Protein AF-A0A067PXY6-F1 (afdb_monomer)

Secondary structure (DSSP, 8-state):
-----------------S------TT-----EESSPPTTBEEEEEE-HHHHHHHHH-HHHHHHHTGGGS----EEEEEEEEES---TT--EEEEEEEEEEESSPPPBTTTTB-TTSEEEBTT----TT-PPPBPBSS--SSSSEEEEEEEEEEEEEE---EEGGG-S-BB-HHHHHHHHHHHHHHHHHHHHHHHHTTTTT-----------PPP------------TTTHHHHHHHHHHHHHHHHHSS----PPEEEEES-GGG-SSPPPHHHHHHHHHHHHHHHHHHHHHHHHHHHHHHHHHHHHHHHHHHHHHHHHS-----------------------------GGGHHHHHHHHHTT-S-----SSTTTHHHHHHHHHHHHHHHHHHHHHHHHHHHHHHTT-----------------------------------

Sequence (441 aa):
MSESDEASMHSHDNFSDISIDLTHPDEKWTTITNSPRIHSFVAFSINPGVTLDSLYGEDVTEALSADSLPHKTYVGFVQQMYGLPCYDDPYTDCRIYFVTRGPPSHDANRYIEPDMSVPLWPVTEHSFDRESVKLRDPFPWPNCYLHSMSYIDVRVLSSEFADASINAVMLFPEASRLREFRTEDHVKQKIMAQDRGPSLLVESKSGSPHKVPARNSERVAKVSEDAEQELQSTYEEVGNILFDIMHSQGSDNVTVEATYDLSSISSLPEPQDFFEEEKVLRTLAQDFLERKAFFEAEEQAGWEREMREEQERLLAAKAPHSAGTPLEHVSSVSHQILTSKPGNA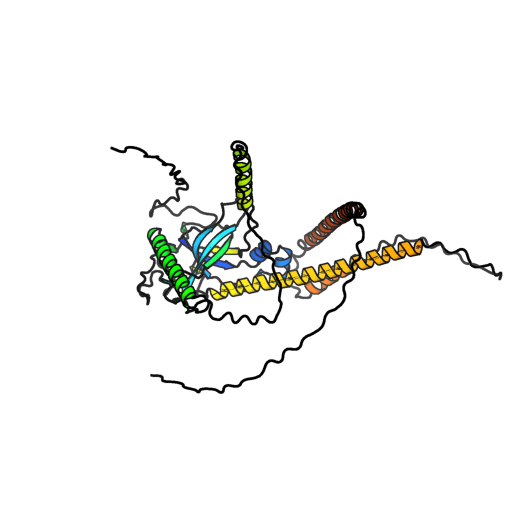RPSVFTRVREHFRRRSSEKSPESHSSLKQSRYNLGKLFTHTRARFSTEARSLKKQSTVLKKTSPSVSGSLAPLETEKIISKSKRHRPWARFSPFTI

Foldseek 3Di:
DDDDDDPDDPPPPPPPPVCPPLDDPPPPLQDWFQDDDAQFKKWKKFQLLVLCCQQPRPVLSVVVVSVPQDMDIFMWHFHDWDDDDDPVDQWIWTKTWGKAQAFDDCDLVQLDDSQQKAAAPPDQDDPNPHGHQYWPAGDPDPRIITHLPHIFTAIEGRDTARSVLGRTGGRPVSSVVSVVSSVVSVVSSVVSVPVVPVPDPPPPDDDDDDDDDDDDDDDDDDDDDPPPVVVVVVVVVVVVVVVCSNVVRDDNHGYMYIHSPPVVDPHHDDSVVNVVSVVVSVVSSVVVVVVVVVVVVVVVVVVVVVVVVVVVVVVVVPPPPPPDDDDDDDDDDDDDDDDDDPDPPDPPPPCDVVVVVVVVVPPDDDDDPDPPPPVVVVVVVVVVVVVVVVVVVVVVVVVVVVVPVPDDDDDDDDDDDDDDDDDDDDDDDDDDDDDDDDDDD

pLDDT: mean 73.17, std 23.74, range [30.52, 98.25]

Structure (mmCIF, N/CA/C/O backbone):
data_AF-A0A067PXY6-F1
#
_entry.id   AF-A0A067PXY6-F1
#
loop_
_atom_site.group_PDB
_atom_site.id
_atom_site.type_symbol
_atom_site.label_atom_id
_atom_site.label_alt_id
_atom_site.label_comp_id
_atom_site.label_asym_id
_atom_site.label_entity_id
_atom_site.label_seq_id
_atom_site.pdbx_PDB_ins_code
_atom_site.Cartn_x
_atom_site.Cartn_y
_atom_site.Cartn_z
_atom_site.occupancy
_atom_site.B_iso_or_equiv
_atom_site.auth_seq_id
_atom_site.auth_comp_id
_atom_site.auth_asym_id
_atom_site.auth_atom_id
_atom_site.pdbx_PDB_model_num
ATOM 1 N N . MET A 1 1 ? -44.453 49.364 6.434 1.00 52.91 1 MET A N 1
ATOM 2 C CA . MET A 1 1 ? -44.712 48.952 5.042 1.00 52.91 1 MET A CA 1
ATOM 3 C C . MET A 1 1 ? -43.409 49.035 4.278 1.00 52.91 1 MET A C 1
ATOM 5 O O . MET A 1 1 ? -42.908 50.135 4.088 1.00 52.91 1 MET A O 1
ATOM 9 N N . SER A 1 2 ? -42.841 47.882 3.946 1.00 50.19 2 SER A N 1
ATOM 10 C CA . SER A 1 2 ? -41.913 47.640 2.835 1.00 50.19 2 SER A CA 1
ATOM 11 C C . SER A 1 2 ? -41.830 46.119 2.732 1.00 50.19 2 SER A C 1
ATOM 13 O O . SER A 1 2 ? -41.118 45.473 3.494 1.00 50.19 2 SER A O 1
ATOM 15 N N . GLU A 1 3 ? -42.744 45.590 1.924 1.00 57.59 3 GLU A N 1
ATOM 16 C CA . GLU A 1 3 ? -42.768 44.225 1.398 1.00 57.59 3 GLU A CA 1
ATOM 17 C C . GLU A 1 3 ? -41.667 44.062 0.337 1.00 57.59 3 GLU A C 1
ATOM 19 O O . GLU A 1 3 ? -41.228 45.063 -0.237 1.00 57.59 3 GLU A O 1
ATOM 24 N N . SER A 1 4 ? -41.374 42.802 -0.014 1.00 56.94 4 SER A N 1
ATOM 25 C CA . SER A 1 4 ? -40.530 42.313 -1.135 1.00 56.94 4 SER A CA 1
ATOM 26 C C . SER A 1 4 ? -39.024 42.276 -0.797 1.00 56.94 4 SER A C 1
ATOM 28 O O . SER A 1 4 ? -38.471 43.272 -0.351 1.00 56.94 4 SER A O 1
ATOM 30 N N . ASP A 1 5 ? -38.290 41.158 -0.867 1.00 51.66 5 ASP A N 1
ATOM 31 C CA . ASP A 1 5 ? -38.360 40.031 -1.803 1.00 51.66 5 ASP A CA 1
ATOM 32 C C . ASP A 1 5 ? -37.992 38.687 -1.133 1.00 51.66 5 ASP A C 1
ATOM 34 O O . ASP A 1 5 ? -36.855 38.470 -0.711 1.00 51.66 5 ASP A O 1
ATOM 38 N N . GLU A 1 6 ? -38.946 37.752 -1.082 1.00 51.22 6 GLU A N 1
ATOM 39 C CA . GLU A 1 6 ? -38.693 36.326 -0.841 1.00 51.22 6 GLU A CA 1
ATOM 40 C C . GLU A 1 6 ? -38.377 35.646 -2.182 1.00 51.22 6 GLU A C 1
ATOM 42 O O . GLU A 1 6 ? -39.258 35.128 -2.869 1.00 51.22 6 GLU A O 1
ATOM 47 N N . ALA A 1 7 ? -37.104 35.644 -2.576 1.00 50.53 7 ALA A N 1
ATOM 48 C CA . ALA A 1 7 ? -36.630 34.786 -3.656 1.00 50.53 7 ALA A CA 1
ATOM 49 C C . ALA A 1 7 ? -36.298 33.399 -3.089 1.00 50.53 7 ALA A C 1
ATOM 51 O O . ALA A 1 7 ? -35.207 33.134 -2.583 1.00 50.53 7 ALA A O 1
ATOM 52 N N . SER A 1 8 ? -37.297 32.525 -3.173 1.00 58.12 8 SER A N 1
ATOM 53 C CA . SER A 1 8 ? -37.200 31.078 -3.015 1.00 58.12 8 SER A CA 1
ATOM 54 C C . SER A 1 8 ? -36.176 30.493 -3.998 1.00 58.12 8 SER A C 1
ATOM 56 O O . SER A 1 8 ? -36.449 30.352 -5.188 1.00 58.12 8 SER A O 1
ATOM 58 N N . MET A 1 9 ? -34.994 30.136 -3.493 1.00 42.88 9 MET A N 1
ATOM 59 C CA . MET A 1 9 ? -34.103 29.161 -4.124 1.00 42.88 9 MET A CA 1
ATOM 60 C C . MET A 1 9 ? -34.088 27.902 -3.259 1.00 42.88 9 MET A C 1
ATOM 62 O O . MET A 1 9 ? -33.288 27.744 -2.340 1.00 42.88 9 MET A O 1
ATOM 66 N N . HIS A 1 10 ? -35.031 27.010 -3.539 1.00 47.16 10 HIS A N 1
ATOM 67 C CA . HIS A 1 10 ? -34.978 25.610 -3.138 1.00 47.16 10 HIS A CA 1
ATOM 68 C C . HIS A 1 10 ? -34.619 24.785 -4.372 1.00 47.16 10 HIS A C 1
ATOM 70 O O . HIS A 1 10 ? -35.493 24.318 -5.092 1.00 47.16 10 HIS A O 1
ATOM 76 N N . SER A 1 11 ? -33.323 24.606 -4.609 1.00 47.19 11 SER A N 1
ATOM 77 C CA . SER A 1 11 ? -32.813 23.487 -5.404 1.00 47.19 11 SER A CA 1
ATOM 78 C C . SER A 1 11 ? -31.782 22.739 -4.561 1.00 47.19 11 SER A C 1
ATOM 80 O O . SER A 1 11 ? -30.588 22.716 -4.851 1.00 47.19 11 SER A O 1
ATOM 82 N N . HIS A 1 12 ? -32.259 22.170 -3.450 1.00 44.06 12 HIS A N 1
ATOM 83 C CA . HIS A 1 12 ? -31.613 21.013 -2.842 1.00 44.06 12 HIS A CA 1
ATOM 84 C C . HIS A 1 12 ? -31.946 19.810 -3.726 1.00 44.06 12 HIS A C 1
ATOM 86 O O . HIS A 1 12 ? -32.834 19.020 -3.407 1.00 44.06 12 HIS A O 1
ATOM 92 N N . ASP A 1 13 ? -31.258 19.699 -4.861 1.00 41.62 13 ASP A N 1
ATOM 93 C CA . ASP A 1 13 ? -31.183 18.431 -5.574 1.00 41.62 13 ASP A CA 1
ATOM 94 C C . ASP A 1 13 ? -30.331 17.496 -4.717 1.00 41.62 13 ASP A C 1
ATOM 96 O O . ASP A 1 13 ? -29.100 17.458 -4.747 1.00 41.62 13 ASP A O 1
ATOM 100 N N . ASN A 1 14 ? -31.055 16.819 -3.836 1.00 43.66 14 ASN A N 1
ATOM 101 C CA . ASN A 1 14 ? -30.618 15.741 -2.984 1.00 43.66 14 ASN A CA 1
ATOM 102 C C . ASN A 1 14 ? -30.075 14.604 -3.864 1.00 43.66 14 ASN A C 1
ATOM 104 O O . ASN A 1 14 ? -30.822 13.733 -4.304 1.00 43.66 14 ASN A O 1
ATOM 108 N N . PHE A 1 15 ? -28.759 14.586 -4.090 1.00 40.69 15 PHE A N 1
ATOM 109 C CA . PHE A 1 15 ? -28.007 13.404 -4.532 1.00 40.69 15 PHE A CA 1
ATOM 110 C C . PHE A 1 15 ? -28.007 12.329 -3.423 1.00 40.69 15 PHE A C 1
ATOM 112 O O . PHE A 1 15 ? -26.969 11.979 -2.867 1.00 40.69 15 PHE A O 1
ATOM 119 N N . SER A 1 16 ? -29.190 11.844 -3.044 1.00 39.66 16 SER A N 1
ATOM 120 C CA . SER A 1 16 ? -29.400 10.919 -1.922 1.00 39.66 16 SER A CA 1
ATOM 121 C C . SER A 1 16 ? -29.534 9.453 -2.331 1.00 39.66 16 SER A C 1
ATOM 123 O O . SER A 1 16 ? -29.820 8.638 -1.463 1.00 39.66 16 SER A O 1
ATOM 125 N N . ASP A 1 17 ? -29.334 9.097 -3.603 1.00 36.84 17 ASP A N 1
ATOM 126 C CA . ASP A 1 17 ? -29.732 7.770 -4.108 1.00 36.84 17 ASP A CA 1
ATOM 127 C C . ASP A 1 17 ? -28.569 6.833 -4.467 1.00 36.84 17 ASP A C 1
ATOM 129 O O . ASP A 1 17 ? -28.713 5.884 -5.230 1.00 36.84 17 ASP A O 1
ATOM 133 N N . ILE A 1 18 ? -27.406 7.049 -3.850 1.00 43.41 18 ILE A N 1
ATOM 134 C CA . ILE A 1 18 ? -26.563 5.914 -3.470 1.00 43.41 18 ILE A CA 1
ATOM 135 C C . ILE A 1 18 ? -26.991 5.599 -2.044 1.00 43.41 18 ILE A C 1
ATOM 137 O O . ILE A 1 18 ? -26.395 6.102 -1.088 1.00 43.41 18 ILE A O 1
ATOM 141 N N . SER A 1 19 ? -28.074 4.832 -1.888 1.00 39.12 19 SER A N 1
ATOM 142 C CA . SER A 1 19 ? -28.404 4.271 -0.584 1.00 39.12 19 SER A CA 1
ATOM 143 C C . SER A 1 19 ? -27.278 3.303 -0.233 1.00 39.12 19 SER A C 1
ATOM 145 O O . SER A 1 19 ? -27.290 2.131 -0.606 1.00 39.12 19 SER A O 1
ATOM 147 N N . ILE A 1 20 ? -26.247 3.811 0.439 1.00 50.44 20 ILE A N 1
ATOM 148 C CA . ILE A 1 20 ? -25.392 2.970 1.259 1.00 50.44 20 ILE A CA 1
ATOM 149 C C . ILE A 1 20 ? -2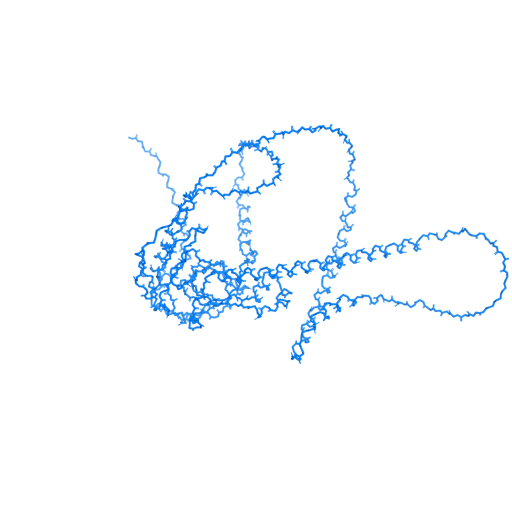6.381 2.362 2.238 1.00 50.44 20 ILE A C 1
ATOM 151 O O . ILE A 1 20 ? -26.946 3.087 3.057 1.00 50.44 20 ILE A O 1
ATOM 155 N N . ASP A 1 21 ? -26.698 1.089 2.041 1.00 46.47 21 ASP A N 1
ATOM 156 C CA . ASP A 1 21 ? -27.650 0.387 2.875 1.00 46.47 21 ASP A CA 1
ATOM 157 C C . ASP A 1 21 ? -27.106 0.404 4.310 1.00 46.47 21 ASP A C 1
ATOM 159 O O . ASP A 1 21 ? -26.162 -0.295 4.669 1.00 46.47 21 ASP A O 1
ATOM 163 N N . LEU A 1 22 ? -27.616 1.353 5.097 1.00 54.31 22 LEU A N 1
ATOM 164 C CA . LEU A 1 22 ? -27.285 1.562 6.505 1.00 54.31 22 LEU A CA 1
ATOM 165 C C . LEU A 1 22 ? -28.121 0.629 7.397 1.00 54.31 22 LEU A C 1
ATOM 167 O O . LEU A 1 22 ? -28.033 0.707 8.624 1.00 54.31 22 LEU A O 1
ATOM 171 N N . THR A 1 23 ? -28.941 -0.239 6.799 1.00 49.22 23 THR A N 1
ATOM 172 C CA . THR A 1 23 ? -29.691 -1.296 7.478 1.00 49.22 23 THR A CA 1
ATOM 173 C C . THR A 1 23 ? -28.908 -2.607 7.326 1.00 49.22 23 THR A C 1
ATOM 175 O O . THR A 1 23 ? -28.371 -2.872 6.270 1.00 49.22 23 THR A O 1
ATOM 178 N N . HIS A 1 24 ? -28.687 -3.485 8.303 1.00 50.19 24 HIS A N 1
ATOM 179 C CA . HIS A 1 24 ? -29.135 -3.642 9.683 1.00 50.19 24 HIS A CA 1
ATOM 180 C C . HIS A 1 24 ? -28.050 -4.492 10.402 1.00 50.19 24 HIS A C 1
ATOM 182 O O . HIS A 1 24 ? -27.432 -5.342 9.758 1.00 50.19 24 HIS A O 1
ATOM 188 N N . PRO A 1 25 ? -27.837 -4.374 11.727 1.00 50.56 25 PRO A N 1
ATOM 189 C CA . PRO A 1 25 ? -26.948 -5.263 12.502 1.00 50.56 25 PRO A CA 1
ATOM 190 C C . PRO A 1 25 ? -27.276 -6.772 12.416 1.00 50.56 25 PRO A C 1
ATOM 192 O O . PRO A 1 25 ? -26.481 -7.588 12.877 1.00 50.56 25 PRO A O 1
ATOM 195 N N . ASP A 1 26 ? -28.398 -7.139 11.791 1.00 51.34 26 ASP A N 1
ATOM 196 C CA . ASP A 1 26 ? -28.890 -8.513 11.643 1.00 51.34 26 ASP A CA 1
ATOM 197 C C . ASP A 1 26 ? -28.818 -9.039 10.198 1.00 51.34 26 ASP A C 1
ATOM 199 O O . ASP A 1 26 ? -29.305 -10.136 9.906 1.00 51.34 26 ASP A O 1
ATOM 203 N N . GLU A 1 27 ? -28.245 -8.267 9.269 1.00 63.66 27 GLU A N 1
ATOM 204 C CA . GLU A 1 27 ? -28.095 -8.712 7.888 1.00 63.66 27 GLU A CA 1
ATOM 205 C C . GLU A 1 27 ? -27.167 -9.933 7.849 1.00 63.66 27 GLU A C 1
ATOM 207 O O . GLU A 1 27 ? -26.054 -9.921 8.374 1.00 63.66 27 GLU A O 1
ATOM 212 N N . LYS A 1 28 ? -27.641 -11.044 7.279 1.00 65.88 28 LYS A N 1
ATOM 213 C CA . LYS A 1 28 ? -26.845 -12.268 7.170 1.00 65.88 28 LYS A CA 1
ATOM 214 C C . LYS A 1 28 ? -25.706 -12.037 6.176 1.00 65.88 28 LYS A C 1
ATOM 216 O O . LYS A 1 28 ? -25.920 -12.141 4.972 1.00 65.88 28 LYS A O 1
ATOM 221 N N . TRP A 1 29 ? -24.511 -11.806 6.719 1.00 71.88 29 TRP A N 1
ATOM 222 C CA . TRP A 1 29 ? -23.176 -11.746 6.099 1.00 71.88 29 TRP A CA 1
ATOM 223 C C . TRP A 1 29 ? -22.839 -13.022 5.304 1.00 71.88 29 TRP A C 1
ATOM 225 O O . TRP A 1 29 ? -21.955 -13.791 5.664 1.00 71.88 29 TRP A O 1
ATOM 235 N N . THR A 1 30 ? -23.612 -13.312 4.263 1.00 77.75 30 THR A N 1
ATOM 236 C CA . THR A 1 30 ? -23.498 -14.531 3.441 1.00 77.75 30 THR A CA 1
ATOM 237 C C . THR A 1 30 ? -23.136 -14.224 1.996 1.00 77.75 30 THR A C 1
ATOM 239 O O . THR A 1 30 ? -22.905 -15.144 1.214 1.00 77.75 30 THR A O 1
ATOM 242 N N . THR A 1 31 ? -23.054 -12.941 1.650 1.00 85.44 31 THR A N 1
ATOM 243 C CA . THR A 1 31 ? -22.640 -12.484 0.330 1.00 85.44 31 THR A CA 1
ATOM 244 C C . THR A 1 31 ? -21.137 -12.691 0.168 1.00 85.44 31 THR A C 1
ATOM 246 O O . THR A 1 31 ? -20.351 -12.429 1.078 1.00 85.44 31 THR A O 1
ATOM 249 N N . ILE A 1 32 ? -20.743 -13.198 -0.996 1.00 86.38 32 ILE A N 1
ATOM 250 C CA . ILE A 1 32 ? -19.349 -13.217 -1.432 1.00 86.38 32 ILE A CA 1
ATOM 251 C C . ILE A 1 32 ? -19.158 -11.973 -2.293 1.00 86.38 32 ILE A C 1
ATOM 253 O O . ILE A 1 32 ? -19.903 -11.773 -3.256 1.00 86.38 32 ILE A O 1
ATOM 257 N N . THR A 1 33 ? -18.195 -11.132 -1.934 1.00 88.00 33 THR A N 1
ATOM 258 C CA . THR A 1 33 ? -17.815 -9.947 -2.706 1.00 88.00 33 THR A CA 1
ATOM 259 C C . THR A 1 33 ? -16.456 -10.162 -3.364 1.00 88.00 33 THR A C 1
ATOM 261 O O . THR A 1 33 ? -15.651 -10.968 -2.908 1.00 88.00 33 THR A O 1
ATOM 264 N N . ASN A 1 34 ? -16.185 -9.425 -4.444 1.00 88.62 34 ASN A N 1
ATOM 265 C CA . ASN A 1 34 ? -14.887 -9.450 -5.136 1.00 88.62 34 ASN A CA 1
ATOM 266 C C . ASN A 1 34 ? -13.922 -8.372 -4.615 1.00 88.62 34 ASN A C 1
ATOM 268 O O . ASN A 1 34 ? -12.911 -8.074 -5.245 1.00 88.62 34 ASN A O 1
ATOM 272 N N . SER A 1 35 ? -14.262 -7.727 -3.504 1.00 91.06 35 SER A N 1
ATOM 273 C CA . SER A 1 35 ? -13.468 -6.674 -2.884 1.00 91.06 35 SER A CA 1
ATOM 274 C C . SER A 1 35 ? -13.636 -6.726 -1.369 1.00 91.06 35 SER A C 1
ATOM 276 O O . SER A 1 35 ? -14.683 -7.179 -0.880 1.00 91.06 35 SER A O 1
ATOM 278 N N . PRO A 1 36 ? -12.626 -6.272 -0.608 1.00 94.12 36 PRO A N 1
ATOM 279 C CA . PRO A 1 36 ? -12.742 -6.232 0.831 1.00 94.12 36 PRO A CA 1
ATOM 280 C C . PRO A 1 36 ? -13.791 -5.196 1.241 1.00 94.12 36 PRO A C 1
ATOM 282 O O . PRO A 1 36 ? -13.802 -4.048 0.800 1.00 94.12 36 PRO A O 1
ATOM 285 N N . ARG A 1 37 ? -14.669 -5.599 2.149 1.00 93.00 37 ARG A N 1
ATOM 286 C CA . ARG A 1 37 ? -15.701 -4.757 2.738 1.00 93.00 37 ARG A CA 1
ATOM 287 C C . ARG A 1 37 ? -15.110 -3.549 3.471 1.00 93.00 37 ARG A C 1
ATOM 289 O O . ARG A 1 37 ? -14.182 -3.674 4.271 1.00 93.00 37 ARG A O 1
ATOM 296 N N . ILE A 1 38 ? -15.693 -2.373 3.262 1.00 94.00 38 ILE A N 1
ATOM 297 C CA . ILE A 1 38 ? -15.356 -1.176 4.042 1.00 94.00 38 ILE A CA 1
ATOM 298 C C . ILE A 1 38 ? -15.665 -1.429 5.526 1.00 94.00 38 ILE A C 1
ATOM 300 O O . ILE A 1 38 ? -16.635 -2.100 5.871 1.00 94.00 38 ILE A O 1
ATOM 304 N N . HIS A 1 39 ? -14.825 -0.884 6.402 1.00 95.44 39 HIS A N 1
ATOM 305 C CA . HIS A 1 39 ? -14.865 -1.054 7.855 1.00 95.44 39 HIS A CA 1
ATOM 306 C C . HIS A 1 39 ? -14.524 -2.466 8.361 1.00 95.44 39 HIS A C 1
ATOM 308 O O . HIS A 1 39 ? -14.789 -2.798 9.520 1.00 95.44 39 HIS A O 1
ATOM 314 N N . SER A 1 40 ? -13.895 -3.288 7.522 1.00 96.12 40 SER A N 1
ATOM 315 C CA . SER A 1 40 ? -13.320 -4.574 7.920 1.00 96.12 40 SER A CA 1
ATOM 316 C C . SER A 1 40 ? -11.813 -4.473 8.170 1.00 96.12 40 SER A C 1
ATOM 318 O O . SER A 1 40 ? -11.144 -3.545 7.704 1.00 96.12 40 SER A O 1
ATOM 320 N N . PHE A 1 41 ? -11.283 -5.436 8.922 1.00 97.44 41 PHE A N 1
ATOM 321 C CA . PHE A 1 41 ? -9.847 -5.628 9.090 1.00 97.44 41 PHE A CA 1
ATOM 322 C C . PHE A 1 41 ? -9.364 -6.766 8.198 1.00 97.44 41 PHE A C 1
ATOM 324 O O . PHE A 1 41 ? -9.986 -7.827 8.148 1.00 97.44 41 PHE A O 1
ATOM 331 N N . VAL A 1 42 ? -8.237 -6.548 7.530 1.00 97.69 42 VAL A N 1
ATOM 332 C CA . VAL A 1 42 ? -7.614 -7.507 6.616 1.00 97.69 42 VAL A CA 1
ATOM 333 C C . VAL A 1 42 ? -6.157 -7.733 6.995 1.00 97.69 42 VAL A C 1
ATOM 335 O O . VAL A 1 42 ? -5.459 -6.807 7.413 1.00 97.69 42 VAL A O 1
ATOM 338 N N . ALA A 1 43 ? -5.702 -8.968 6.826 1.00 97.69 43 ALA A N 1
ATOM 339 C CA . ALA A 1 43 ? -4.293 -9.290 6.688 1.00 97.69 43 ALA A CA 1
ATOM 340 C C . ALA A 1 43 ? -3.899 -9.051 5.227 1.00 97.69 43 ALA A C 1
ATOM 342 O O . ALA A 1 43 ? -4.619 -9.496 4.334 1.00 97.69 43 ALA A O 1
ATOM 343 N N . PHE A 1 44 ? -2.805 -8.339 4.966 1.00 98.06 44 PHE A N 1
ATOM 344 C CA . PHE A 1 44 ? -2.385 -8.031 3.600 1.00 98.06 44 PHE A CA 1
ATOM 345 C C . PHE A 1 44 ? -0.866 -7.979 3.431 1.00 98.06 44 PHE A C 1
ATOM 347 O O . PHE A 1 44 ? -0.137 -7.656 4.367 1.00 98.06 44 PHE A O 1
ATOM 354 N N . SER A 1 45 ? -0.384 -8.281 2.229 1.00 97.75 45 SER A N 1
ATOM 355 C CA . SER A 1 45 ? 1.034 -8.208 1.855 1.00 97.75 45 SER A CA 1
ATOM 356 C C . SER A 1 45 ? 1.198 -7.723 0.420 1.00 97.75 45 SER A C 1
ATOM 358 O O . SER A 1 45 ? 0.336 -7.973 -0.423 1.00 97.75 45 SER A O 1
ATOM 360 N N . ILE A 1 46 ? 2.310 -7.044 0.124 1.00 97.69 46 ILE A N 1
ATOM 361 C CA . ILE A 1 46 ? 2.651 -6.650 -1.251 1.00 97.69 46 ILE A CA 1
ATOM 362 C C . ILE A 1 46 ? 2.791 -7.918 -2.093 1.00 97.69 46 ILE A C 1
ATOM 364 O O . ILE A 1 46 ? 3.512 -8.828 -1.693 1.00 97.69 46 ILE A O 1
ATOM 368 N N . ASN A 1 47 ? 2.141 -7.964 -3.258 1.00 96.88 47 ASN A N 1
ATOM 369 C CA . ASN A 1 47 ? 2.441 -8.952 -4.290 1.00 96.88 47 ASN A CA 1
ATOM 370 C C . ASN A 1 47 ? 3.474 -8.327 -5.243 1.00 96.88 47 ASN A C 1
ATOM 372 O O . ASN A 1 47 ? 3.103 -7.487 -6.075 1.00 96.88 47 ASN A O 1
ATOM 376 N N . PRO A 1 48 ? 4.772 -8.680 -5.136 1.00 96.62 48 PRO A N 1
ATOM 377 C CA . PRO A 1 48 ? 5.811 -8.001 -5.897 1.00 96.62 48 PRO A CA 1
ATOM 378 C C . PRO A 1 48 ? 5.675 -8.264 -7.396 1.00 96.62 48 PRO A C 1
ATOM 380 O O . PRO A 1 48 ? 5.920 -7.365 -8.192 1.00 96.62 48 PRO A O 1
ATOM 383 N N . GLY A 1 49 ? 5.254 -9.471 -7.788 1.00 95.88 49 GLY A N 1
ATOM 384 C CA . GLY A 1 49 ? 5.131 -9.855 -9.194 1.00 95.88 49 GLY A CA 1
ATOM 385 C C . GLY A 1 49 ? 4.048 -9.065 -9.912 1.00 95.88 49 GLY A C 1
ATOM 386 O O . GLY A 1 49 ? 4.309 -8.446 -10.941 1.00 95.88 49 GLY A O 1
ATOM 387 N N . VAL A 1 50 ? 2.857 -9.014 -9.320 1.00 95.06 50 VAL A N 1
ATOM 388 C CA . VAL A 1 50 ? 1.721 -8.264 -9.865 1.00 95.06 50 VAL A CA 1
ATOM 389 C C . VAL A 1 50 ? 1.969 -6.755 -9.805 1.00 95.06 50 VAL A C 1
ATOM 391 O O . VAL A 1 50 ? 1.629 -6.027 -10.736 1.00 95.06 50 VAL A O 1
ATOM 394 N N . THR A 1 51 ? 2.613 -6.267 -8.742 1.00 95.88 51 THR A N 1
ATOM 395 C CA . THR A 1 51 ? 2.986 -4.850 -8.638 1.00 95.88 51 THR A CA 1
ATOM 396 C C . THR A 1 51 ? 3.978 -4.450 -9.730 1.00 95.88 51 THR A C 1
ATOM 398 O O . THR A 1 51 ? 3.803 -3.419 -10.371 1.00 95.88 51 THR A O 1
ATOM 401 N N . LEU A 1 52 ? 5.011 -5.259 -9.978 1.00 95.75 52 LEU A N 1
ATOM 402 C CA . LEU A 1 52 ? 5.987 -4.970 -11.030 1.00 95.75 52 LEU A CA 1
ATOM 403 C C . LEU A 1 52 ? 5.370 -5.062 -12.428 1.00 95.75 52 LEU A C 1
ATOM 405 O O . LEU A 1 52 ? 5.661 -4.213 -13.268 1.00 95.75 52 LEU A O 1
ATOM 409 N N . ASP A 1 53 ? 4.496 -6.043 -12.657 1.00 94.19 53 ASP A N 1
ATOM 410 C CA . ASP A 1 53 ? 3.840 -6.238 -13.950 1.00 94.19 53 ASP A CA 1
ATOM 411 C C . ASP A 1 53 ? 2.888 -5.079 -14.268 1.00 94.19 53 ASP A C 1
ATOM 413 O O . ASP A 1 53 ? 2.961 -4.486 -15.342 1.00 94.19 53 ASP A O 1
ATOM 417 N N . SER A 1 54 ? 2.066 -4.674 -13.295 1.00 91.44 54 SER A N 1
ATOM 418 C CA . SER A 1 54 ? 1.121 -3.564 -13.461 1.00 91.44 54 SER A CA 1
ATOM 419 C C . SER A 1 54 ? 1.799 -2.200 -13.628 1.00 91.44 54 SER A C 1
ATOM 421 O O . SER A 1 54 ? 1.345 -1.405 -14.450 1.00 91.44 54 SER A O 1
ATOM 423 N N . LEU A 1 55 ? 2.878 -1.921 -12.886 1.00 91.44 55 LEU A N 1
ATOM 424 C CA . LEU A 1 55 ? 3.545 -0.612 -12.911 1.00 91.44 55 LEU A CA 1
ATOM 425 C C . LEU A 1 55 ? 4.595 -0.478 -14.020 1.00 91.44 55 LEU A C 1
ATOM 427 O O . LEU A 1 55 ? 4.805 0.617 -14.544 1.00 91.44 55 LEU A O 1
ATOM 431 N N . TYR A 1 56 ? 5.293 -1.564 -14.363 1.00 93.06 56 TYR A N 1
ATOM 432 C CA . TYR A 1 56 ? 6.476 -1.507 -15.229 1.00 93.06 56 TYR A CA 1
ATOM 433 C C . TYR A 1 56 ? 6.470 -2.526 -16.381 1.00 93.06 56 TYR A C 1
ATOM 435 O O . TYR A 1 56 ? 7.291 -2.406 -17.296 1.00 93.06 56 TYR A O 1
ATOM 443 N N . GLY A 1 57 ? 5.540 -3.486 -16.373 1.00 92.44 57 GLY A N 1
ATOM 444 C CA . GLY A 1 57 ? 5.363 -4.514 -17.398 1.00 92.44 57 GLY A CA 1
ATOM 445 C C . GLY A 1 57 ? 6.114 -5.827 -17.140 1.00 92.44 57 GLY A C 1
ATOM 446 O O . GLY A 1 57 ? 7.121 -5.874 -16.430 1.00 92.44 57 GLY A O 1
ATOM 447 N N . GLU A 1 58 ? 5.643 -6.889 -17.802 1.00 92.00 58 GLU A N 1
ATOM 448 C CA . GLU A 1 58 ? 6.087 -8.290 -17.670 1.00 92.00 58 GLU A CA 1
ATOM 449 C C . GLU A 1 58 ? 7.615 -8.478 -17.745 1.00 92.00 58 GLU A C 1
ATOM 451 O O . GLU A 1 58 ? 8.193 -9.239 -16.965 1.00 92.00 58 GLU A O 1
ATOM 456 N N . ASP A 1 59 ? 8.294 -7.728 -18.623 1.00 91.31 59 ASP A N 1
ATOM 457 C CA . ASP A 1 59 ? 9.756 -7.772 -18.787 1.00 91.31 59 ASP A CA 1
ATOM 458 C C . ASP A 1 59 ? 10.509 -7.518 -17.464 1.00 91.31 59 ASP A C 1
ATOM 460 O O . ASP A 1 59 ? 11.577 -8.092 -17.228 1.00 91.31 59 ASP A O 1
ATOM 464 N N . VAL A 1 60 ? 9.985 -6.623 -16.616 1.00 92.06 60 VAL A N 1
ATOM 465 C CA . VAL A 1 60 ? 10.606 -6.253 -15.335 1.00 92.06 60 VAL A CA 1
ATOM 466 C C . VAL A 1 60 ? 10.380 -7.353 -14.303 1.00 92.06 60 VAL A C 1
ATOM 468 O O . VAL A 1 60 ? 11.315 -7.749 -13.601 1.00 92.06 60 VAL A O 1
ATOM 471 N N . THR A 1 61 ? 9.161 -7.888 -14.252 1.00 92.31 61 THR A N 1
ATOM 472 C CA . THR A 1 61 ? 8.763 -8.969 -13.344 1.00 92.31 61 THR A CA 1
ATOM 473 C C . THR A 1 61 ? 9.594 -10.229 -13.561 1.00 92.31 61 THR A C 1
ATOM 475 O O . THR A 1 61 ? 10.148 -10.776 -12.601 1.00 92.31 61 THR A O 1
ATOM 478 N N . GLU A 1 62 ? 9.759 -10.656 -14.819 1.00 91.12 62 GLU A N 1
ATOM 479 C CA . GLU A 1 62 ? 10.584 -11.822 -15.159 1.00 91.12 62 GLU A CA 1
ATOM 480 C C . GLU A 1 62 ? 12.054 -11.616 -14.762 1.00 91.12 62 GLU A C 1
ATOM 482 O O . GLU A 1 62 ? 12.713 -12.530 -14.257 1.00 91.12 62 GLU A O 1
ATOM 487 N N . ALA A 1 63 ? 12.589 -10.410 -14.968 1.00 90.69 63 ALA A N 1
ATOM 488 C CA . ALA A 1 63 ? 13.997 -10.125 -14.725 1.00 90.69 63 ALA A CA 1
ATOM 489 C C . ALA A 1 63 ? 14.365 -10.049 -13.238 1.00 90.69 63 ALA A C 1
ATOM 491 O O . ALA A 1 63 ? 15.482 -10.424 -12.865 1.00 90.69 63 ALA A O 1
ATOM 492 N N . LEU A 1 64 ? 13.455 -9.557 -12.393 1.00 91.88 64 LEU A N 1
ATOM 493 C CA . LEU A 1 64 ? 13.710 -9.357 -10.965 1.00 91.88 64 LEU A CA 1
ATOM 494 C C . LEU A 1 64 ? 13.430 -10.597 -10.107 1.00 91.88 64 LEU A C 1
ATOM 496 O O . LEU A 1 64 ? 13.790 -10.591 -8.934 1.00 91.88 64 LEU A O 1
ATOM 500 N N . SER A 1 65 ? 12.870 -11.674 -10.680 1.00 91.88 65 SER A N 1
ATOM 501 C CA . SER A 1 65 ? 12.483 -12.881 -9.925 1.00 91.88 65 SER A CA 1
ATOM 502 C C . SER A 1 65 ? 11.602 -12.515 -8.724 1.00 91.88 65 SER A C 1
ATOM 504 O O . SER A 1 65 ? 11.948 -12.803 -7.577 1.00 91.88 65 SER A O 1
ATOM 506 N N . ALA A 1 66 ? 10.496 -11.822 -9.003 1.00 88.88 66 ALA A N 1
ATOM 507 C CA . ALA A 1 66 ? 9.662 -11.140 -8.015 1.00 88.88 66 ALA A CA 1
ATOM 508 C C . ALA A 1 66 ? 9.236 -12.021 -6.821 1.00 88.88 66 ALA A C 1
ATOM 510 O O . ALA A 1 66 ? 9.226 -11.541 -5.691 1.00 88.88 66 ALA A O 1
ATOM 511 N N . ASP A 1 67 ? 9.002 -13.318 -7.049 1.00 87.56 67 ASP A N 1
ATOM 512 C CA . ASP A 1 67 ? 8.622 -14.303 -6.021 1.00 87.56 67 ASP A CA 1
ATOM 513 C C . ASP A 1 67 ? 9.685 -14.506 -4.927 1.00 87.56 67 ASP A C 1
ATOM 515 O O . ASP A 1 67 ? 9.399 -15.031 -3.854 1.00 87.56 67 ASP A O 1
ATOM 519 N N . SER A 1 68 ? 10.935 -14.119 -5.196 1.00 89.44 68 SER A N 1
ATOM 520 C CA . SER A 1 68 ? 12.040 -14.230 -4.239 1.00 89.44 68 SER A CA 1
ATOM 521 C C . SER A 1 68 ? 12.196 -13.007 -3.337 1.00 89.44 68 SER A C 1
ATOM 523 O O . SER A 1 68 ? 13.017 -13.033 -2.415 1.00 89.44 68 SER A O 1
ATOM 525 N N . LEU A 1 69 ? 11.443 -11.932 -3.594 1.00 92.12 69 LEU A N 1
ATOM 526 C CA . LEU A 1 69 ? 11.526 -10.722 -2.793 1.00 92.12 69 LEU A CA 1
ATOM 527 C C . LEU A 1 69 ? 10.843 -10.955 -1.438 1.00 92.12 69 LEU A C 1
ATOM 529 O O . LEU A 1 69 ? 9.681 -11.377 -1.397 1.00 92.12 69 LEU A O 1
ATOM 533 N N . PRO A 1 70 ? 11.551 -10.705 -0.320 1.00 92.62 70 PRO A N 1
ATOM 534 C CA . PRO A 1 70 ? 10.956 -10.839 0.996 1.00 92.62 70 PRO A CA 1
ATOM 535 C C . PRO A 1 70 ? 9.828 -9.820 1.131 1.00 92.62 70 PRO A C 1
ATOM 537 O O . PRO A 1 70 ? 10.017 -8.640 0.843 1.00 92.62 70 PRO A O 1
ATOM 540 N N . HIS A 1 71 ? 8.675 -10.294 1.580 1.00 95.50 71 HIS A N 1
ATOM 541 C CA . HIS A 1 71 ? 7.524 -9.469 1.905 1.00 95.50 71 HIS A CA 1
ATOM 542 C C . HIS A 1 71 ? 6.978 -9.906 3.258 1.00 95.50 71 HIS A C 1
ATOM 544 O O . HIS A 1 71 ? 7.064 -11.082 3.632 1.00 95.50 71 HIS A O 1
ATOM 550 N N . LYS A 1 72 ? 6.436 -8.952 4.007 1.00 97.31 72 LYS A N 1
ATOM 551 C CA . LYS A 1 72 ? 5.773 -9.215 5.285 1.00 97.31 72 LYS A CA 1
ATOM 552 C C . LYS A 1 72 ? 4.260 -9.114 5.128 1.00 97.31 72 LYS A C 1
ATOM 554 O O . LYS A 1 72 ? 3.745 -8.446 4.233 1.00 97.31 72 LYS A O 1
ATOM 559 N N . THR A 1 73 ? 3.542 -9.778 6.029 1.00 97.88 73 THR A N 1
ATOM 560 C CA . THR A 1 73 ? 2.088 -9.651 6.145 1.00 97.88 73 THR A CA 1
ATOM 561 C C . THR A 1 73 ? 1.749 -8.679 7.266 1.00 97.88 73 THR A C 1
ATOM 563 O O . THR A 1 73 ? 2.176 -8.846 8.408 1.00 97.88 73 THR A O 1
ATOM 566 N N . TYR A 1 74 ? 0.965 -7.667 6.929 1.00 98.00 74 TYR A N 1
ATOM 567 C CA . TYR A 1 74 ? 0.516 -6.595 7.803 1.00 98.00 74 TYR A CA 1
ATOM 568 C C . TYR A 1 74 ? -0.963 -6.772 8.123 1.00 98.00 74 TYR A C 1
ATOM 570 O O . TYR A 1 74 ? -1.671 -7.505 7.435 1.00 98.00 74 TYR A O 1
ATOM 578 N N . VAL A 1 75 ? -1.446 -6.076 9.151 1.00 98.00 75 VAL A N 1
ATOM 579 C CA . VAL A 1 75 ? -2.883 -5.964 9.422 1.00 98.00 75 VAL A CA 1
ATOM 580 C C . VAL A 1 75 ? -3.309 -4.526 9.243 1.00 98.00 75 VAL A C 1
ATOM 582 O O . VAL A 1 75 ? -2.625 -3.603 9.692 1.00 98.00 75 VAL A O 1
ATOM 585 N N . GLY A 1 76 ? -4.451 -4.332 8.598 1.00 97.88 76 GLY A N 1
ATOM 586 C CA . GLY A 1 76 ? -4.982 -3.004 8.377 1.00 97.88 76 GLY A CA 1
ATOM 587 C C . GLY A 1 76 ? -6.496 -2.947 8.338 1.00 97.88 76 GLY A C 1
ATOM 588 O O . GLY A 1 76 ? -7.181 -3.951 8.169 1.00 97.88 76 GLY A O 1
ATOM 589 N N . PHE A 1 77 ? -7.003 -1.737 8.524 1.00 97.94 77 PHE A N 1
ATOM 590 C CA . PHE A 1 77 ? -8.412 -1.388 8.497 1.00 97.94 77 PHE A CA 1
ATOM 591 C C . PHE A 1 77 ? -8.771 -0.749 7.156 1.00 97.94 77 PHE A C 1
ATOM 593 O O . PHE A 1 77 ? -8.217 0.294 6.793 1.00 97.94 77 PHE A O 1
ATOM 600 N N . VAL A 1 78 ? -9.717 -1.349 6.437 1.00 97.50 78 VAL A N 1
ATOM 601 C CA . VAL A 1 78 ? -10.191 -0.856 5.139 1.00 97.50 78 VAL A CA 1
ATOM 602 C C . VAL A 1 78 ? -11.153 0.306 5.369 1.00 97.50 78 VAL A C 1
ATOM 604 O O . VAL A 1 78 ? -12.299 0.123 5.777 1.00 97.50 78 VAL A O 1
ATOM 607 N N . GLN A 1 79 ? -10.693 1.529 5.123 1.00 96.00 79 GLN A N 1
ATOM 608 C CA . GLN A 1 79 ? -11.473 2.735 5.408 1.00 96.00 79 GLN A CA 1
ATOM 609 C C . GLN A 1 79 ? -12.343 3.171 4.233 1.00 96.00 79 GLN A C 1
ATOM 611 O O . GLN A 1 79 ? -13.446 3.682 4.438 1.00 96.00 79 GLN A O 1
ATOM 616 N N . GLN A 1 80 ? -11.796 3.077 3.029 1.00 94.06 80 GLN A N 1
ATOM 617 C CA . GLN A 1 80 ? -12.385 3.628 1.820 1.00 94.06 80 GLN A CA 1
ATOM 618 C C . GLN A 1 80 ? -11.981 2.755 0.638 1.00 94.06 80 GLN A C 1
ATOM 620 O O . GLN A 1 80 ? -10.850 2.276 0.595 1.00 94.06 80 GLN A O 1
ATOM 625 N N . MET A 1 81 ? -12.902 2.579 -0.303 1.00 92.56 81 MET A N 1
ATOM 626 C CA . MET A 1 81 ? -12.609 2.071 -1.639 1.00 92.56 81 MET A CA 1
ATOM 627 C C . MET A 1 81 ? -12.683 3.243 -2.622 1.00 92.56 81 MET A C 1
ATOM 629 O O . MET A 1 81 ? -13.519 4.138 -2.451 1.00 92.56 81 MET A O 1
ATOM 633 N N . TYR A 1 82 ? -11.794 3.260 -3.607 1.00 89.56 82 TYR A N 1
ATOM 634 C CA . TYR A 1 82 ? -11.766 4.235 -4.691 1.00 89.56 82 TYR A CA 1
ATOM 635 C C . TYR A 1 82 ? -12.163 3.572 -6.007 1.00 89.56 82 TYR A C 1
ATOM 637 O O . TYR A 1 82 ? -12.061 2.358 -6.167 1.00 89.56 82 TYR A O 1
ATOM 645 N N . GLY A 1 83 ? -12.597 4.402 -6.952 1.00 83.25 83 GLY A N 1
ATOM 646 C CA . GLY A 1 83 ? -13.013 3.949 -8.271 1.00 83.25 83 GLY A CA 1
ATOM 647 C C . GLY A 1 83 ? -14.421 3.356 -8.296 1.00 83.25 83 GLY A C 1
ATOM 648 O O . GLY A 1 83 ? -15.063 3.117 -7.271 1.00 83.25 83 GLY A O 1
ATOM 649 N N . LEU A 1 84 ? -14.917 3.167 -9.515 1.00 78.75 84 LEU A N 1
ATOM 650 C CA . LEU A 1 84 ? -16.125 2.395 -9.771 1.00 78.75 84 LEU A CA 1
ATOM 651 C C . LEU A 1 84 ? -15.718 0.933 -9.999 1.00 78.75 84 LEU A C 1
ATOM 653 O O . LEU A 1 84 ? -14.668 0.704 -10.601 1.00 78.75 84 LEU A O 1
ATOM 657 N N . PRO A 1 85 ? -16.529 -0.052 -9.577 1.00 72.94 85 PRO A N 1
ATOM 658 C CA . PRO A 1 85 ? -16.293 -1.446 -9.929 1.00 72.94 85 PRO A CA 1
ATOM 659 C C . PRO A 1 85 ? -16.196 -1.587 -11.454 1.00 72.94 85 PRO A C 1
ATOM 661 O O . PRO A 1 85 ? -17.180 -1.369 -12.163 1.00 72.94 85 PRO A O 1
ATOM 664 N N . CYS A 1 86 ? -15.012 -1.918 -11.965 1.00 77.56 86 CYS A N 1
ATOM 665 C CA . CYS A 1 86 ? -14.792 -2.180 -13.381 1.00 77.56 86 CYS A CA 1
ATOM 666 C C . CYS A 1 86 ? -14.675 -3.691 -13.579 1.00 77.56 86 CYS A C 1
ATOM 668 O O . CYS A 1 86 ? -13.847 -4.332 -12.945 1.00 77.56 86 CYS A O 1
ATOM 670 N N . TYR A 1 87 ? -15.494 -4.273 -14.457 1.00 79.25 87 TYR A N 1
ATOM 671 C CA . TYR A 1 87 ? -15.455 -5.720 -14.715 1.00 79.25 87 TYR A CA 1
ATOM 672 C C . TYR A 1 87 ? -14.151 -6.185 -15.374 1.00 79.25 87 TYR A C 1
ATOM 674 O O . TYR A 1 87 ? -13.808 -7.361 -15.269 1.00 79.25 87 TYR A O 1
ATOM 682 N N . ASP A 1 88 ? -13.443 -5.271 -16.039 1.00 85.75 88 ASP A N 1
ATOM 683 C CA . ASP A 1 88 ? -12.184 -5.557 -16.724 1.00 85.75 88 ASP A CA 1
ATOM 684 C C . ASP A 1 88 ? -10.959 -5.351 -15.819 1.00 85.75 88 ASP A C 1
ATOM 686 O O . ASP A 1 88 ? -9.871 -5.820 -16.158 1.00 85.75 88 ASP A O 1
ATOM 690 N N . ASP A 1 89 ? -11.121 -4.671 -14.677 1.00 86.31 89 ASP A N 1
ATOM 691 C CA . ASP A 1 89 ? -10.050 -4.461 -13.706 1.00 86.31 89 ASP A CA 1
ATOM 692 C C . ASP A 1 89 ? -10.233 -5.418 -12.517 1.00 86.31 89 ASP A C 1
ATOM 694 O O . ASP A 1 89 ? -11.134 -5.221 -11.701 1.00 86.31 89 ASP A O 1
ATOM 698 N N . PRO A 1 90 ? -9.393 -6.459 -12.374 1.00 90.81 90 PRO A N 1
ATOM 699 C CA . PRO A 1 90 ? -9.467 -7.374 -11.244 1.00 90.81 90 PRO A CA 1
ATOM 700 C C . PRO A 1 90 ? -8.870 -6.758 -9.969 1.00 90.81 90 PRO A C 1
ATOM 702 O O . PRO A 1 90 ? -8.474 -7.500 -9.077 1.00 90.81 90 PRO A O 1
ATOM 705 N N . TYR A 1 91 ? -8.729 -5.436 -9.880 1.00 93.19 91 TYR A N 1
ATOM 706 C CA . TYR A 1 91 ? -8.197 -4.743 -8.717 1.00 93.19 91 TYR A CA 1
ATOM 707 C C . TYR A 1 91 ? -9.207 -3.731 -8.177 1.00 93.19 91 TYR A C 1
ATOM 709 O O . TYR A 1 91 ? -9.918 -3.061 -8.920 1.00 93.19 91 TYR A O 1
ATOM 717 N N . THR A 1 92 ? -9.248 -3.590 -6.854 1.00 92.94 92 THR A N 1
ATOM 718 C CA . THR A 1 92 ? -10.007 -2.538 -6.170 1.00 92.94 92 THR A CA 1
ATOM 719 C C . THR A 1 92 ? -9.049 -1.632 -5.414 1.00 92.94 92 THR A C 1
ATOM 721 O O . THR A 1 92 ? -8.349 -2.085 -4.506 1.00 92.94 92 THR A O 1
ATOM 724 N N . ASP A 1 93 ? -9.033 -0.345 -5.749 1.00 94.44 93 ASP A N 1
ATOM 725 C CA . ASP A 1 93 ? -8.261 0.640 -4.998 1.00 94.44 93 ASP A CA 1
ATOM 726 C C . ASP A 1 93 ? -8.855 0.837 -3.603 1.00 94.44 93 ASP A C 1
ATOM 728 O O . ASP A 1 93 ? -10.048 1.092 -3.439 1.00 94.44 93 ASP A O 1
ATOM 732 N N . CYS A 1 94 ? -8.019 0.728 -2.577 1.00 96.06 94 CYS A N 1
ATOM 733 C CA . CYS A 1 94 ? -8.420 0.802 -1.181 1.00 96.06 94 CYS A CA 1
ATOM 734 C C . CYS A 1 94 ? -7.471 1.700 -0.391 1.00 96.06 94 CYS A C 1
ATOM 736 O O . CYS A 1 94 ? -6.255 1.627 -0.554 1.00 96.06 94 CYS A O 1
ATOM 738 N N . ARG A 1 95 ? -8.021 2.466 0.555 1.00 97.06 95 ARG A N 1
ATOM 739 C CA . ARG A 1 95 ? -7.245 3.080 1.636 1.00 97.06 95 ARG A CA 1
ATOM 740 C C . ARG A 1 95 ? -7.255 2.181 2.859 1.00 97.06 95 ARG A C 1
ATOM 742 O O . ARG A 1 95 ? -8.312 1.973 3.467 1.00 97.06 95 ARG A O 1
ATOM 749 N N . ILE A 1 96 ? -6.077 1.716 3.257 1.00 98.12 96 ILE A N 1
ATOM 750 C CA . ILE A 1 96 ? -5.891 0.825 4.402 1.00 98.12 96 ILE A CA 1
ATOM 751 C C . ILE A 1 96 ? -5.079 1.537 5.486 1.00 98.12 96 ILE A C 1
ATOM 753 O O . ILE A 1 96 ? -3.966 1.994 5.239 1.00 98.12 96 ILE A O 1
ATOM 757 N N . TYR A 1 97 ? -5.630 1.624 6.697 1.00 97.88 97 TYR A N 1
ATOM 758 C CA . TYR A 1 97 ? -4.937 2.147 7.881 1.00 97.88 97 TYR A CA 1
ATOM 759 C C . TYR A 1 97 ? -4.230 1.018 8.616 1.00 97.88 97 TYR A C 1
ATOM 761 O O . TYR A 1 97 ? -4.842 -0.015 8.871 1.00 97.88 97 TYR A O 1
ATOM 769 N N . PHE A 1 98 ? -2.967 1.208 8.987 1.00 98.00 98 PHE A N 1
ATOM 770 C CA . PHE A 1 98 ? -2.200 0.163 9.659 1.00 98.00 98 PHE A CA 1
ATOM 771 C C . PHE A 1 98 ? -2.654 -0.050 11.107 1.00 98.00 98 PHE A C 1
ATOM 773 O O . PHE A 1 98 ? -2.914 0.904 11.848 1.00 98.00 98 PHE A O 1
ATOM 780 N N . VAL A 1 99 ? -2.682 -1.320 11.513 1.00 97.81 99 VAL A N 1
ATOM 781 C CA . VAL A 1 99 ? -2.819 -1.738 12.909 1.00 97.81 99 VAL A CA 1
ATOM 782 C C . VAL A 1 99 ? -1.451 -2.126 13.447 1.00 97.81 99 VAL A C 1
ATOM 784 O O . VAL A 1 99 ? -0.744 -2.933 12.846 1.00 97.81 99 VAL A O 1
ATOM 787 N N . THR A 1 100 ? -1.094 -1.584 14.605 1.00 96.94 100 THR A N 1
ATOM 788 C CA . THR A 1 100 ? 0.193 -1.828 15.261 1.00 96.94 100 THR A CA 1
ATOM 789 C C . THR A 1 100 ? 0.002 -2.403 16.652 1.00 96.94 100 THR A C 1
ATOM 791 O O . THR A 1 100 ? -1.093 -2.376 17.227 1.00 96.94 100 THR A O 1
ATOM 794 N N . ARG A 1 101 ? 1.084 -2.963 17.201 1.00 95.94 101 ARG A N 1
ATOM 795 C CA . ARG A 1 101 ? 1.135 -3.380 18.599 1.00 95.94 101 ARG A CA 1
ATOM 796 C C . ARG A 1 101 ? 1.771 -2.266 19.427 1.00 95.94 101 ARG A C 1
ATOM 798 O O . ARG A 1 101 ? 2.966 -2.027 19.328 1.00 95.94 101 ARG A O 1
ATOM 805 N N . GLY A 1 102 ? 0.980 -1.652 20.295 1.00 95.06 102 GLY A N 1
ATOM 806 C CA . GLY A 1 102 ? 1.356 -0.445 21.025 1.00 95.06 102 GLY A CA 1
ATOM 807 C C . GLY A 1 102 ? 1.039 0.844 20.255 1.00 95.06 102 GLY A C 1
ATOM 808 O O . GLY A 1 102 ? 0.742 0.798 19.061 1.00 95.06 102 GLY A O 1
ATOM 809 N N . PRO A 1 103 ? 1.057 1.994 20.945 1.00 94.25 103 PRO A N 1
ATOM 810 C CA . PRO A 1 103 ? 0.851 3.289 20.313 1.00 94.25 103 PRO A CA 1
ATOM 811 C C . PRO A 1 103 ? 2.022 3.649 19.375 1.00 94.25 103 PRO A C 1
ATOM 813 O O . PRO A 1 103 ? 3.130 3.130 19.552 1.00 94.25 103 PRO A O 1
ATOM 816 N N . PRO A 1 104 ? 1.812 4.575 18.418 1.00 93.25 104 PRO A N 1
ATOM 817 C CA . PRO A 1 104 ? 2.864 5.116 17.569 1.00 93.25 104 PRO A CA 1
ATOM 818 C C . PRO A 1 104 ? 4.091 5.545 18.370 1.00 93.25 104 PRO A C 1
ATOM 820 O O . PRO A 1 104 ? 3.974 6.212 19.401 1.00 93.25 104 PRO A O 1
ATOM 823 N N . SER A 1 105 ? 5.280 5.277 17.832 1.00 93.12 105 SER A N 1
ATOM 824 C CA . SER A 1 105 ? 6.470 6.005 18.271 1.00 93.12 105 SER A CA 1
ATOM 825 C C . SER A 1 105 ? 6.344 7.485 17.896 1.00 93.12 105 SER A C 1
ATOM 827 O O . SER A 1 105 ? 5.861 7.821 16.815 1.00 93.12 105 SER A O 1
ATOM 829 N N . HIS A 1 106 ? 6.803 8.372 18.778 1.00 94.12 106 HIS A N 1
ATOM 830 C CA . HIS A 1 106 ? 6.827 9.810 18.513 1.00 94.12 106 HIS A CA 1
ATOM 831 C C . HIS A 1 106 ? 7.742 10.131 17.318 1.00 94.12 106 HIS A C 1
ATOM 833 O O . HIS A 1 106 ? 8.948 9.874 17.367 1.00 94.12 106 HIS A O 1
ATOM 839 N N . ASP A 1 107 ? 7.187 10.758 16.280 1.00 93.81 107 ASP A N 1
ATOM 840 C CA . ASP A 1 107 ? 7.917 11.200 15.089 1.00 93.81 107 ASP A CA 1
ATOM 841 C C . ASP A 1 107 ? 7.758 12.713 14.903 1.00 93.81 107 ASP A C 1
ATOM 843 O O . ASP A 1 107 ? 6.762 13.212 14.374 1.00 93.81 107 ASP A O 1
ATOM 847 N N . ALA A 1 108 ? 8.797 13.453 15.296 1.00 94.00 108 ALA A N 1
ATOM 848 C CA . ALA A 1 108 ? 8.832 14.906 15.172 1.00 94.00 108 ALA A CA 1
ATOM 849 C C . ALA A 1 108 ? 8.802 15.388 13.713 1.00 94.00 108 ALA A C 1
ATOM 851 O O . ALA A 1 108 ? 8.404 16.523 13.463 1.00 94.00 108 ALA A O 1
ATOM 852 N N . ASN A 1 109 ? 9.268 14.585 12.754 1.00 92.81 109 ASN A N 1
ATOM 853 C CA . ASN A 1 109 ? 9.336 14.991 11.349 1.00 92.81 109 ASN A CA 1
ATOM 854 C C . ASN A 1 109 ? 7.965 14.900 10.681 1.00 92.81 109 ASN A C 1
ATOM 856 O O . ASN A 1 109 ? 7.646 15.721 9.825 1.00 92.81 109 ASN A O 1
ATOM 860 N N . ARG A 1 110 ? 7.156 13.917 11.089 1.00 92.44 110 ARG A N 1
ATOM 861 C CA . ARG A 1 110 ? 5.777 13.738 10.613 1.00 92.44 110 ARG A CA 1
ATOM 862 C C . ARG A 1 110 ? 4.731 14.354 11.543 1.00 92.44 110 ARG A C 1
ATOM 864 O O . ARG A 1 110 ? 3.544 14.287 11.230 1.00 92.44 110 ARG A O 1
ATOM 871 N N . TYR A 1 111 ? 5.163 14.964 12.648 1.00 95.19 111 TYR A N 1
ATOM 872 C CA . TYR A 1 111 ? 4.297 15.527 13.687 1.00 95.19 111 TYR A CA 1
ATOM 873 C C . TYR A 1 111 ? 3.311 14.485 14.234 1.00 95.19 111 TYR A C 1
ATOM 875 O O . TYR A 1 111 ? 2.131 14.771 14.410 1.00 95.19 111 TYR A O 1
ATOM 883 N N . ILE A 1 112 ? 3.796 13.255 14.437 1.00 94.75 112 ILE A N 1
ATOM 884 C CA . ILE A 1 112 ? 3.004 12.143 14.968 1.00 94.75 112 ILE A CA 1
ATOM 885 C C . ILE A 1 112 ? 3.331 11.993 16.448 1.00 94.75 112 ILE A C 1
ATOM 887 O O . ILE A 1 112 ? 4.485 11.756 16.817 1.00 94.75 112 ILE A O 1
ATOM 891 N N . GLU A 1 113 ? 2.305 12.097 17.283 1.00 95.38 113 GLU A N 1
ATOM 892 C CA . GLU A 1 113 ? 2.391 11.813 18.713 1.00 95.38 113 GLU A CA 1
ATOM 893 C C . GLU A 1 113 ? 1.770 10.442 19.036 1.00 95.38 113 GLU A C 1
ATOM 895 O O . GLU A 1 113 ? 0.889 9.983 18.304 1.00 95.38 113 GLU A O 1
ATOM 900 N N . PRO A 1 114 ? 2.200 9.773 20.124 1.00 94.50 114 PRO A N 1
ATOM 901 C CA . PRO A 1 114 ? 1.651 8.471 20.520 1.00 94.50 114 PRO A CA 1
ATOM 902 C C . PRO A 1 114 ? 0.134 8.479 20.765 1.00 94.50 114 PRO A C 1
ATOM 904 O O . PRO A 1 114 ? -0.521 7.448 20.629 1.00 94.50 114 PRO A O 1
ATOM 907 N N . ASP A 1 115 ? -0.438 9.637 21.097 1.00 94.75 115 ASP A N 1
ATOM 908 C CA . ASP A 1 115 ? -1.873 9.790 21.330 1.00 94.75 115 ASP A CA 1
ATOM 909 C C . ASP A 1 115 ? -2.711 9.892 20.053 1.00 94.75 115 ASP A C 1
ATOM 911 O O . ASP A 1 115 ? -3.928 9.735 20.125 1.00 94.75 115 ASP A O 1
ATOM 915 N N . MET A 1 116 ? -2.075 10.053 18.886 1.00 95.25 116 MET A N 1
ATOM 916 C CA . MET A 1 116 ? -2.716 10.062 17.564 1.00 95.25 116 MET A CA 1
ATOM 917 C C . MET A 1 116 ? -3.016 8.644 17.052 1.00 95.25 116 MET A C 1
ATOM 919 O O . MET A 1 116 ? -2.772 8.284 15.893 1.00 95.25 116 MET A O 1
ATOM 923 N N . SER A 1 117 ? -3.506 7.806 17.957 1.00 95.75 117 SER A N 1
ATOM 924 C CA . SER A 1 117 ? -3.950 6.448 17.688 1.00 95.75 117 SER A CA 1
ATOM 925 C C . SER A 1 117 ? -5.205 6.135 18.488 1.00 95.75 117 SER A C 1
ATOM 927 O O . SER A 1 117 ? -5.569 6.856 19.424 1.00 95.75 117 SER A O 1
ATOM 929 N N . VAL A 1 118 ? -5.908 5.085 18.076 1.00 96.56 118 VAL A N 1
ATOM 930 C CA . VAL A 1 118 ? -7.152 4.655 18.712 1.00 96.56 118 VAL A CA 1
ATOM 931 C C . VAL A 1 118 ? -6.994 3.209 19.179 1.00 96.56 118 VAL A C 1
ATOM 933 O O . VAL A 1 118 ? -6.673 2.348 18.355 1.00 96.56 118 VAL A O 1
ATOM 936 N N . PRO A 1 119 ? -7.186 2.913 20.478 1.00 97.25 119 PRO A N 1
ATOM 937 C CA . PRO A 1 119 ? -7.107 1.545 20.978 1.00 97.25 119 PRO A CA 1
ATOM 938 C C . PRO A 1 119 ? -8.203 0.671 20.360 1.00 97.25 119 PRO A C 1
ATOM 940 O O . PRO A 1 119 ? -9.354 1.089 20.223 1.00 97.25 119 PRO A O 1
ATOM 943 N N . LEU A 1 120 ? -7.854 -0.568 20.022 1.00 97.00 120 LEU A N 1
ATOM 944 C CA . LEU A 1 120 ? -8.805 -1.586 19.581 1.00 97.00 120 LEU A CA 1
ATOM 945 C C . LEU A 1 120 ? -9.156 -2.503 20.754 1.00 97.00 120 LEU A C 1
ATOM 947 O O . LEU A 1 120 ? -8.281 -2.945 21.505 1.00 97.00 120 LEU A O 1
ATOM 951 N N . TRP A 1 121 ? -10.442 -2.808 20.921 1.00 95.56 121 TRP A N 1
ATOM 952 C CA . TRP A 1 121 ? -10.889 -3.737 21.959 1.00 95.56 121 TRP A CA 1
ATOM 953 C C . TRP A 1 121 ? -10.244 -5.130 21.741 1.00 95.56 121 TRP A C 1
ATOM 955 O O . TRP A 1 121 ? -10.274 -5.631 20.613 1.00 95.56 121 TRP A O 1
ATOM 965 N N . PRO A 1 122 ? -9.624 -5.760 22.768 1.00 95.44 122 PRO A N 1
ATOM 966 C CA . PRO A 1 122 ? -9.945 -5.660 24.199 1.00 95.44 122 PRO A CA 1
ATOM 967 C C . PRO A 1 122 ? -9.193 -4.607 25.027 1.00 95.44 122 PRO A C 1
ATOM 969 O O . PRO A 1 122 ? -9.365 -4.569 26.244 1.00 95.44 122 PRO A O 1
ATOM 972 N N . VAL A 1 123 ? -8.361 -3.757 24.424 1.00 93.69 123 VAL A N 1
ATOM 973 C CA . VAL A 1 123 ? -7.600 -2.741 25.169 1.00 93.69 123 VAL A CA 1
ATOM 974 C C . VAL A 1 123 ? -8.558 -1.712 25.767 1.00 93.69 123 VAL A C 1
ATOM 976 O O . VAL A 1 123 ? -9.309 -1.081 25.035 1.00 93.69 123 VAL A O 1
ATOM 979 N N . THR A 1 124 ? -8.560 -1.533 27.087 1.00 85.19 124 THR A N 1
ATOM 980 C CA . THR A 1 124 ? -9.393 -0.517 27.765 1.00 85.19 124 THR A CA 1
ATOM 981 C C . THR A 1 124 ? -8.588 0.663 28.289 1.00 85.19 124 THR A C 1
ATOM 983 O O . THR A 1 124 ? -9.149 1.723 28.540 1.00 85.19 124 THR A O 1
ATOM 986 N N . GLU A 1 125 ? -7.281 0.483 28.461 1.00 80.00 125 GLU A N 1
ATOM 987 C CA . GLU A 1 125 ? -6.387 1.491 29.016 1.00 80.00 125 GLU A CA 1
ATOM 988 C C . GLU A 1 125 ? -5.570 2.112 27.882 1.00 80.00 125 GLU A C 1
ATOM 990 O O . GLU A 1 125 ? -4.689 1.482 27.294 1.00 80.00 125 GLU A O 1
ATOM 995 N N . HIS A 1 126 ? -5.883 3.361 27.556 1.00 81.38 126 HIS A N 1
ATOM 996 C CA . HIS A 1 126 ? -5.049 4.200 26.709 1.00 81.38 126 HIS A CA 1
ATOM 997 C C . HIS A 1 126 ? -4.543 5.361 27.541 1.00 81.38 126 HIS A C 1
ATOM 999 O O . HIS A 1 126 ? -5.301 5.962 28.295 1.00 81.38 126 HIS A O 1
ATOM 1005 N N . SER A 1 127 ? -3.268 5.704 27.382 1.00 77.44 127 SER A N 1
ATOM 1006 C CA . SER A 1 127 ? -2.616 6.761 28.161 1.00 77.44 127 SER A CA 1
ATOM 1007 C C . SER A 1 127 ? -3.216 8.159 27.946 1.00 77.44 127 SER A C 1
ATOM 1009 O O . SER A 1 127 ? -2.800 9.097 28.617 1.00 77.44 127 SER A O 1
ATOM 1011 N N . PHE A 1 128 ? -4.168 8.297 27.018 1.00 79.25 128 PHE A N 1
ATOM 1012 C CA . PHE A 1 128 ? -4.734 9.564 26.559 1.00 79.25 128 PHE A CA 1
ATOM 1013 C C . PHE A 1 128 ? -6.273 9.558 26.530 1.00 79.25 128 PHE A C 1
ATOM 1015 O O . PHE A 1 128 ? -6.872 10.172 25.654 1.00 79.25 128 PHE A O 1
ATOM 1022 N N . ASP A 1 129 ? -6.912 8.807 27.434 1.00 88.25 129 ASP A N 1
ATOM 1023 C CA . ASP A 1 129 ? -8.366 8.832 27.696 1.00 88.25 129 ASP A CA 1
ATOM 1024 C C . ASP A 1 129 ? -9.292 8.527 26.496 1.00 88.25 129 ASP A C 1
ATOM 1026 O O . ASP A 1 129 ? -10.492 8.800 26.534 1.00 88.25 129 ASP A O 1
ATOM 1030 N N . ARG A 1 130 ? -8.770 7.914 25.426 1.00 93.38 130 ARG A N 1
ATOM 1031 C CA . ARG A 1 130 ? -9.588 7.459 24.289 1.00 93.38 130 ARG A CA 1
ATOM 1032 C C . ARG A 1 130 ? -10.238 6.116 24.599 1.00 93.38 130 ARG A C 1
ATOM 1034 O O . ARG A 1 130 ? -9.534 5.153 24.905 1.00 93.38 130 ARG A O 1
ATOM 1041 N N . GLU A 1 131 ? -11.565 6.046 24.476 1.00 94.81 131 GLU A N 1
ATOM 1042 C CA . GLU A 1 131 ? -12.290 4.771 24.543 1.00 94.81 131 GLU A CA 1
ATOM 1043 C C . GLU A 1 131 ? -11.853 3.877 23.379 1.00 94.81 131 GLU A C 1
ATOM 1045 O O . GLU A 1 131 ? -11.633 4.349 22.259 1.00 94.81 131 GLU A O 1
ATOM 1050 N N . SER A 1 132 ? -11.735 2.576 23.639 1.00 96.31 132 SER A N 1
ATOM 1051 C CA . SER A 1 132 ? -11.493 1.627 22.568 1.00 96.31 132 SER A CA 1
ATOM 1052 C C . SER A 1 132 ? -12.657 1.492 21.623 1.00 96.31 132 SER A C 1
ATOM 1054 O O . SER A 1 132 ? -13.823 1.411 22.015 1.00 96.31 132 SER A O 1
ATOM 1056 N N . VAL A 1 133 ? -12.289 1.400 20.352 1.00 95.88 133 VAL A N 1
ATOM 1057 C CA . VAL A 1 133 ? -13.216 1.040 19.301 1.00 95.88 133 VAL A CA 1
ATOM 1058 C C . VAL A 1 133 ? -13.568 -0.431 19.462 1.00 95.88 133 VAL A C 1
ATOM 1060 O O . VAL A 1 133 ? -12.694 -1.309 19.455 1.00 95.88 133 VAL A O 1
ATOM 1063 N N . LYS A 1 134 ? -14.864 -0.695 19.631 1.00 95.69 134 LYS A N 1
ATOM 1064 C CA . LYS A 1 134 ? -15.384 -2.055 19.763 1.00 95.69 134 LYS A CA 1
ATOM 1065 C C . LYS A 1 134 ? -15.585 -2.648 18.380 1.00 95.69 134 LYS A C 1
ATOM 1067 O O . LYS A 1 134 ? -16.119 -2.024 17.466 1.00 95.69 134 LYS A O 1
ATOM 1072 N N . LEU A 1 135 ? -15.132 -3.878 18.239 1.00 94.81 135 LEU A N 1
ATOM 1073 C CA . LEU A 1 135 ? -15.337 -4.688 17.050 1.00 94.81 135 LEU A CA 1
ATOM 1074 C C . LEU A 1 135 ? -16.456 -5.690 17.333 1.00 94.81 135 LEU A C 1
ATOM 1076 O O . LEU A 1 135 ? -16.814 -5.903 18.494 1.00 94.81 135 LEU A O 1
ATOM 1080 N N . ARG A 1 136 ? -17.009 -6.306 16.284 1.00 91.56 136 ARG A N 1
ATOM 1081 C CA . ARG A 1 136 ? -18.011 -7.372 16.445 1.00 91.56 136 ARG A CA 1
ATOM 1082 C C . ARG A 1 136 ? -17.479 -8.508 17.325 1.00 91.56 136 ARG A C 1
ATOM 1084 O O . ARG A 1 136 ? -18.163 -8.940 18.246 1.00 91.56 136 ARG A O 1
ATOM 1091 N N . ASP A 1 137 ? -16.247 -8.923 17.056 1.00 92.69 137 ASP A N 1
ATOM 1092 C CA . ASP A 1 137 ? -15.507 -9.925 17.814 1.00 92.69 137 ASP A CA 1
ATOM 1093 C C . ASP A 1 137 ? -14.191 -9.302 18.320 1.00 92.69 137 ASP A C 1
ATOM 1095 O O . ASP A 1 137 ? -13.664 -8.391 17.671 1.00 92.69 137 ASP A O 1
ATOM 1099 N N . PRO A 1 138 ? -13.648 -9.740 19.473 1.00 93.88 138 PRO A N 1
ATOM 1100 C CA . PRO A 1 138 ? -12.419 -9.169 20.017 1.00 93.88 138 PRO A CA 1
ATOM 1101 C C . PRO A 1 138 ? -11.263 -9.285 19.036 1.00 93.88 138 PRO A C 1
ATOM 1103 O O . PRO A 1 138 ? -11.089 -10.319 18.389 1.00 93.88 138 PRO A O 1
ATOM 1106 N N . PHE A 1 139 ? -10.430 -8.245 18.974 1.00 95.62 139 PHE A N 1
ATOM 1107 C CA . PHE A 1 139 ? -9.225 -8.321 18.166 1.00 95.62 139 PHE A CA 1
ATOM 1108 C C . PHE A 1 139 ? -8.303 -9.428 18.713 1.00 95.62 139 PHE A C 1
ATOM 1110 O O . PHE A 1 139 ? -8.136 -9.530 19.934 1.00 95.62 139 PHE A O 1
ATOM 1117 N N . PRO A 1 140 ? -7.709 -10.276 17.852 1.00 95.12 140 PRO A N 1
ATOM 1118 C CA . PRO A 1 140 ? -7.045 -11.501 18.301 1.00 95.12 140 PRO A CA 1
ATOM 1119 C C . PRO A 1 140 ? -5.744 -11.251 19.077 1.00 95.12 140 PRO A C 1
ATOM 1121 O O . PRO A 1 140 ? -5.294 -12.129 19.815 1.00 95.12 140 PRO A O 1
ATOM 1124 N N . TRP A 1 141 ? -5.150 -10.059 18.955 1.00 95.62 141 TRP A N 1
ATOM 1125 C CA . TRP A 1 141 ? -3.954 -9.668 19.703 1.00 95.62 141 TRP A CA 1
ATOM 1126 C C . TRP A 1 141 ? -4.267 -8.565 20.727 1.00 95.62 141 TRP A C 1
ATOM 1128 O O . TRP A 1 141 ? -5.028 -7.641 20.433 1.00 95.62 141 TRP A O 1
ATOM 1138 N N . PRO A 1 142 ? -3.666 -8.619 21.930 1.00 95.25 142 PRO A N 1
ATOM 1139 C CA . PRO A 1 142 ? -3.788 -7.551 22.914 1.00 95.25 142 PRO A CA 1
ATOM 1140 C C . PRO A 1 142 ? -2.898 -6.357 22.549 1.00 95.25 142 PRO A C 1
ATOM 1142 O O . PRO A 1 142 ? -1.881 -6.503 21.866 1.00 95.25 142 PRO A O 1
ATOM 1145 N N . ASN A 1 143 ? -3.215 -5.193 23.121 1.00 95.88 143 ASN A N 1
ATOM 1146 C CA . ASN A 1 143 ? -2.455 -3.948 22.956 1.00 95.88 143 ASN A CA 1
ATOM 1147 C C . ASN A 1 143 ? -2.351 -3.509 21.489 1.00 95.88 143 ASN A C 1
ATOM 1149 O O . ASN A 1 143 ? -1.283 -3.093 21.045 1.00 95.88 143 ASN A O 1
ATOM 1153 N N . CYS A 1 144 ? -3.445 -3.632 20.736 1.00 96.94 144 CYS A N 1
ATOM 1154 C CA . CYS A 1 144 ? -3.514 -3.194 19.348 1.00 96.94 144 CYS A CA 1
ATOM 1155 C C . CYS A 1 144 ? -4.107 -1.796 19.224 1.00 96.94 144 CYS A C 1
ATOM 1157 O O . CYS A 1 144 ? -5.077 -1.454 19.903 1.00 96.94 144 CYS A O 1
ATOM 1159 N N . TYR A 1 145 ? -3.523 -1.014 18.322 1.00 97.44 145 TYR A N 1
ATOM 1160 C CA . TYR A 1 145 ? -3.905 0.365 18.066 1.00 97.44 145 TYR A CA 1
ATOM 1161 C C . TYR A 1 145 ? -4.063 0.582 16.570 1.00 97.44 145 TYR A C 1
ATOM 1163 O O . TYR A 1 145 ? -3.293 0.064 15.762 1.00 97.44 145 TYR A O 1
ATOM 1171 N N . LEU A 1 146 ? -5.071 1.365 16.206 1.00 97.06 146 LEU A N 1
ATOM 1172 C CA . LEU A 1 146 ? -5.265 1.839 14.850 1.00 97.06 146 LEU A CA 1
ATOM 1173 C C . LEU A 1 146 ? -4.607 3.212 14.714 1.00 97.06 146 LEU A C 1
ATOM 1175 O O . LEU A 1 146 ? -4.976 4.156 15.416 1.00 97.06 146 LEU A O 1
ATOM 1179 N N . HIS A 1 147 ? -3.620 3.327 13.828 1.00 94.38 147 HIS A N 1
ATOM 1180 C CA . HIS A 1 147 ? -2.953 4.602 13.584 1.00 94.38 147 HIS A CA 1
ATOM 1181 C C . HIS A 1 147 ? -3.859 5.542 12.793 1.00 94.38 147 HIS A C 1
ATOM 1183 O O . HIS A 1 147 ? -4.284 5.208 11.692 1.00 94.38 147 HIS A O 1
ATOM 1189 N N . SER A 1 148 ? -4.065 6.766 13.276 1.00 94.31 148 SER A N 1
ATOM 1190 C CA . SER A 1 148 ? -4.896 7.742 12.560 1.00 94.31 148 SER A CA 1
ATOM 1191 C C . SER A 1 148 ? -4.231 8.292 11.295 1.00 94.31 148 SER A C 1
ATOM 1193 O O . SER A 1 148 ? -4.928 8.670 10.351 1.00 94.31 148 SER A O 1
ATOM 1195 N N . MET A 1 149 ? -2.893 8.330 11.277 1.00 92.81 149 MET A N 1
ATOM 1196 C CA . MET A 1 149 ? -2.077 8.972 10.234 1.00 92.81 149 MET A CA 1
ATOM 1197 C C . MET A 1 149 ? -1.240 7.994 9.398 1.00 92.81 149 MET A C 1
ATOM 1199 O O . MET A 1 149 ? -0.650 8.404 8.402 1.00 92.81 149 MET A O 1
ATOM 1203 N N . SER A 1 150 ? -1.157 6.718 9.790 1.00 94.56 150 SER A N 1
ATOM 1204 C CA . SER A 1 150 ? -0.414 5.702 9.037 1.00 94.56 150 SER A CA 1
ATOM 1205 C C . SER A 1 150 ? -1.389 4.905 8.185 1.00 94.56 150 SER A C 1
ATOM 1207 O O . SER A 1 150 ? -2.095 4.028 8.681 1.00 94.56 150 SER A O 1
ATOM 1209 N N . TYR A 1 151 ? -1.446 5.251 6.905 1.00 96.81 151 TYR A N 1
ATOM 1210 C CA . TYR A 1 151 ? -2.241 4.548 5.912 1.00 96.81 151 TYR A CA 1
ATOM 1211 C C . TYR A 1 151 ? -1.467 4.399 4.614 1.00 96.81 151 TYR A C 1
ATOM 1213 O O . TYR A 1 151 ? -0.462 5.077 4.392 1.00 96.81 151 TYR A O 1
ATOM 1221 N N . ILE A 1 152 ? -1.975 3.519 3.767 1.00 97.62 152 ILE A N 1
ATOM 1222 C CA . ILE A 1 152 ? -1.515 3.321 2.406 1.00 97.62 152 ILE A CA 1
ATOM 1223 C C . ILE A 1 152 ? -2.728 3.252 1.475 1.00 97.62 152 ILE A C 1
ATOM 1225 O O . ILE A 1 152 ? -3.772 2.707 1.844 1.00 97.62 152 ILE A O 1
ATOM 1229 N N . ASP A 1 153 ? -2.581 3.831 0.287 1.00 97.44 153 ASP A N 1
ATOM 1230 C CA . ASP A 1 153 ? -3.495 3.624 -0.832 1.00 97.44 153 ASP A CA 1
ATOM 1231 C C . ASP A 1 153 ? -2.918 2.486 -1.693 1.00 97.44 153 ASP A C 1
ATOM 1233 O O . ASP A 1 153 ? -1.779 2.561 -2.155 1.00 97.44 153 ASP A O 1
ATOM 1237 N N . VAL A 1 154 ? -3.662 1.386 -1.824 1.00 97.50 154 VAL A N 1
ATOM 1238 C CA . VAL A 1 154 ? -3.214 0.132 -2.459 1.00 97.50 154 VAL A CA 1
ATOM 1239 C C . VAL A 1 154 ? -4.254 -0.395 -3.433 1.00 97.50 154 VAL A C 1
ATOM 1241 O O . VAL A 1 154 ? -5.449 -0.182 -3.240 1.00 97.50 154 VAL A O 1
ATOM 1244 N N . ARG A 1 155 ? -3.806 -1.177 -4.415 1.00 96.25 155 ARG A N 1
ATOM 1245 C CA . ARG A 1 155 ? -4.679 -2.011 -5.244 1.00 96.25 155 ARG A CA 1
ATOM 1246 C C . ARG A 1 155 ? -4.841 -3.370 -4.593 1.00 96.25 155 ARG A C 1
ATOM 1248 O O . ARG A 1 155 ? -3.873 -4.114 -4.475 1.00 96.25 155 ARG A O 1
ATOM 1255 N N . VAL A 1 156 ? -6.045 -3.719 -4.171 1.00 96.25 156 VAL A N 1
ATOM 1256 C CA . VAL A 1 156 ? -6.331 -5.055 -3.642 1.00 96.25 156 VAL A CA 1
ATOM 1257 C C . VAL A 1 156 ? -6.776 -5.943 -4.793 1.00 96.25 156 VAL A C 1
ATOM 1259 O O . VAL A 1 156 ? -7.722 -5.595 -5.497 1.00 96.25 156 VAL A O 1
ATOM 1262 N N . LEU A 1 157 ? -6.105 -7.079 -4.991 1.00 92.44 157 LEU A N 1
ATOM 1263 C CA . LEU A 1 157 ? -6.537 -8.081 -5.967 1.00 92.44 157 LEU A CA 1
ATOM 1264 C C . LEU A 1 157 ? -7.941 -8.583 -5.610 1.00 92.44 157 LEU A C 1
ATOM 1266 O O . LEU A 1 157 ? -8.179 -9.047 -4.493 1.00 92.44 157 LEU A O 1
ATOM 1270 N N . SER A 1 158 ? -8.854 -8.509 -6.573 1.00 87.62 158 SER A N 1
ATOM 1271 C CA . SER A 1 158 ? -10.191 -9.067 -6.471 1.00 87.62 158 SER A CA 1
ATOM 1272 C C . SER A 1 158 ? -10.103 -10.573 -6.287 1.00 87.62 158 SER A C 1
ATOM 1274 O O . SER A 1 158 ? -9.714 -11.320 -7.183 1.00 87.62 158 SER A O 1
ATOM 1276 N N . SER A 1 159 ? -10.468 -11.007 -5.091 1.00 86.81 159 SER A N 1
ATOM 1277 C CA . SER A 1 159 ? -10.568 -12.401 -4.689 1.00 86.81 159 SER A CA 1
ATOM 1278 C C . SER A 1 159 ? -11.941 -12.636 -4.064 1.00 86.81 159 SER A C 1
ATOM 1280 O O . SER A 1 159 ? -12.711 -11.697 -3.864 1.00 86.81 159 SER A O 1
ATOM 1282 N N . GLU A 1 160 ? -12.284 -13.893 -3.794 1.00 87.12 160 GLU A N 1
ATOM 1283 C CA . GLU A 1 160 ? -13.543 -14.221 -3.127 1.00 87.12 160 GLU A CA 1
ATOM 1284 C C . GLU A 1 160 ? -13.464 -13.831 -1.642 1.00 87.12 160 GLU A C 1
ATOM 1286 O O . GLU A 1 160 ? -12.975 -14.581 -0.795 1.00 87.12 160 GLU A O 1
ATOM 1291 N N . PHE A 1 161 ? -13.970 -12.643 -1.318 1.00 87.69 161 PHE A N 1
ATOM 1292 C CA . PHE A 1 161 ? -14.129 -12.161 0.047 1.00 87.69 161 PHE A CA 1
ATOM 1293 C C . PHE A 1 161 ? -15.475 -12.651 0.584 1.00 87.69 161 PHE A C 1
ATOM 1295 O O . PHE A 1 161 ? -16.530 -12.070 0.332 1.00 87.69 161 PHE A O 1
ATOM 1302 N N . ALA A 1 162 ? -15.454 -13.766 1.314 1.00 88.88 162 ALA A N 1
ATOM 1303 C CA . ALA A 1 162 ? -16.650 -14.276 1.973 1.00 88.88 162 ALA A CA 1
ATOM 1304 C C . ALA A 1 162 ? -16.947 -13.449 3.232 1.00 88.88 162 ALA A C 1
ATOM 1306 O O . ALA A 1 162 ? -16.202 -13.538 4.211 1.00 88.88 162 ALA A O 1
ATOM 1307 N N . ASP A 1 163 ? -18.062 -12.715 3.256 1.00 84.38 163 ASP A N 1
ATOM 1308 C CA . ASP A 1 163 ? -18.459 -11.894 4.411 1.00 84.38 163 ASP A CA 1
ATOM 1309 C C . ASP A 1 163 ? -18.560 -12.711 5.717 1.00 84.38 163 ASP A C 1
ATOM 1311 O O . ASP A 1 163 ? -18.270 -12.219 6.810 1.00 84.38 163 ASP A O 1
ATOM 1315 N N . ALA A 1 164 ? -18.904 -13.998 5.605 1.00 82.56 164 ALA A N 1
ATOM 1316 C CA . ALA A 1 164 ? -18.967 -14.931 6.730 1.00 82.56 164 ALA A CA 1
ATOM 1317 C C . ALA A 1 164 ? -17.601 -15.192 7.394 1.00 82.56 164 ALA A C 1
ATOM 1319 O O . ALA A 1 164 ? -17.555 -15.638 8.537 1.00 82.56 164 ALA A O 1
ATOM 1320 N N . SER A 1 165 ? -16.497 -14.930 6.687 1.00 88.06 165 SER A N 1
ATOM 1321 C CA . SER A 1 165 ? -15.127 -15.115 7.181 1.00 88.06 165 SER A CA 1
ATOM 1322 C C . SER A 1 165 ? -14.539 -13.870 7.847 1.00 88.06 165 SER A C 1
ATOM 1324 O O . SER A 1 165 ? -13.426 -13.930 8.370 1.00 88.06 165 SER A O 1
ATOM 1326 N N . ILE A 1 166 ? -15.262 -12.741 7.853 1.00 89.31 166 ILE A N 1
ATOM 1327 C CA . ILE A 1 166 ? -14.745 -11.518 8.462 1.00 89.31 166 ILE A CA 1
ATOM 1328 C C . ILE A 1 166 ? -14.745 -11.679 9.977 1.00 89.31 166 ILE A C 1
ATOM 1330 O O . ILE A 1 166 ? -15.794 -11.618 10.616 1.00 89.31 166 ILE A O 1
ATOM 1334 N N . ASN A 1 167 ? -13.558 -11.865 10.547 1.00 87.12 167 ASN A N 1
ATOM 1335 C CA . ASN A 1 167 ? -13.375 -12.025 11.989 1.00 87.12 167 ASN A CA 1
ATOM 1336 C C . ASN A 1 167 ? -13.459 -10.691 12.736 1.00 87.12 167 ASN A C 1
ATOM 1338 O O . ASN A 1 167 ? -13.948 -10.637 13.852 1.00 87.12 167 ASN A O 1
ATOM 1342 N N . ALA A 1 168 ? -12.996 -9.599 12.130 1.00 93.12 168 ALA A N 1
ATOM 1343 C CA . ALA A 1 168 ? -12.935 -8.290 12.768 1.00 93.12 168 ALA A CA 1
ATOM 1344 C C . ALA A 1 168 ? -13.638 -7.252 11.885 1.00 93.12 168 ALA A C 1
ATOM 1346 O O . ALA A 1 168 ? -13.106 -6.807 10.867 1.00 93.12 168 ALA A O 1
ATOM 1347 N N . VAL A 1 169 ? -14.857 -6.882 12.284 1.00 94.06 169 VAL A N 1
ATOM 1348 C CA . VAL A 1 169 ? -15.669 -5.837 11.644 1.00 94.06 169 VAL A CA 1
ATOM 1349 C C . VAL A 1 169 ? -15.909 -4.711 12.635 1.00 94.06 169 VAL A C 1
ATOM 1351 O O . VAL A 1 169 ? -16.308 -4.956 13.777 1.00 94.06 169 VAL A O 1
ATOM 1354 N N . MET A 1 170 ? -15.721 -3.478 12.177 1.00 94.56 170 MET A N 1
ATOM 1355 C CA . MET A 1 170 ? -16.126 -2.279 12.894 1.00 94.56 170 MET A CA 1
ATOM 1356 C C . MET A 1 170 ? -17.547 -1.889 12.479 1.00 94.56 170 MET A C 1
ATOM 1358 O O . MET A 1 170 ? -17.813 -1.619 11.308 1.00 94.56 170 MET A O 1
ATOM 1362 N N . LEU A 1 171 ? -18.472 -1.861 13.438 1.00 92.06 171 LEU A N 1
ATOM 1363 C CA . LEU A 1 171 ? -19.852 -1.448 13.175 1.00 92.06 171 LEU A CA 1
ATOM 1364 C C . LEU A 1 171 ? -19.932 0.062 12.909 1.00 92.06 171 LEU A C 1
ATOM 1366 O O . LEU A 1 171 ? -19.083 0.833 13.348 1.00 92.06 171 LEU A O 1
ATOM 1370 N N . PHE A 1 172 ? -20.988 0.509 12.232 1.00 89.69 172 PHE A N 1
ATOM 1371 C CA . PHE A 1 172 ? -21.118 1.907 11.806 1.00 89.69 172 PHE A CA 1
ATOM 1372 C C . PHE A 1 172 ? -20.977 2.960 12.933 1.00 89.69 172 PHE A C 1
ATOM 1374 O O . PHE A 1 172 ? -20.277 3.954 12.714 1.00 89.69 172 PHE A O 1
ATOM 1381 N N . PRO A 1 173 ? -21.548 2.780 14.146 1.00 92.94 173 PRO A N 1
ATOM 1382 C CA . PRO A 1 173 ? -21.345 3.736 15.242 1.00 92.94 173 PRO A CA 1
ATOM 1383 C C . PRO A 1 173 ? -19.875 3.868 15.665 1.00 92.94 173 PRO A C 1
ATOM 1385 O O . PRO A 1 173 ? -19.418 4.940 16.049 1.00 92.94 173 PRO A O 1
ATOM 1388 N N . GLU A 1 174 ? -19.126 2.773 15.580 1.00 95.06 174 GLU A N 1
ATOM 1389 C CA . GLU A 1 174 ? -17.698 2.716 15.895 1.00 95.06 174 GLU A CA 1
ATOM 1390 C C . GLU A 1 174 ? -16.864 3.341 14.770 1.00 95.06 174 GLU A C 1
ATOM 1392 O O . GLU A 1 174 ? -15.981 4.153 15.031 1.00 95.06 174 GLU A O 1
ATOM 1397 N N . ALA A 1 175 ? -17.214 3.068 13.509 1.00 93.25 175 ALA A N 1
ATOM 1398 C CA . ALA A 1 175 ? -16.580 3.687 12.345 1.00 93.25 175 ALA A CA 1
ATOM 1399 C C . ALA A 1 175 ? -16.792 5.210 12.297 1.00 93.25 175 ALA A C 1
ATOM 1401 O O . ALA A 1 175 ? -15.913 5.955 11.856 1.00 93.25 175 ALA A O 1
ATOM 1402 N N . SER A 1 176 ? -17.948 5.679 12.772 1.00 93.25 176 SER A N 1
ATOM 1403 C CA . SER A 1 176 ? -18.264 7.105 12.887 1.00 93.25 176 SER A CA 1
ATOM 1404 C C . SER A 1 176 ? -17.407 7.776 13.961 1.00 93.25 176 SER A C 1
ATOM 1406 O O . SER A 1 176 ? -16.758 8.778 13.670 1.00 93.25 176 SER A O 1
ATOM 1408 N N . ARG A 1 177 ? -17.292 7.169 15.150 1.00 95.25 177 ARG A N 1
ATOM 1409 C CA . ARG A 1 177 ? -16.382 7.642 16.209 1.00 95.25 177 ARG A CA 1
ATOM 1410 C C . ARG A 1 177 ? -14.919 7.638 15.776 1.00 95.25 177 ARG A C 1
ATOM 1412 O O . ARG A 1 177 ? -14.202 8.607 15.999 1.00 95.25 177 ARG A O 1
ATOM 1419 N N . LEU A 1 178 ? -14.474 6.586 15.089 1.00 95.56 178 LEU A N 1
ATOM 1420 C CA . LEU A 1 178 ? -13.120 6.534 14.544 1.00 95.56 178 LEU A CA 1
ATOM 1421 C C . LEU A 1 178 ? -12.848 7.702 13.584 1.00 95.56 178 LEU A C 1
ATOM 1423 O O . LEU A 1 178 ? -11.759 8.276 13.597 1.00 95.56 178 LEU A O 1
ATOM 1427 N N . ARG A 1 179 ? -13.826 8.069 12.747 1.00 94.94 179 ARG A N 1
ATOM 1428 C CA . ARG A 1 179 ? -13.701 9.217 11.842 1.00 94.94 179 ARG A CA 1
ATOM 1429 C C . ARG A 1 179 ? -13.476 10.516 12.617 1.00 94.94 179 ARG A C 1
ATOM 1431 O O . ARG A 1 179 ? -12.616 11.293 12.213 1.00 94.94 179 ARG A O 1
ATOM 1438 N N . GLU A 1 180 ? -14.201 10.723 13.714 1.00 95.75 180 GLU A N 1
ATOM 1439 C CA . GLU A 1 180 ? -14.053 11.895 14.588 1.00 95.75 180 GLU A CA 1
ATOM 1440 C C . GLU A 1 180 ? -12.645 11.964 15.192 1.00 95.75 180 GLU A C 1
ATOM 1442 O O . GLU A 1 180 ? -11.954 12.963 14.985 1.00 95.75 180 GLU A O 1
ATOM 1447 N N . PHE A 1 181 ? -12.158 10.873 15.801 1.00 95.50 181 PHE A N 1
ATOM 1448 C CA . PHE A 1 181 ? -10.790 10.809 16.340 1.00 95.50 181 PHE A CA 1
ATOM 1449 C C . PHE A 1 181 ? -9.731 11.135 15.285 1.00 95.50 181 PHE A C 1
ATOM 1451 O O . PHE A 1 181 ? -8.774 11.865 15.540 1.00 95.50 181 PHE A O 1
ATOM 1458 N N . ARG A 1 182 ? -9.913 10.643 14.057 1.00 95.06 182 ARG A N 1
ATOM 1459 C CA . ARG A 1 182 ? -8.989 10.931 12.958 1.00 95.06 182 ARG A CA 1
ATOM 1460 C C . ARG A 1 182 ? -9.040 12.387 12.509 1.00 95.06 182 ARG A C 1
ATOM 1462 O O . ARG A 1 182 ? -8.004 12.941 12.141 1.00 95.06 182 ARG A O 1
ATOM 1469 N N . THR A 1 183 ? -10.217 13.011 12.510 1.00 95.31 183 THR A N 1
ATOM 1470 C CA . THR A 1 183 ? -10.348 14.446 12.240 1.00 95.31 183 THR A CA 1
ATOM 1471 C C . THR A 1 183 ? -9.627 15.265 13.307 1.00 95.31 183 THR A C 1
ATOM 1473 O O . THR A 1 183 ? -8.860 16.159 12.947 1.00 95.31 183 THR A O 1
ATOM 1476 N N . GLU A 1 184 ? -9.804 14.933 14.586 1.00 96.44 184 GLU A N 1
ATOM 1477 C CA . GLU A 1 184 ? -9.087 15.567 15.699 1.00 96.44 184 GLU A CA 1
ATOM 1478 C C . GLU A 1 184 ? -7.567 15.429 15.544 1.00 96.44 184 GLU A C 1
ATOM 1480 O O . GLU A 1 184 ? -6.849 16.428 15.602 1.00 96.44 184 GLU A O 1
ATOM 1485 N N . ASP A 1 185 ? -7.080 14.222 15.244 1.00 96.31 185 ASP A N 1
ATOM 1486 C CA . ASP A 1 185 ? -5.652 13.957 15.041 1.00 96.31 185 ASP A CA 1
ATOM 1487 C C . ASP A 1 185 ? -5.077 14.734 13.857 1.00 96.31 185 ASP A C 1
ATOM 1489 O O . ASP A 1 185 ? -3.988 15.299 13.950 1.00 96.31 185 ASP A O 1
ATOM 1493 N N . HIS A 1 186 ? -5.820 14.835 12.751 1.00 95.38 186 HIS A N 1
ATOM 1494 C CA . HIS A 1 186 ? -5.401 15.633 11.599 1.00 95.38 186 HIS A CA 1
ATOM 1495 C C . HIS A 1 186 ? -5.332 17.127 11.929 1.00 95.38 186 HIS A C 1
ATOM 1497 O O . HIS A 1 186 ? -4.430 17.822 11.454 1.00 95.38 186 HIS A O 1
ATOM 1503 N N . VAL A 1 187 ? -6.281 17.646 12.714 1.00 96.62 187 VAL A N 1
ATOM 1504 C CA . VAL A 1 187 ? -6.260 19.042 13.173 1.00 96.62 187 VAL A CA 1
ATOM 1505 C C . VAL A 1 187 ? -5.058 19.271 14.084 1.00 96.62 187 VAL A C 1
ATOM 1507 O O . VAL A 1 187 ? -4.299 20.215 13.862 1.00 96.62 187 VAL A O 1
ATOM 1510 N N . LYS A 1 188 ? -4.830 18.375 15.046 1.00 95.94 188 LYS A N 1
ATOM 1511 C CA . LYS A 1 188 ? -3.694 18.435 15.967 1.00 95.94 188 LYS A CA 1
ATOM 1512 C C . LYS A 1 188 ? -2.355 18.408 15.224 1.00 95.94 188 LYS A C 1
ATOM 1514 O O . LYS A 1 188 ? -1.525 19.290 15.435 1.00 95.94 188 LYS A O 1
ATOM 1519 N N . GLN A 1 189 ? -2.176 17.474 14.289 1.00 95.62 189 GLN A N 1
ATOM 1520 C CA . GLN A 1 189 ? -0.982 17.379 13.443 1.00 95.62 189 GLN A CA 1
ATOM 1521 C C . GLN A 1 189 ? -0.724 18.685 12.672 1.00 95.62 189 GLN A C 1
ATOM 1523 O O . GLN A 1 189 ? 0.411 19.160 12.603 1.00 95.62 189 GLN A O 1
ATOM 1528 N N . LYS A 1 190 ? -1.775 19.302 12.110 1.00 95.62 190 LYS A N 1
ATOM 1529 C CA . LYS A 1 190 ? -1.664 20.586 11.397 1.00 95.62 190 LYS A CA 1
ATOM 1530 C C . LYS A 1 190 ? -1.240 21.730 12.316 1.00 95.62 190 LYS A C 1
ATOM 1532 O O . LYS A 1 190 ? -0.404 22.529 11.902 1.00 95.62 190 LYS A O 1
ATOM 1537 N N . ILE A 1 191 ? -1.784 21.804 13.531 1.00 96.81 191 ILE A N 1
ATOM 1538 C CA . ILE A 1 191 ? -1.394 22.815 14.527 1.00 96.81 191 ILE A CA 1
ATOM 1539 C C . ILE A 1 191 ? 0.093 22.658 14.869 1.00 96.81 191 ILE A C 1
ATOM 1541 O O . ILE A 1 191 ? 0.851 23.617 14.754 1.00 96.81 191 ILE A O 1
ATOM 1545 N N . MET A 1 192 ? 0.550 21.434 15.150 1.00 95.56 192 MET A N 1
ATOM 1546 C CA . MET A 1 192 ? 1.965 21.156 15.429 1.00 95.56 192 MET A CA 1
ATOM 1547 C C . MET A 1 192 ? 2.891 21.534 14.263 1.00 95.56 192 MET A C 1
ATOM 1549 O O . MET A 1 192 ? 3.985 22.069 14.471 1.00 95.56 192 MET A O 1
ATOM 1553 N N . ALA A 1 193 ? 2.458 21.271 13.027 1.00 94.62 193 ALA A N 1
ATOM 1554 C CA . ALA A 1 193 ? 3.202 21.654 11.832 1.00 94.62 193 ALA A CA 1
ATOM 1555 C C . ALA A 1 193 ? 3.308 23.180 11.673 1.00 94.62 193 ALA A C 1
ATOM 1557 O O . ALA A 1 193 ? 4.356 23.682 11.262 1.00 94.62 193 ALA A O 1
ATOM 1558 N N . GLN A 1 194 ? 2.252 23.920 12.026 1.00 94.88 194 GLN A N 1
ATOM 1559 C CA . GLN A 1 194 ? 2.225 25.384 11.981 1.00 94.88 194 GLN A CA 1
ATOM 1560 C C . GLN A 1 194 ? 3.075 26.019 13.090 1.00 94.88 194 GLN A C 1
ATOM 1562 O O . GLN A 1 194 ? 3.841 26.941 12.805 1.00 94.88 194 GLN A O 1
ATOM 1567 N N . ASP A 1 195 ? 3.007 25.496 14.316 1.00 95.06 195 ASP A N 1
ATOM 1568 C CA . ASP A 1 195 ? 3.725 26.031 15.482 1.00 95.06 195 ASP A CA 1
ATOM 1569 C C . ASP A 1 195 ? 5.247 25.921 15.348 1.00 95.06 195 ASP A C 1
ATOM 1571 O O . ASP A 1 195 ? 5.993 26.778 15.828 1.00 95.06 195 ASP A O 1
ATOM 1575 N N . ARG A 1 196 ? 5.739 24.897 14.639 1.00 90.62 196 ARG A N 1
ATOM 1576 C CA . ARG A 1 196 ? 7.176 24.752 14.357 1.00 90.62 196 ARG A CA 1
ATOM 1577 C C . ARG A 1 196 ? 7.696 25.813 13.373 1.00 90.62 196 ARG A C 1
ATOM 1579 O O . ARG A 1 196 ? 8.908 26.026 13.282 1.00 90.62 196 ARG A O 1
ATOM 1586 N N . GLY A 1 197 ? 6.783 26.510 12.689 1.00 81.88 197 GLY A N 1
ATOM 1587 C CA . GLY A 1 197 ? 7.053 27.531 11.684 1.00 81.88 197 GLY A CA 1
ATOM 1588 C C . GLY A 1 197 ? 7.836 26.999 10.474 1.00 81.88 197 GLY A C 1
ATOM 1589 O O . GLY A 1 197 ? 8.350 25.882 10.485 1.00 81.88 197 GLY A O 1
ATOM 1590 N N . PRO A 1 198 ? 8.035 27.817 9.425 1.00 74.06 198 PRO A N 1
ATOM 1591 C CA . PRO A 1 198 ? 8.960 27.513 8.322 1.00 74.06 198 PRO A CA 1
ATOM 1592 C C . PRO A 1 198 ? 10.448 27.521 8.749 1.00 74.06 198 PRO A C 1
ATOM 1594 O O . PRO A 1 198 ? 11.352 27.683 7.929 1.00 74.06 198 PRO A O 1
ATOM 1597 N N . SER A 1 199 ? 10.728 27.387 10.046 1.00 58.59 199 SER A N 1
ATOM 1598 C CA . SER A 1 199 ? 12.050 27.558 10.624 1.00 58.59 199 SER A CA 1
ATOM 1599 C C . SER A 1 199 ? 12.877 26.291 10.394 1.00 58.59 199 SER A C 1
ATOM 1601 O O . SER A 1 199 ? 12.622 25.260 11.009 1.00 58.59 199 SER A O 1
ATOM 1603 N N . LEU A 1 200 ? 13.901 26.407 9.538 1.00 51.47 200 LEU A N 1
ATOM 1604 C CA . LEU A 1 200 ? 14.981 25.438 9.262 1.00 51.47 200 LEU A CA 1
ATOM 1605 C C . LEU A 1 200 ? 14.890 24.571 7.995 1.00 51.47 200 LEU A C 1
ATOM 1607 O O . LEU A 1 200 ? 15.575 23.554 7.911 1.00 51.47 200 LEU A O 1
ATOM 1611 N N . LEU A 1 201 ? 14.260 25.052 6.922 1.00 52.22 201 LEU A N 1
ATOM 1612 C CA . LEU A 1 201 ? 14.883 24.843 5.606 1.00 52.22 201 LEU A CA 1
ATOM 1613 C C . LEU A 1 201 ? 16.023 25.862 5.455 1.00 52.22 201 LEU A C 1
ATOM 1615 O O . LEU A 1 201 ? 15.931 26.841 4.718 1.00 52.22 201 LEU A O 1
ATOM 1619 N N . VAL A 1 202 ? 17.129 25.629 6.176 1.00 54.81 202 VAL A N 1
ATOM 1620 C CA . VAL A 1 202 ? 18.453 26.102 5.740 1.00 54.81 202 VAL A CA 1
ATOM 1621 C C . VAL A 1 202 ? 18.792 25.271 4.508 1.00 54.81 202 VAL A C 1
ATOM 1623 O O . VAL A 1 202 ? 19.551 24.306 4.534 1.00 54.81 202 VAL A O 1
ATOM 1626 N N . GLU A 1 203 ? 18.110 25.608 3.421 1.00 49.25 203 GLU A N 1
ATOM 1627 C CA . GLU A 1 203 ? 18.381 25.103 2.099 1.00 49.25 203 GLU A CA 1
ATOM 1628 C C . GLU A 1 203 ? 19.793 25.580 1.766 1.00 49.25 203 GLU A C 1
ATOM 1630 O O . GLU A 1 203 ? 20.063 26.776 1.625 1.00 49.25 203 GLU A O 1
ATOM 1635 N N . SER A 1 204 ? 20.724 24.635 1.702 1.00 47.81 204 SER A N 1
ATOM 1636 C CA . SER A 1 204 ? 22.067 24.859 1.181 1.00 47.81 204 SER A CA 1
ATOM 1637 C C . SER A 1 204 ? 21.960 25.097 -0.328 1.00 47.81 204 SER A C 1
ATOM 1639 O O . SER A 1 204 ? 22.345 24.258 -1.133 1.00 47.81 204 SER A O 1
ATOM 1641 N N . LYS A 1 205 ? 21.375 26.229 -0.730 1.00 47.84 205 LYS A N 1
ATOM 1642 C CA . LYS A 1 205 ? 21.297 26.676 -2.119 1.00 47.84 205 LYS A CA 1
ATOM 1643 C C . LYS A 1 205 ? 22.601 27.376 -2.474 1.00 47.84 205 LYS A C 1
ATOM 1645 O O . LYS A 1 205 ? 22.739 28.595 -2.375 1.00 47.84 205 LYS A O 1
ATOM 1650 N N . SER A 1 206 ? 23.571 26.591 -2.929 1.00 48.19 206 SER A N 1
ATOM 1651 C CA . SER A 1 206 ? 24.627 27.105 -3.792 1.00 48.19 206 SER A CA 1
ATOM 1652 C C . SER A 1 206 ? 24.018 27.432 -5.162 1.00 48.19 206 SER A C 1
ATOM 1654 O O . SER A 1 206 ? 23.764 26.537 -5.957 1.00 48.19 206 SER A O 1
ATOM 1656 N N . GLY A 1 207 ? 23.760 28.722 -5.388 1.00 49.69 207 GLY A N 1
ATOM 1657 C CA . GLY A 1 207 ? 23.833 29.425 -6.674 1.00 49.69 207 GLY A CA 1
ATOM 1658 C C . GLY A 1 207 ? 23.023 28.912 -7.871 1.00 49.69 207 GLY A C 1
ATOM 1659 O O . GLY A 1 207 ? 23.447 27.997 -8.561 1.00 49.69 207 GLY A O 1
ATOM 1660 N N . SER A 1 208 ? 21.979 29.659 -8.246 1.00 53.78 208 SER A N 1
ATOM 1661 C CA . SER A 1 208 ? 21.809 30.130 -9.634 1.00 53.78 208 SER A CA 1
ATOM 1662 C C . SER A 1 208 ? 20.717 31.216 -9.711 1.00 53.78 208 SER A C 1
ATOM 1664 O O . SER A 1 208 ? 19.613 30.993 -9.210 1.00 53.78 208 SER A O 1
ATOM 1666 N N . PRO A 1 209 ? 20.983 32.396 -10.304 1.00 51.78 209 PRO A N 1
ATOM 1667 C CA . PRO A 1 209 ? 19.991 33.451 -10.468 1.00 51.78 209 PRO A CA 1
ATOM 1668 C C . PRO A 1 209 ? 19.227 33.283 -11.792 1.00 51.78 209 PRO A C 1
ATOM 1670 O O . PRO A 1 209 ? 19.716 33.689 -12.845 1.00 51.78 209 PRO A O 1
ATOM 1673 N N . HIS A 1 210 ? 17.997 32.758 -11.748 1.00 42.12 210 HIS A N 1
ATOM 1674 C CA . HIS A 1 210 ? 17.056 32.882 -12.867 1.00 42.12 210 HIS A CA 1
ATOM 1675 C C . HIS A 1 210 ? 15.963 33.913 -12.573 1.00 42.12 210 HIS A C 1
ATOM 1677 O O . HIS A 1 210 ? 15.165 33.796 -11.648 1.00 42.12 210 HIS A O 1
ATOM 1683 N N . LYS A 1 211 ? 15.983 34.959 -13.400 1.00 55.34 211 LYS A N 1
ATOM 1684 C CA . LYS A 1 211 ? 15.092 36.118 -13.437 1.00 55.34 211 LYS A CA 1
ATOM 1685 C C . LYS A 1 211 ? 13.813 35.724 -14.190 1.00 55.34 211 LYS A C 1
ATOM 1687 O O . LYS A 1 211 ? 13.891 35.437 -15.381 1.00 55.34 211 LYS A O 1
ATOM 1692 N N . VAL A 1 212 ? 12.659 35.711 -13.521 1.00 47.84 212 VAL A N 1
ATOM 1693 C CA . VAL A 1 212 ? 11.344 35.475 -14.154 1.00 47.84 212 VAL A CA 1
ATOM 1694 C C . VAL A 1 212 ? 10.609 36.817 -14.314 1.00 47.84 212 VAL A C 1
ATOM 1696 O O . VAL A 1 212 ? 10.622 37.616 -13.375 1.00 47.84 212 VAL A O 1
ATOM 1699 N N . PRO A 1 213 ? 10.010 37.111 -15.485 1.00 50.94 213 PRO A N 1
ATOM 1700 C CA . PRO A 1 213 ? 9.339 38.380 -15.750 1.00 50.94 213 PRO A CA 1
ATOM 1701 C C . PRO A 1 213 ? 7.894 38.415 -15.229 1.00 50.94 213 PRO A C 1
ATOM 1703 O O . PRO A 1 213 ? 7.177 37.416 -15.229 1.00 50.94 213 PRO A O 1
ATOM 1706 N N . ALA A 1 214 ? 7.475 39.613 -14.820 1.00 43.12 214 ALA A N 1
ATOM 1707 C CA . ALA A 1 214 ? 6.132 39.944 -14.360 1.00 43.12 214 ALA A CA 1
ATOM 1708 C C . ALA A 1 214 ? 5.094 39.840 -15.493 1.00 43.12 214 ALA A C 1
ATOM 1710 O O . ALA A 1 214 ? 5.295 40.385 -16.580 1.00 43.12 214 ALA A O 1
ATOM 1711 N N . ARG A 1 215 ? 3.968 39.168 -15.224 1.00 40.69 215 ARG A N 1
ATOM 1712 C CA . ARG A 1 215 ? 2.817 39.062 -16.131 1.00 40.69 215 ARG A CA 1
ATOM 1713 C C . ARG A 1 215 ? 1.677 39.928 -15.590 1.00 40.69 215 ARG A C 1
ATOM 1715 O O . ARG A 1 215 ? 1.076 39.593 -14.574 1.00 40.69 215 ARG A O 1
ATOM 1722 N N . ASN A 1 216 ? 1.414 41.042 -16.271 1.00 42.41 216 ASN A N 1
ATOM 1723 C CA . ASN A 1 216 ? 0.272 41.921 -16.015 1.00 42.41 216 ASN A CA 1
ATOM 1724 C C . ASN A 1 216 ? -1.038 41.205 -16.374 1.00 42.41 216 ASN A C 1
ATOM 1726 O O . ASN A 1 216 ? -1.149 40.609 -17.446 1.00 42.41 216 ASN A O 1
ATOM 1730 N N . SER A 1 217 ? -2.016 41.283 -15.472 1.00 42.41 217 SER A N 1
ATOM 1731 C CA . SER A 1 217 ? -3.384 40.806 -15.665 1.00 42.41 217 SER A CA 1
ATOM 1732 C C . SER A 1 217 ? -4.291 42.026 -15.791 1.00 42.41 217 SER A C 1
ATOM 1734 O O . SER A 1 217 ? -4.523 42.730 -14.811 1.00 42.41 217 SER A O 1
ATOM 1736 N N . GLU A 1 218 ? -4.758 42.301 -17.005 1.00 50.91 218 GLU A N 1
ATOM 1737 C CA . GLU A 1 218 ? -5.716 43.365 -17.300 1.00 50.91 218 GLU A CA 1
ATOM 1738 C C . GLU A 1 218 ? -6.988 42.689 -17.835 1.00 50.91 218 GLU A C 1
ATOM 1740 O O . GLU A 1 218 ? -7.024 42.175 -18.953 1.00 50.91 218 GLU A O 1
ATOM 1745 N N . ARG A 1 219 ? -8.009 42.587 -16.972 1.00 41.78 219 ARG A N 1
ATOM 1746 C CA . ARG A 1 219 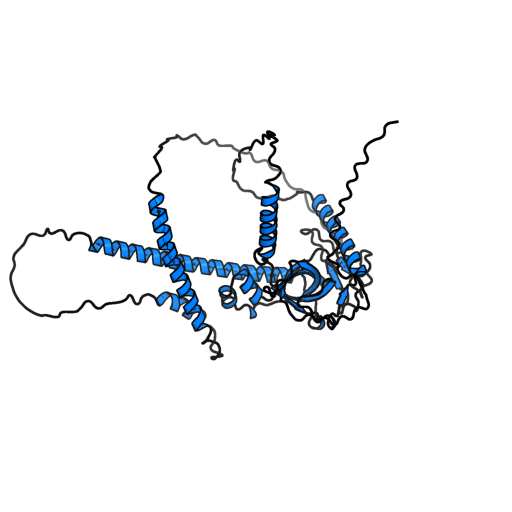? -9.347 42.080 -17.306 1.00 41.78 219 ARG A CA 1
ATOM 1747 C C . ARG A 1 219 ? -10.170 43.224 -17.893 1.00 41.78 219 ARG A C 1
ATOM 1749 O O . ARG A 1 219 ? -10.489 44.169 -17.178 1.00 41.78 219 ARG A O 1
ATOM 1756 N N . VAL A 1 220 ? -10.571 43.099 -19.155 1.00 50.28 220 VAL A N 1
ATOM 1757 C CA . VAL A 1 220 ? -11.622 43.925 -19.764 1.00 50.28 220 VAL A CA 1
ATOM 1758 C C . VAL A 1 220 ? -12.853 43.053 -19.969 1.00 50.28 220 VAL A C 1
ATOM 1760 O O . VAL A 1 220 ? -12.804 42.044 -20.667 1.00 50.28 220 VAL A O 1
ATOM 1763 N N . ALA A 1 221 ? -13.948 43.456 -19.329 1.00 52.03 221 ALA A N 1
ATOM 1764 C CA . ALA A 1 221 ? -15.262 42.857 -19.464 1.00 52.03 221 ALA A CA 1
ATOM 1765 C C . ALA A 1 221 ? -15.885 43.227 -20.819 1.00 52.03 221 ALA A C 1
ATOM 1767 O O . ALA A 1 221 ? -16.045 44.407 -21.137 1.00 52.03 221 ALA A O 1
ATOM 1768 N N . LYS A 1 222 ? -16.280 42.216 -21.591 1.00 49.44 222 LYS A N 1
ATOM 1769 C CA . LYS A 1 222 ? -17.316 42.328 -22.618 1.00 49.44 222 LYS A CA 1
ATOM 1770 C C . LYS A 1 222 ? -18.292 41.179 -22.409 1.00 49.44 222 LYS A C 1
ATOM 1772 O O . LYS A 1 222 ? -17.897 40.022 -22.447 1.00 49.44 222 LYS A O 1
ATOM 1777 N N . VAL A 1 223 ? -19.533 41.552 -22.132 1.00 52.47 223 VAL A N 1
ATOM 1778 C CA . VAL A 1 223 ? -20.701 40.678 -22.046 1.00 52.47 223 VAL A CA 1
ATOM 1779 C C . VAL A 1 223 ? -21.333 40.682 -23.437 1.00 52.47 223 VAL A C 1
ATOM 1781 O O . VAL A 1 223 ? -21.654 41.758 -23.943 1.00 52.47 223 VAL A O 1
ATOM 1784 N N . SER A 1 224 ? -21.457 39.514 -24.064 1.00 49.31 224 SER A N 1
ATOM 1785 C CA . SER A 1 224 ? -22.221 39.314 -25.298 1.00 49.31 224 SER A CA 1
ATOM 1786 C C . SER A 1 224 ? -23.080 38.056 -25.197 1.00 49.31 224 SER A C 1
ATOM 1788 O O . SER A 1 224 ? -22.731 37.094 -24.518 1.00 49.31 224 SER A O 1
ATOM 1790 N N . GLU A 1 225 ? -24.239 38.145 -25.836 1.00 56.47 225 GLU A N 1
ATOM 1791 C CA . GLU A 1 225 ? -25.409 37.275 -25.761 1.00 56.47 225 GLU A CA 1
ATOM 1792 C C . GLU A 1 225 ? -25.234 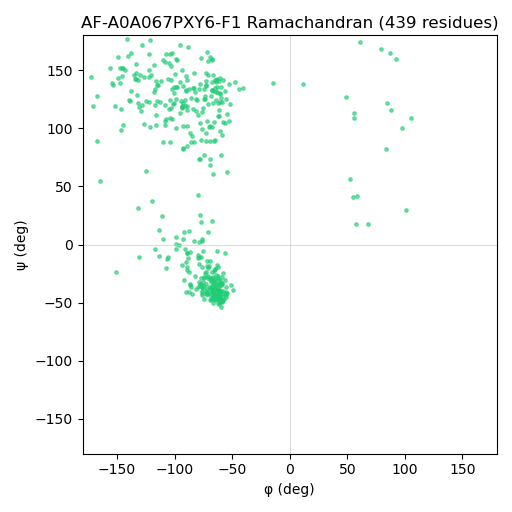35.982 -26.588 1.00 56.47 225 GLU A C 1
ATOM 1794 O O . GLU A 1 225 ? -25.849 35.843 -27.638 1.00 56.47 225 GLU A O 1
ATOM 1799 N N . ASP A 1 226 ? -24.421 35.029 -26.115 1.00 47.84 226 ASP A N 1
ATOM 1800 C CA . ASP A 1 226 ? -24.220 33.703 -26.749 1.00 47.84 226 ASP A CA 1
ATOM 1801 C C . ASP A 1 226 ? -24.617 32.531 -25.812 1.00 47.84 226 ASP A C 1
ATOM 1803 O O . ASP A 1 226 ? -23.984 31.478 -25.771 1.00 47.84 226 ASP A O 1
ATOM 1807 N N . ALA A 1 227 ? -25.688 32.703 -25.030 1.00 54.94 227 ALA A N 1
ATOM 1808 C CA . ALA A 1 227 ? -26.041 31.813 -23.914 1.00 54.94 227 ALA A CA 1
ATOM 1809 C C . ALA A 1 227 ? -26.656 30.445 -24.298 1.00 54.94 227 ALA A C 1
ATOM 1811 O O . ALA A 1 227 ? -26.870 29.611 -23.421 1.00 54.94 227 ALA A O 1
ATOM 1812 N N . GLU A 1 228 ? -26.941 30.178 -25.577 1.00 54.34 228 GLU A N 1
ATOM 1813 C CA . GLU A 1 228 ? -27.598 28.922 -25.993 1.00 54.34 228 GLU A CA 1
ATOM 1814 C C . GLU A 1 228 ? -26.661 27.921 -26.697 1.00 54.34 228 GLU A C 1
ATOM 1816 O O . GLU A 1 228 ? -27.005 26.745 -26.801 1.00 54.34 228 GLU A O 1
ATOM 1821 N N . GLN A 1 229 ? -25.448 28.325 -27.106 1.00 50.19 229 GLN A N 1
ATOM 1822 C CA . GLN A 1 229 ? -24.430 27.399 -27.643 1.00 50.19 229 GLN A CA 1
ATOM 1823 C C . GLN A 1 229 ? -23.440 26.878 -26.583 1.00 50.19 229 GLN A C 1
ATOM 1825 O O . GLN A 1 229 ? -22.842 25.822 -26.788 1.00 50.19 229 GLN A O 1
ATOM 1830 N N . GLU A 1 230 ? -23.320 27.530 -25.419 1.00 52.56 230 GLU A N 1
ATOM 1831 C CA . GLU A 1 230 ? -22.492 27.049 -24.291 1.00 52.56 230 GLU A CA 1
ATOM 1832 C C . GLU A 1 230 ? -23.068 25.803 -23.587 1.00 52.56 230 GLU A C 1
ATOM 1834 O O . GLU A 1 230 ? -22.346 25.051 -22.931 1.00 52.56 230 GLU A O 1
ATOM 1839 N N . LEU A 1 231 ? -24.365 25.522 -23.745 1.00 52.94 231 LEU A N 1
ATOM 1840 C CA . LEU A 1 231 ? -25.010 24.373 -23.099 1.00 52.94 231 LEU A CA 1
ATOM 1841 C C . LEU A 1 231 ? -24.745 23.031 -23.797 1.00 52.94 231 LEU A C 1
ATOM 1843 O O . LEU A 1 231 ? -24.944 21.993 -23.179 1.00 52.94 231 LEU A O 1
ATOM 1847 N N . GLN A 1 232 ? -24.284 23.010 -25.052 1.00 53.97 232 GLN A N 1
ATOM 1848 C CA . GLN A 1 232 ? -23.935 21.754 -25.738 1.00 53.97 232 GLN A CA 1
ATOM 1849 C C . GLN A 1 232 ? -22.460 21.369 -25.579 1.00 53.97 232 GLN A C 1
ATOM 1851 O O . GLN A 1 232 ? -22.167 20.177 -25.501 1.00 53.97 232 GLN A O 1
ATOM 1856 N N . SER A 1 233 ? -21.536 22.330 -25.441 1.00 57.84 233 SER A N 1
ATOM 1857 C CA . SER A 1 233 ? -20.122 22.006 -25.182 1.00 57.84 233 SER A CA 1
ATOM 1858 C C . SER A 1 233 ? -19.891 21.460 -23.771 1.00 57.84 233 SER A C 1
ATOM 1860 O O . SER A 1 233 ? -18.979 20.667 -23.555 1.00 57.84 233 SER A O 1
ATOM 1862 N N . THR A 1 234 ? -20.739 21.840 -22.812 1.00 69.69 234 THR A N 1
ATOM 1863 C CA . THR A 1 234 ? -20.632 21.404 -21.413 1.00 69.69 234 THR A CA 1
ATOM 1864 C C . THR A 1 234 ? -20.920 19.912 -21.229 1.00 69.69 234 THR A C 1
ATOM 1866 O O . THR A 1 234 ? -20.280 19.279 -20.394 1.00 69.69 234 THR A O 1
ATOM 1869 N N . TYR A 1 235 ? -21.799 19.301 -22.032 1.00 72.62 235 TYR A N 1
ATOM 1870 C CA . TYR A 1 235 ? -22.057 17.855 -21.936 1.00 72.62 235 TYR A CA 1
ATOM 1871 C C . TYR A 1 235 ? -20.926 16.995 -22.512 1.00 72.62 235 TYR A C 1
ATOM 1873 O O . TYR A 1 235 ? -20.631 15.940 -21.951 1.00 72.62 235 TYR A O 1
ATOM 1881 N N . GLU A 1 236 ? -20.265 17.429 -23.590 1.00 76.56 236 GLU A N 1
ATOM 1882 C CA . GLU A 1 236 ? -19.090 16.722 -24.122 1.00 76.56 236 GLU A CA 1
ATOM 1883 C C . GLU A 1 236 ? -17.885 16.855 -23.182 1.00 76.56 236 GLU A C 1
ATOM 1885 O O . GLU A 1 236 ? -17.149 15.891 -22.990 1.00 76.56 236 GLU A O 1
ATOM 1890 N N . GLU A 1 237 ? -17.713 18.008 -22.529 1.00 80.62 237 GLU A N 1
ATOM 1891 C CA . GLU A 1 237 ? -16.665 18.208 -21.524 1.00 80.62 237 GLU A CA 1
ATOM 1892 C C . GLU A 1 237 ? -16.901 17.352 -20.271 1.00 80.62 237 GLU A C 1
ATOM 1894 O O . GLU A 1 237 ? -15.987 16.663 -19.827 1.00 80.62 237 GLU A O 1
ATOM 1899 N N . VAL A 1 238 ? -18.135 17.294 -19.752 1.00 81.94 238 VAL A N 1
ATOM 1900 C CA . VAL A 1 238 ? -18.492 16.398 -18.635 1.00 81.94 238 VAL A CA 1
ATOM 1901 C C . VAL A 1 238 ? -18.338 14.926 -19.030 1.00 81.94 238 VAL A C 1
ATOM 1903 O O . VAL A 1 238 ? -17.855 14.128 -18.229 1.00 81.94 238 VAL A O 1
ATOM 1906 N N . GLY A 1 239 ? -18.694 14.565 -20.267 1.00 81.06 239 GLY A N 1
ATOM 1907 C CA . GLY A 1 239 ? -18.491 13.221 -20.808 1.00 81.06 239 GLY A CA 1
ATOM 1908 C C . GLY A 1 239 ? -17.014 12.842 -20.894 1.00 81.06 239 GLY A C 1
ATOM 1909 O O . GLY A 1 239 ? -16.648 11.753 -20.464 1.00 81.06 239 GLY A O 1
ATOM 1910 N N . ASN A 1 240 ? -16.160 13.749 -21.371 1.00 77.25 240 ASN A N 1
ATOM 1911 C CA . ASN A 1 240 ? -14.714 13.543 -21.428 1.00 77.25 240 ASN A CA 1
ATOM 1912 C C . ASN A 1 240 ? -14.087 13.500 -20.032 1.00 77.25 240 ASN A C 1
ATOM 1914 O O . ASN A 1 240 ? -13.235 12.658 -19.806 1.00 77.25 240 ASN A O 1
ATOM 1918 N N . ILE A 1 241 ? -14.541 14.318 -19.075 1.00 80.62 241 ILE A N 1
ATOM 1919 C CA . ILE A 1 241 ? -14.084 14.247 -17.678 1.00 80.62 241 ILE A CA 1
ATOM 1920 C C . ILE A 1 241 ? -14.481 12.907 -17.057 1.00 80.62 241 ILE A C 1
ATOM 1922 O O . ILE A 1 241 ? -13.657 12.270 -16.414 1.00 80.62 241 ILE A O 1
ATOM 1926 N N . LEU A 1 242 ? -15.719 12.444 -17.256 1.00 78.44 242 LEU A N 1
ATOM 1927 C CA . LEU A 1 242 ? -16.152 11.140 -16.752 1.00 78.44 242 LEU A CA 1
ATOM 1928 C C . LEU A 1 242 ? -15.385 9.999 -17.431 1.00 78.44 242 LEU A C 1
ATOM 1930 O O . LEU A 1 242 ? -14.992 9.047 -16.764 1.00 78.44 242 LEU A O 1
ATOM 1934 N N . PHE A 1 243 ? -15.131 10.109 -18.735 1.00 75.12 243 PHE A N 1
ATOM 1935 C CA . PHE A 1 243 ? -14.333 9.143 -19.478 1.00 75.12 243 PHE A CA 1
ATOM 1936 C C . PHE A 1 243 ? -12.874 9.152 -19.013 1.00 75.12 243 PHE A C 1
ATOM 1938 O O . PHE A 1 243 ? -12.326 8.082 -18.798 1.00 75.12 243 PHE A O 1
ATOM 1945 N N . ASP A 1 244 ? -12.279 10.316 -18.763 1.00 71.94 244 ASP A N 1
ATOM 1946 C CA . ASP A 1 244 ? -10.933 10.472 -18.206 1.00 71.94 244 ASP A CA 1
ATOM 1947 C C . ASP A 1 244 ? -10.861 10.013 -16.747 1.00 71.94 244 ASP A C 1
ATOM 1949 O O . ASP A 1 244 ? -9.819 9.539 -16.326 1.00 71.94 244 ASP A O 1
ATOM 1953 N N . ILE A 1 245 ? -11.948 10.099 -15.974 1.00 73.06 245 ILE A N 1
ATOM 1954 C CA . ILE A 1 245 ? -12.052 9.498 -14.634 1.00 73.06 245 ILE A CA 1
ATOM 1955 C C . ILE A 1 245 ? -12.156 7.972 -14.743 1.00 73.06 245 ILE A C 1
ATOM 1957 O O . ILE A 1 245 ? -11.568 7.254 -13.943 1.00 73.06 245 ILE A O 1
ATOM 1961 N N . MET A 1 246 ? -12.881 7.458 -15.739 1.00 69.00 246 MET A N 1
ATOM 1962 C CA . MET A 1 246 ? -13.006 6.018 -15.990 1.00 69.00 246 MET A CA 1
ATOM 1963 C C . MET A 1 246 ? -11.744 5.402 -16.610 1.00 69.00 246 MET A C 1
ATOM 1965 O O . MET A 1 246 ? -11.499 4.214 -16.430 1.00 69.00 246 MET A O 1
ATOM 1969 N N . HIS A 1 247 ? -10.965 6.193 -17.348 1.00 64.62 247 HIS A N 1
ATOM 1970 C CA . HIS A 1 247 ? -9.740 5.786 -18.046 1.00 64.62 247 HIS A CA 1
ATOM 1971 C C . HIS A 1 247 ? -8.500 6.449 -17.453 1.00 64.62 247 HIS A C 1
ATOM 1973 O O . HIS A 1 247 ? -7.433 6.416 -18.076 1.00 64.62 247 HIS A O 1
ATOM 1979 N N . SER A 1 248 ? -8.622 7.066 -16.272 1.00 62.44 248 SER A N 1
ATOM 1980 C CA . SER A 1 248 ? -7.475 7.626 -15.573 1.00 62.44 248 SER A CA 1
ATOM 1981 C C . SER A 1 248 ? -6.482 6.490 -15.427 1.00 62.44 248 SER A C 1
ATOM 1983 O O . SER A 1 248 ? -6.863 5.405 -14.984 1.00 62.44 248 SER A O 1
ATOM 1985 N N . GLN A 1 249 ? -5.258 6.725 -15.902 1.00 65.25 249 GLN A N 1
ATOM 1986 C CA . GLN A 1 249 ? -4.181 5.740 -15.942 1.00 65.25 249 GLN A CA 1
ATOM 1987 C C . GLN A 1 249 ? -4.180 4.915 -14.656 1.00 65.25 249 GLN A C 1
ATOM 1989 O O . GLN A 1 249 ? -4.353 5.483 -13.576 1.00 65.25 249 GLN A O 1
ATOM 1994 N N . GLY A 1 250 ? -4.048 3.589 -14.801 1.00 71.62 250 GLY A N 1
ATOM 1995 C CA . GLY A 1 250 ? -4.090 2.659 -13.673 1.00 71.62 250 GLY A CA 1
ATOM 1996 C C . GLY A 1 250 ? -3.258 3.200 -12.517 1.00 71.62 250 GLY A C 1
ATOM 1997 O O . GLY A 1 250 ? -2.170 3.723 -12.744 1.00 71.62 250 GLY A O 1
ATOM 1998 N N . SER A 1 251 ? -3.808 3.155 -11.305 1.00 83.19 251 SER A N 1
ATOM 1999 C CA . SER A 1 251 ? -3.188 3.808 -10.157 1.00 83.19 251 SER A CA 1
ATOM 2000 C C . SER A 1 251 ? -1.728 3.363 -10.002 1.00 83.19 251 SER A C 1
ATOM 2002 O O . SER A 1 251 ? -1.455 2.161 -10.050 1.00 83.19 251 SER A O 1
ATOM 2004 N N . ASP A 1 252 ? -0.826 4.293 -9.692 1.00 91.94 252 ASP A N 1
ATOM 2005 C CA . ASP A 1 252 ? 0.580 3.994 -9.369 1.00 91.94 252 ASP A CA 1
ATOM 2006 C C . ASP A 1 252 ? 0.756 3.291 -8.001 1.00 91.94 252 ASP A C 1
ATOM 2008 O O . ASP A 1 252 ? 1.874 3.165 -7.480 1.00 91.94 252 ASP A O 1
ATOM 2012 N N . ASN A 1 253 ? -0.347 2.854 -7.392 1.00 95.56 253 ASN A N 1
ATOM 2013 C CA . ASN A 1 253 ? -0.394 2.170 -6.111 1.00 95.56 253 ASN A CA 1
ATOM 2014 C C . ASN A 1 253 ? 0.175 0.751 -6.228 1.00 95.56 253 ASN A C 1
ATOM 2016 O O . ASN A 1 253 ? -0.005 0.057 -7.232 1.00 95.56 253 ASN A O 1
ATOM 2020 N N . VAL A 1 254 ? 0.825 0.286 -5.161 1.00 97.06 254 VAL A N 1
ATOM 2021 C CA . VAL A 1 254 ? 1.276 -1.107 -5.083 1.00 97.06 254 VAL A CA 1
ATOM 2022 C C . VAL A 1 254 ? 0.086 -2.057 -5.010 1.00 97.06 254 VAL A C 1
ATOM 2024 O O . VAL A 1 254 ? -0.945 -1.740 -4.410 1.00 97.06 254 VAL A O 1
ATOM 2027 N N . THR A 1 255 ? 0.239 -3.237 -5.608 1.00 96.75 255 THR A N 1
ATOM 2028 C CA . THR A 1 255 ? -0.778 -4.283 -5.536 1.00 96.75 255 THR A CA 1
ATOM 2029 C C . THR A 1 255 ? -0.526 -5.174 -4.330 1.00 96.75 255 THR A C 1
ATOM 2031 O O . THR A 1 255 ? 0.592 -5.646 -4.108 1.00 96.75 255 THR A O 1
ATOM 2034 N N . VAL A 1 256 ? -1.576 -5.423 -3.554 1.00 97.50 256 VAL A N 1
ATOM 2035 C CA . VAL A 1 256 ? -1.538 -6.266 -2.363 1.00 97.50 256 VAL A CA 1
ATOM 2036 C C . VAL A 1 256 ? -2.504 -7.436 -2.492 1.00 97.50 256 VAL A C 1
ATOM 2038 O O . VAL A 1 256 ? -3.595 -7.326 -3.058 1.00 97.50 256 VAL A O 1
ATOM 2041 N N . GLU A 1 257 ? -2.104 -8.562 -1.919 1.00 96.50 257 GLU A N 1
ATOM 2042 C CA . GLU A 1 257 ? -3.015 -9.652 -1.591 1.00 96.50 257 GLU A CA 1
ATOM 2043 C C . GLU A 1 257 ? -3.590 -9.390 -0.206 1.00 96.50 257 GLU A C 1
ATOM 2045 O O . GLU A 1 257 ? -2.843 -9.043 0.709 1.00 96.50 257 GLU A O 1
ATOM 2050 N N . ALA A 1 258 ? -4.906 -9.537 -0.052 1.00 97.00 258 ALA A N 1
ATOM 2051 C CA . ALA A 1 258 ? -5.592 -9.326 1.216 1.00 97.00 258 ALA A CA 1
ATOM 2052 C C . ALA A 1 258 ? -6.516 -10.502 1.551 1.00 97.00 258 ALA A C 1
ATOM 2054 O O . ALA A 1 258 ? -7.119 -11.107 0.666 1.00 97.00 258 ALA A O 1
ATOM 2055 N N . THR A 1 259 ? -6.642 -10.805 2.841 1.00 96.38 259 THR A N 1
ATOM 2056 C CA . THR A 1 259 ? -7.493 -11.873 3.377 1.00 96.38 259 THR A CA 1
ATOM 2057 C C . THR A 1 259 ? -8.092 -11.479 4.728 1.00 96.38 259 THR A C 1
ATOM 2059 O O . THR A 1 259 ? -7.504 -10.706 5.486 1.00 96.38 259 THR A O 1
ATOM 2062 N N . TYR A 1 260 ? -9.263 -12.028 5.056 1.00 96.06 260 TYR A N 1
ATOM 2063 C CA . TYR A 1 260 ? -9.884 -11.894 6.380 1.00 96.06 260 TYR A CA 1
ATOM 2064 C C . TYR A 1 260 ? -9.304 -12.836 7.438 1.00 96.06 260 TYR A C 1
ATOM 2066 O O . TYR A 1 260 ? -9.604 -12.704 8.632 1.00 96.06 260 TYR A O 1
ATOM 2074 N N . ASP A 1 261 ? -8.459 -13.779 7.020 1.00 95.56 261 ASP A N 1
ATOM 2075 C CA . ASP A 1 261 ? -7.788 -14.689 7.934 1.00 95.56 261 ASP A CA 1
ATOM 2076 C C . ASP A 1 261 ? -6.615 -14.012 8.659 1.00 95.56 261 ASP A C 1
ATOM 2078 O O . ASP A 1 261 ? -5.455 -14.049 8.237 1.00 95.56 261 ASP A O 1
ATOM 2082 N N . LEU A 1 262 ? -6.938 -13.422 9.809 1.00 96.25 262 LEU A N 1
ATOM 2083 C CA . LEU A 1 262 ? -5.970 -12.829 10.727 1.00 96.25 262 LEU A CA 1
ATOM 2084 C C . LEU A 1 262 ? -5.122 -13.881 11.464 1.00 96.25 262 LEU A C 1
ATOM 2086 O O . LEU A 1 262 ? -4.099 -13.527 12.045 1.00 96.25 262 LEU A O 1
ATOM 2090 N N . SER A 1 263 ? -5.504 -15.165 11.453 1.00 95.12 263 SER A N 1
ATOM 2091 C CA . SER A 1 263 ? -4.780 -16.213 12.189 1.00 95.12 263 SER A CA 1
ATOM 2092 C C . SER A 1 263 ? -3.422 -16.559 11.570 1.00 95.12 263 SER A C 1
ATOM 2094 O O . SER A 1 263 ? -2.548 -17.094 12.253 1.00 95.12 263 SER A O 1
ATOM 2096 N N . SER A 1 264 ? -3.221 -16.188 10.303 1.00 92.94 264 SER A N 1
ATOM 2097 C CA . SER A 1 264 ? -1.959 -16.339 9.574 1.00 92.94 264 SER A CA 1
ATOM 2098 C C . SER A 1 264 ? -0.800 -15.521 10.166 1.00 92.94 264 SER A C 1
ATOM 2100 O O . SER A 1 264 ? 0.366 -15.820 9.902 1.00 92.94 264 SER A O 1
ATOM 2102 N N . ILE A 1 265 ? -1.091 -14.513 10.997 1.00 96.06 265 ILE A N 1
ATOM 2103 C CA . ILE A 1 265 ? -0.098 -13.573 11.521 1.00 96.06 265 ILE A CA 1
ATOM 2104 C C . ILE A 1 265 ? 0.245 -13.909 12.977 1.00 96.06 265 ILE A C 1
ATOM 2106 O O . ILE A 1 265 ? -0.572 -13.812 13.889 1.00 96.06 265 ILE A O 1
ATOM 2110 N N . SER A 1 266 ? 1.504 -14.257 13.243 1.00 94.44 266 SER A N 1
ATOM 2111 C CA . SER A 1 266 ? 1.972 -14.495 14.617 1.00 94.44 266 SER A CA 1
ATOM 2112 C C . SER A 1 266 ? 2.342 -13.210 15.363 1.00 94.44 266 SER A C 1
ATOM 2114 O O . SER A 1 266 ? 2.304 -13.163 16.593 1.00 94.44 266 SER A O 1
ATOM 2116 N N . SER A 1 267 ? 2.743 -12.171 14.630 1.00 94.75 267 SER A N 1
ATOM 2117 C CA . SER A 1 267 ? 3.215 -10.894 15.170 1.00 94.75 267 SER A CA 1
ATOM 2118 C C . SER A 1 267 ? 2.963 -9.772 14.174 1.00 94.75 267 SER A C 1
ATOM 2120 O O . SER A 1 267 ? 3.252 -9.950 12.995 1.00 94.75 267 SER A O 1
ATOM 2122 N N . LEU A 1 268 ? 2.493 -8.622 14.657 1.00 96.19 268 LEU A N 1
ATOM 2123 C CA . LEU A 1 268 ? 2.272 -7.432 13.837 1.00 96.19 268 LEU A CA 1
ATOM 2124 C C . LEU A 1 268 ? 3.614 -6.757 13.506 1.00 96.19 268 LEU A C 1
ATOM 2126 O O . LEU A 1 268 ? 4.299 -6.341 14.446 1.00 96.19 268 LEU A O 1
ATOM 2130 N N . PRO A 1 269 ? 4.006 -6.657 12.223 1.00 96.56 269 PRO A N 1
ATOM 2131 C CA . PRO A 1 269 ? 5.178 -5.886 11.823 1.00 96.56 269 PRO A CA 1
ATOM 2132 C C . PRO A 1 269 ? 4.956 -4.380 12.005 1.00 96.56 269 PRO A C 1
ATOM 2134 O O . PRO A 1 269 ? 3.818 -3.908 12.060 1.00 96.56 269 PRO A O 1
ATOM 2137 N N . GLU A 1 270 ? 6.046 -3.616 12.041 1.00 95.81 270 GLU A N 1
ATOM 2138 C CA . GLU A 1 270 ? 5.970 -2.155 12.069 1.00 95.81 270 GLU A CA 1
ATOM 2139 C C . GLU A 1 270 ? 5.542 -1.618 10.692 1.00 95.81 270 GLU A C 1
ATOM 2141 O O . GLU A 1 270 ? 6.086 -2.056 9.675 1.00 95.81 270 GLU A O 1
ATOM 2146 N N . PRO A 1 271 ? 4.639 -0.623 10.604 1.00 95.94 271 PRO A N 1
ATOM 2147 C CA . PRO A 1 271 ? 4.188 -0.072 9.323 1.00 95.94 271 PRO A CA 1
ATOM 2148 C C . PRO A 1 271 ? 5.326 0.498 8.475 1.00 95.94 271 PRO A C 1
ATOM 2150 O O . PRO A 1 271 ? 5.248 0.510 7.252 1.00 95.94 271 PRO A O 1
ATOM 2153 N N . GLN A 1 272 ? 6.399 0.969 9.117 1.00 95.25 272 GLN A N 1
ATOM 2154 C CA . GLN A 1 272 ? 7.563 1.518 8.427 1.00 95.25 272 GLN A CA 1
ATOM 2155 C C . GLN A 1 272 ? 8.247 0.477 7.528 1.00 95.25 272 GLN A C 1
ATOM 2157 O O . GLN A 1 272 ? 8.726 0.842 6.454 1.00 95.25 272 GLN A O 1
ATOM 2162 N N . ASP A 1 273 ? 8.200 -0.802 7.908 1.00 96.12 273 ASP A N 1
ATOM 2163 C CA . ASP A 1 273 ? 8.740 -1.896 7.104 1.00 96.12 273 ASP A CA 1
ATOM 2164 C C . ASP A 1 273 ? 8.028 -1.996 5.745 1.00 96.12 273 ASP A C 1
ATOM 2166 O O . ASP A 1 273 ? 8.675 -2.272 4.741 1.00 96.12 273 ASP A O 1
ATOM 2170 N N . PHE A 1 274 ? 6.717 -1.722 5.690 1.00 97.19 274 PHE A N 1
ATOM 2171 C CA . PHE A 1 274 ? 5.942 -1.800 4.444 1.00 97.19 274 PHE A CA 1
ATOM 2172 C C . PHE A 1 274 ? 6.453 -0.781 3.424 1.00 97.19 274 PHE A C 1
ATOM 2174 O O . PHE A 1 274 ? 6.687 -1.096 2.259 1.00 97.19 274 PHE A O 1
ATOM 2181 N N . PHE A 1 275 ? 6.670 0.457 3.875 1.00 96.38 275 PHE A N 1
ATOM 2182 C CA . PHE A 1 275 ? 7.169 1.531 3.016 1.00 96.38 275 PHE A CA 1
ATOM 2183 C C . PHE A 1 275 ? 8.621 1.294 2.582 1.00 96.38 275 PHE A C 1
ATOM 2185 O O . PHE A 1 275 ? 9.035 1.749 1.515 1.00 96.38 275 PHE A O 1
ATOM 2192 N N . GLU A 1 276 ? 9.414 0.598 3.399 1.00 96.69 276 GLU A N 1
ATOM 2193 C CA . GLU A 1 276 ? 10.758 0.167 3.016 1.00 96.69 276 GLU A CA 1
ATOM 2194 C C . GLU A 1 276 ? 10.713 -0.925 1.942 1.00 96.69 276 GLU A C 1
ATOM 2196 O O . GLU A 1 276 ? 11.439 -0.814 0.953 1.00 96.69 276 GLU A O 1
ATOM 2201 N N . GLU A 1 277 ? 9.826 -1.915 2.079 1.00 97.00 277 GLU A N 1
ATOM 2202 C CA . GLU A 1 277 ? 9.582 -2.954 1.070 1.00 97.00 277 GLU A CA 1
ATOM 2203 C C . GLU A 1 277 ? 9.131 -2.344 -0.267 1.00 97.00 277 GLU A C 1
ATOM 2205 O O . GLU A 1 277 ? 9.742 -2.609 -1.308 1.00 97.00 277 GLU A O 1
ATOM 2210 N N . GLU A 1 278 ? 8.141 -1.446 -0.244 1.00 96.81 278 GLU A N 1
ATOM 2211 C CA . GLU A 1 278 ? 7.692 -0.707 -1.430 1.00 96.81 278 GLU A CA 1
ATOM 2212 C C . GLU A 1 278 ? 8.843 0.080 -2.076 1.00 96.81 278 GLU A C 1
ATOM 2214 O O . GLU A 1 278 ? 9.050 0.026 -3.293 1.00 96.81 278 GLU A O 1
ATOM 2219 N N . LYS A 1 279 ? 9.627 0.809 -1.275 1.00 96.50 279 LYS A N 1
ATOM 2220 C CA . LYS A 1 279 ? 10.749 1.609 -1.779 1.00 96.50 279 LYS A CA 1
ATOM 2221 C C . LYS A 1 279 ? 11.812 0.739 -2.448 1.00 96.50 279 LYS A C 1
ATOM 2223 O O . LYS A 1 279 ? 12.346 1.127 -3.491 1.00 96.50 279 LYS A O 1
ATOM 2228 N N . VAL A 1 280 ? 12.138 -0.409 -1.853 1.00 96.00 280 VAL A N 1
ATOM 2229 C CA . VAL A 1 280 ? 13.073 -1.384 -2.430 1.00 96.00 280 VAL A CA 1
ATOM 2230 C C . VAL A 1 280 ? 12.541 -1.884 -3.770 1.00 96.00 280 VAL A C 1
ATOM 2232 O O . VAL A 1 280 ? 13.285 -1.870 -4.750 1.00 96.00 280 VAL A O 1
ATOM 2235 N N . LEU A 1 281 ? 11.255 -2.237 -3.845 1.00 96.06 281 LEU A N 1
ATOM 2236 C CA . LEU A 1 281 ? 10.622 -2.707 -5.076 1.00 96.06 281 LEU A CA 1
ATOM 2237 C C . LEU A 1 281 ? 10.711 -1.668 -6.204 1.00 96.06 281 LEU A C 1
ATOM 2239 O O . LEU A 1 281 ? 11.167 -1.983 -7.304 1.00 96.06 281 LEU A O 1
ATOM 2243 N N . ARG A 1 282 ? 10.354 -0.410 -5.914 1.00 95.75 282 ARG A N 1
ATOM 2244 C CA . ARG A 1 282 ? 10.419 0.694 -6.889 1.00 95.75 282 ARG A CA 1
ATOM 2245 C C . ARG A 1 282 ? 11.848 0.985 -7.343 1.00 95.75 282 ARG A C 1
ATOM 2247 O O . ARG A 1 282 ? 12.081 1.214 -8.526 1.00 95.75 282 ARG A O 1
ATOM 2254 N N . THR A 1 283 ? 12.808 0.933 -6.421 1.00 96.31 283 THR A N 1
ATOM 2255 C CA . THR A 1 283 ? 14.228 1.160 -6.732 1.00 96.31 283 THR A CA 1
ATOM 2256 C C . THR A 1 283 ? 14.767 0.058 -7.646 1.00 96.31 283 THR A C 1
ATOM 2258 O O . THR A 1 283 ? 15.400 0.351 -8.655 1.00 96.31 283 THR A O 1
ATOM 2261 N N . LEU A 1 284 ? 14.457 -1.210 -7.356 1.00 95.19 284 LEU A N 1
ATOM 2262 C CA . LEU A 1 284 ? 14.861 -2.339 -8.201 1.00 95.19 284 LEU A CA 1
ATOM 2263 C C . LEU A 1 284 ? 14.274 -2.250 -9.615 1.00 95.19 284 LEU A C 1
ATOM 2265 O O . LEU A 1 284 ? 14.978 -2.525 -10.592 1.00 95.19 284 LEU A O 1
ATOM 2269 N N . ALA A 1 285 ? 13.004 -1.855 -9.729 1.00 94.44 285 ALA A N 1
ATOM 2270 C CA . ALA A 1 285 ? 12.351 -1.643 -11.015 1.00 94.44 285 ALA A CA 1
ATOM 2271 C C . ALA A 1 285 ? 13.013 -0.509 -11.807 1.00 94.44 285 ALA A C 1
ATOM 2273 O O . ALA A 1 285 ? 13.341 -0.682 -12.983 1.00 94.44 285 ALA A O 1
ATOM 2274 N N . GLN A 1 286 ? 13.278 0.623 -11.154 1.00 95.38 286 GLN A N 1
ATOM 2275 C CA . GLN A 1 286 ? 13.954 1.758 -11.773 1.00 95.38 286 GLN A CA 1
ATOM 2276 C C . GLN A 1 286 ? 15.362 1.382 -12.260 1.00 95.38 286 GLN A C 1
ATOM 2278 O O . GLN A 1 286 ? 15.680 1.597 -13.430 1.00 95.38 286 GLN A O 1
ATOM 2283 N N . ASP A 1 287 ? 16.168 0.728 -11.420 1.00 95.38 287 ASP A N 1
ATOM 2284 C CA . ASP A 1 287 ? 17.510 0.254 -11.780 1.00 95.38 287 ASP A CA 1
ATOM 2285 C C . ASP A 1 287 ? 17.484 -0.713 -12.976 1.00 95.38 287 ASP A C 1
ATOM 2287 O O . ASP A 1 287 ? 18.432 -0.798 -13.766 1.00 95.38 287 ASP A O 1
ATOM 2291 N N . PHE A 1 288 ? 16.427 -1.518 -13.108 1.00 94.94 288 PHE A N 1
ATOM 2292 C CA . PHE A 1 288 ? 16.239 -2.383 -14.269 1.00 94.94 288 PHE A CA 1
ATOM 2293 C C . PHE A 1 288 ? 15.924 -1.578 -15.534 1.00 94.94 288 PHE A C 1
ATOM 2295 O O . PHE A 1 288 ? 16.569 -1.796 -16.563 1.00 94.94 288 PHE A O 1
ATOM 2302 N N . LEU A 1 289 ? 14.985 -0.633 -15.459 1.00 93.69 289 LEU A N 1
ATOM 2303 C CA . LEU A 1 289 ? 14.594 0.208 -16.591 1.00 93.69 289 LEU A CA 1
ATOM 2304 C C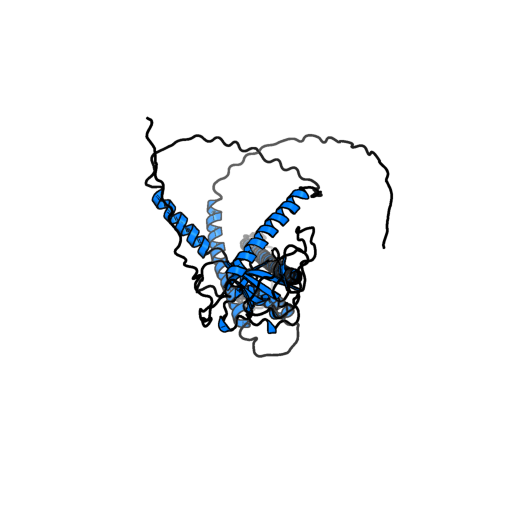 . LEU A 1 289 ? 15.751 1.075 -17.093 1.00 93.69 289 LEU A C 1
ATOM 2306 O O . LEU A 1 289 ? 15.964 1.164 -18.300 1.00 93.69 289 LEU A O 1
ATOM 2310 N N . GLU A 1 290 ? 16.551 1.644 -16.192 1.00 96.81 290 GLU A N 1
ATOM 2311 C CA . GLU A 1 290 ? 17.736 2.426 -16.557 1.00 96.81 290 GLU A CA 1
ATOM 2312 C C . GLU A 1 290 ? 18.772 1.570 -17.298 1.00 96.81 290 GLU A C 1
ATOM 2314 O O . GLU A 1 290 ? 19.304 1.976 -18.335 1.00 96.81 290 GLU A O 1
ATOM 2319 N N . ARG A 1 291 ? 19.014 0.337 -16.832 1.00 96.00 291 ARG A N 1
ATOM 2320 C CA . ARG A 1 291 ? 19.898 -0.611 -17.528 1.00 96.00 291 ARG A CA 1
ATOM 2321 C C . ARG A 1 291 ? 19.337 -1.028 -18.884 1.00 96.00 291 ARG A C 1
ATOM 2323 O O . ARG A 1 291 ? 20.100 -1.116 -19.844 1.00 96.00 291 ARG A O 1
ATOM 2330 N N . LYS A 1 292 ? 18.028 -1.276 -18.979 1.00 93.50 292 LYS A N 1
ATOM 2331 C CA . LYS A 1 292 ? 17.353 -1.608 -20.242 1.00 93.50 292 LYS A CA 1
ATOM 2332 C C . LYS A 1 292 ? 17.501 -0.464 -21.247 1.00 93.50 292 LYS A C 1
ATOM 2334 O O . LYS A 1 292 ? 17.988 -0.697 -22.349 1.00 93.50 292 LYS A O 1
ATOM 2339 N N . ALA A 1 293 ? 17.200 0.766 -20.835 1.00 96.00 293 ALA A N 1
ATOM 2340 C CA . ALA A 1 293 ? 17.339 1.959 -21.665 1.00 96.00 293 ALA A CA 1
ATOM 2341 C C . ALA A 1 293 ? 18.790 2.189 -22.120 1.00 96.00 293 ALA A C 1
ATOM 2343 O O . ALA A 1 293 ? 19.030 2.531 -23.278 1.00 96.00 293 ALA A O 1
ATOM 2344 N N . PHE A 1 294 ? 19.771 1.950 -21.243 1.00 97.44 294 PHE A N 1
ATOM 2345 C CA . PHE A 1 294 ? 21.188 2.017 -21.606 1.00 97.44 294 PHE A CA 1
ATOM 2346 C C . PHE A 1 294 ? 21.545 1.027 -22.727 1.00 97.44 294 PHE A C 1
ATOM 2348 O O . PHE A 1 294 ? 22.183 1.413 -23.707 1.00 97.44 294 PHE A O 1
ATOM 2355 N N . PHE A 1 295 ? 21.107 -0.231 -22.621 1.00 94.88 295 PHE A N 1
ATOM 2356 C CA . PHE A 1 295 ? 21.363 -1.235 -23.658 1.00 94.88 295 PHE A CA 1
ATOM 2357 C C . PHE A 1 295 ? 20.633 -0.935 -24.969 1.00 94.88 295 PHE A C 1
ATOM 2359 O O . PHE A 1 295 ? 21.217 -1.102 -26.039 1.00 94.88 295 PHE A O 1
ATOM 2366 N N . GLU A 1 296 ? 19.388 -0.464 -24.907 1.00 94.69 296 GLU A N 1
ATOM 2367 C CA . GLU A 1 296 ? 18.631 -0.053 -26.094 1.00 94.69 296 GLU A CA 1
ATOM 2368 C C . GLU A 1 296 ? 19.305 1.128 -26.810 1.00 94.69 296 GLU A C 1
ATOM 2370 O O . GLU A 1 296 ? 19.401 1.135 -28.038 1.00 94.69 296 GLU A O 1
ATOM 2375 N N . ALA A 1 297 ? 19.851 2.094 -26.063 1.00 97.44 297 ALA A N 1
ATOM 2376 C CA . ALA A 1 297 ? 20.611 3.208 -26.626 1.00 97.44 297 ALA A CA 1
ATOM 2377 C C . ALA A 1 297 ? 21.938 2.756 -27.261 1.00 97.44 297 ALA A C 1
ATOM 2379 O O . ALA A 1 297 ? 22.307 3.243 -28.333 1.00 97.44 297 ALA A O 1
ATOM 2380 N N . GLU A 1 298 ? 22.653 1.814 -26.635 1.00 97.56 298 GLU A N 1
ATOM 2381 C CA . GLU A 1 298 ? 23.872 1.227 -27.205 1.00 97.56 298 GLU A CA 1
ATOM 2382 C C . GLU A 1 298 ? 23.572 0.464 -28.503 1.00 97.56 298 GLU A C 1
ATOM 2384 O O . GLU A 1 298 ? 24.293 0.621 -29.496 1.00 97.56 298 GLU A O 1
ATOM 2389 N N . GLU A 1 299 ? 22.489 -0.319 -28.522 1.00 96.62 299 GLU A N 1
ATOM 2390 C CA . GLU A 1 299 ? 22.021 -1.000 -29.724 1.00 96.62 299 GLU A CA 1
ATOM 2391 C C . GLU A 1 299 ? 21.698 0.025 -30.813 1.00 96.62 299 GLU A C 1
ATOM 2393 O O . GLU A 1 299 ? 22.289 -0.030 -31.892 1.00 96.62 299 GLU A O 1
ATOM 2398 N N . GLN A 1 300 ? 20.856 1.016 -30.522 1.00 96.81 300 GLN A N 1
ATOM 2399 C CA . GLN A 1 300 ? 20.474 2.057 -31.474 1.00 96.81 300 GLN A CA 1
ATOM 2400 C C . GLN A 1 300 ? 21.696 2.796 -32.050 1.00 96.81 300 GLN A C 1
ATOM 2402 O O . GLN A 1 300 ? 21.794 2.983 -33.265 1.00 96.81 300 GLN A O 1
ATOM 2407 N N . ALA A 1 301 ? 22.686 3.136 -31.220 1.00 97.75 301 ALA A N 1
ATOM 2408 C CA . ALA A 1 301 ? 23.939 3.740 -31.674 1.00 97.75 301 ALA A CA 1
ATOM 2409 C C . ALA A 1 301 ? 24.779 2.787 -32.549 1.00 97.75 301 ALA A C 1
ATOM 2411 O O . ALA A 1 301 ? 25.496 3.222 -33.457 1.00 97.75 301 ALA A O 1
ATOM 2412 N N . GLY A 1 302 ? 24.718 1.479 -32.295 1.00 97.12 302 GLY A N 1
ATOM 2413 C CA . GLY A 1 302 ? 25.280 0.447 -33.166 1.00 97.12 302 GLY A CA 1
ATOM 2414 C C . GLY A 1 302 ? 24.626 0.440 -34.549 1.00 97.12 302 GLY A C 1
ATOM 2415 O O . GLY A 1 302 ? 25.331 0.528 -35.556 1.00 97.12 302 GLY A O 1
ATOM 2416 N N . TRP A 1 303 ? 23.293 0.426 -34.594 1.00 97.50 303 TRP A N 1
ATOM 2417 C CA . TRP A 1 303 ? 22.519 0.467 -35.838 1.00 97.50 303 TRP A CA 1
ATOM 2418 C C . TRP A 1 303 ? 22.778 1.751 -36.636 1.00 97.50 303 TRP A C 1
ATOM 2420 O O . TRP A 1 303 ? 22.943 1.706 -37.855 1.00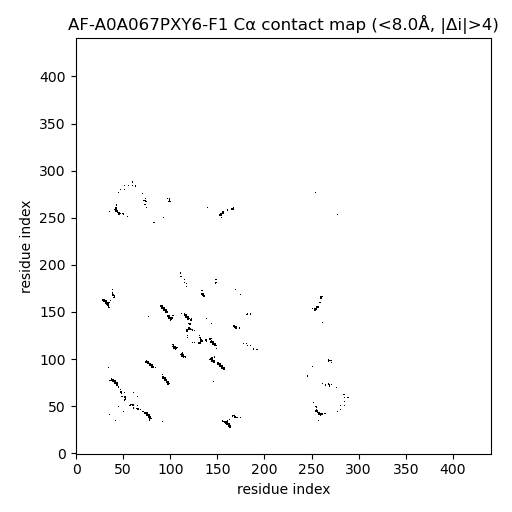 97.50 303 TRP A O 1
ATOM 2430 N N . GLU A 1 304 ? 22.869 2.902 -35.971 1.00 97.88 304 GLU A N 1
ATOM 2431 C CA . GLU A 1 304 ? 23.178 4.176 -36.627 1.00 97.88 304 GLU A CA 1
ATOM 2432 C C . GLU A 1 304 ? 24.583 4.209 -37.234 1.00 97.88 304 GLU A C 1
ATOM 2434 O O . GLU A 1 304 ? 24.768 4.765 -38.322 1.00 97.88 304 GLU A O 1
ATOM 2439 N N . ARG A 1 305 ? 25.573 3.604 -36.565 1.00 98.06 305 ARG A N 1
ATOM 2440 C CA . ARG A 1 305 ? 26.929 3.459 -37.115 1.00 98.06 305 ARG A CA 1
ATOM 2441 C C . ARG A 1 305 ? 26.937 2.557 -38.344 1.00 98.06 305 ARG A C 1
ATOM 2443 O O . ARG A 1 305 ? 27.471 2.968 -39.369 1.00 98.06 305 ARG A O 1
ATOM 2450 N N . GLU A 1 306 ? 26.293 1.394 -38.277 1.00 97.00 306 GLU A N 1
ATOM 2451 C CA . GLU A 1 306 ? 26.216 0.459 -39.408 1.00 97.00 306 GLU A CA 1
ATOM 2452 C C . GLU A 1 306 ? 25.500 1.087 -40.614 1.00 97.00 306 GLU A C 1
ATOM 2454 O O . GLU A 1 306 ? 25.997 1.033 -41.738 1.00 97.00 306 GLU A O 1
ATOM 2459 N N . MET A 1 307 ? 24.371 1.763 -40.384 1.00 98.12 307 MET A N 1
ATOM 2460 C CA . MET A 1 307 ? 23.639 2.472 -41.437 1.00 98.12 307 MET A CA 1
ATOM 2461 C C . MET A 1 307 ? 24.473 3.583 -42.084 1.00 98.12 307 MET A C 1
ATOM 2463 O O . MET A 1 307 ? 24.393 3.784 -43.299 1.00 98.12 307 MET A O 1
ATOM 2467 N N . ARG A 1 308 ? 25.278 4.302 -41.292 1.00 98.25 308 ARG A N 1
ATOM 2468 C CA . ARG A 1 308 ? 26.188 5.341 -41.789 1.00 98.25 308 ARG A CA 1
ATOM 2469 C C . ARG A 1 308 ? 27.309 4.745 -42.639 1.00 98.25 308 ARG A C 1
ATOM 2471 O O . ARG A 1 308 ? 27.553 5.251 -43.730 1.00 98.25 308 ARG A O 1
ATOM 2478 N N . GLU A 1 309 ? 27.945 3.672 -42.174 1.00 97.94 309 GLU A N 1
ATOM 2479 C CA . GLU A 1 309 ? 28.997 2.964 -42.917 1.00 97.94 309 GLU A CA 1
ATOM 2480 C C . GLU A 1 309 ? 28.469 2.383 -44.234 1.00 97.94 309 GLU A C 1
ATOM 2482 O O . GLU A 1 309 ? 29.115 2.501 -45.273 1.00 97.94 309 GLU A O 1
ATOM 2487 N N . GLU A 1 310 ? 27.274 1.791 -44.229 1.00 97.62 310 GLU A N 1
ATOM 2488 C CA . GLU A 1 310 ? 26.666 1.246 -45.444 1.00 97.62 310 GLU A CA 1
ATOM 2489 C C . GLU A 1 310 ? 26.309 2.357 -46.442 1.00 97.62 310 GLU A C 1
ATOM 2491 O O . GLU A 1 310 ? 26.552 2.234 -47.645 1.00 97.62 310 GLU A O 1
ATOM 2496 N N . GLN A 1 311 ? 25.797 3.490 -45.953 1.00 98.06 311 GLN A N 1
ATOM 2497 C CA . GLN A 1 311 ? 25.575 4.666 -46.788 1.00 98.06 311 GLN A CA 1
ATOM 2498 C C . GLN A 1 311 ? 26.890 5.189 -47.390 1.00 98.06 311 GLN A C 1
ATOM 2500 O O . GLN A 1 311 ? 26.915 5.545 -48.570 1.00 98.06 311 GLN A O 1
ATOM 2505 N N . GLU A 1 312 ? 27.980 5.201 -46.623 1.00 97.50 312 GLU A N 1
ATOM 2506 C CA . GLU A 1 312 ? 29.311 5.585 -47.100 1.00 97.50 312 GLU A CA 1
ATOM 2507 C C . GLU A 1 312 ? 29.847 4.607 -48.155 1.00 97.50 312 GLU A C 1
ATOM 2509 O O . GLU A 1 312 ? 30.306 5.047 -49.210 1.00 97.50 312 GLU A O 1
ATOM 2514 N N . ARG A 1 313 ? 29.697 3.290 -47.956 1.00 97.12 313 ARG A N 1
ATOM 2515 C CA . ARG A 1 313 ? 30.061 2.271 -48.960 1.00 97.12 313 ARG A CA 1
ATOM 2516 C C . ARG A 1 313 ? 29.314 2.464 -50.272 1.00 97.12 313 ARG A C 1
ATOM 2518 O O . ARG A 1 313 ? 29.916 2.377 -51.342 1.00 97.12 313 ARG A O 1
ATOM 2525 N N . LEU A 1 314 ? 28.017 2.762 -50.210 1.00 97.25 314 LEU A N 1
ATOM 2526 C CA . LEU A 1 314 ? 27.211 3.035 -51.400 1.00 97.25 314 LEU A CA 1
ATOM 2527 C C . LEU A 1 314 ? 27.643 4.320 -52.118 1.00 97.25 314 LEU A C 1
ATOM 2529 O O . LEU A 1 314 ? 27.549 4.389 -53.344 1.00 97.25 314 LEU A O 1
ATOM 2533 N N . LEU A 1 315 ? 28.104 5.336 -51.384 1.00 96.69 315 LEU A N 1
ATOM 2534 C CA . LEU A 1 315 ? 28.663 6.554 -51.974 1.00 96.69 315 LEU A CA 1
ATOM 2535 C C . LEU A 1 315 ? 30.035 6.292 -52.606 1.00 96.69 315 LEU A C 1
ATOM 2537 O O . LEU A 1 315 ? 30.262 6.718 -53.737 1.00 96.69 315 LEU A O 1
ATOM 2541 N N . ALA A 1 316 ? 30.905 5.533 -51.938 1.00 95.25 316 ALA A N 1
ATOM 2542 C CA . ALA A 1 316 ? 32.213 5.141 -52.457 1.00 95.25 316 ALA A CA 1
ATOM 2543 C C . ALA A 1 316 ? 32.095 4.291 -53.734 1.00 95.25 316 ALA A C 1
ATOM 2545 O O . ALA A 1 316 ? 32.807 4.535 -54.703 1.00 95.25 316 ALA A O 1
ATOM 2546 N N . ALA A 1 317 ? 31.140 3.357 -53.783 1.00 95.12 317 ALA A N 1
ATOM 2547 C CA . ALA A 1 317 ? 30.873 2.539 -54.968 1.00 95.12 317 ALA A CA 1
ATOM 2548 C C . ALA A 1 317 ? 30.297 3.340 -56.152 1.00 95.12 317 ALA A C 1
ATOM 2550 O O . ALA A 1 317 ? 30.415 2.917 -57.299 1.00 95.12 317 ALA A O 1
ATOM 2551 N N . LYS A 1 318 ? 29.658 4.488 -55.889 1.00 95.00 318 LYS A N 1
ATOM 2552 C CA . LYS A 1 318 ? 29.138 5.398 -56.923 1.00 95.00 318 LYS A CA 1
ATOM 2553 C C . LYS A 1 318 ? 30.157 6.431 -57.393 1.00 95.00 318 LYS A C 1
ATOM 2555 O O . LYS A 1 318 ? 29.884 7.110 -58.383 1.00 95.00 318 LYS A O 1
ATOM 2560 N N . ALA A 1 319 ? 31.284 6.589 -56.699 1.00 92.00 319 ALA A N 1
ATOM 2561 C CA . ALA A 1 319 ? 32.325 7.506 -57.132 1.00 92.00 319 ALA A CA 1
ATOM 2562 C C . ALA A 1 319 ? 32.814 7.058 -58.522 1.00 92.00 319 ALA A C 1
ATOM 2564 O O . ALA A 1 319 ? 33.198 5.897 -58.680 1.00 92.00 319 ALA A O 1
ATOM 2565 N N . PRO A 1 320 ? 32.755 7.927 -59.550 1.00 83.31 320 PRO A N 1
ATOM 2566 C CA . PRO A 1 320 ? 33.173 7.552 -60.889 1.00 83.31 320 PRO A CA 1
ATOM 2567 C C . PRO A 1 320 ? 34.633 7.116 -60.823 1.00 83.31 320 PRO A C 1
ATOM 2569 O O . PRO A 1 320 ? 35.488 7.884 -60.381 1.00 83.31 320 PRO A O 1
ATOM 2572 N N . HIS A 1 321 ? 34.912 5.882 -61.248 1.00 72.50 321 HIS A N 1
ATOM 2573 C CA . HIS A 1 321 ? 36.274 5.439 -61.509 1.00 72.50 321 HIS A CA 1
ATOM 2574 C C . HIS A 1 321 ? 36.889 6.457 -62.466 1.00 72.50 321 HIS A C 1
ATOM 2576 O O . HIS A 1 321 ? 36.481 6.528 -63.627 1.00 72.50 321 HIS A O 1
ATOM 2582 N N . SER A 1 322 ? 37.789 7.312 -61.972 1.00 66.19 322 SER A N 1
ATOM 2583 C CA . SER A 1 322 ? 38.407 8.315 -62.823 1.00 66.19 322 SER A CA 1
ATOM 2584 C C . SER A 1 322 ? 39.248 7.566 -63.852 1.00 66.19 322 SER A C 1
ATOM 2586 O O . SER A 1 322 ? 40.273 6.955 -63.555 1.00 66.19 322 SER A O 1
ATOM 2588 N N . ALA A 1 323 ? 38.733 7.530 -65.078 1.00 62.22 323 ALA A N 1
ATOM 2589 C CA . ALA A 1 323 ? 39.425 7.010 -66.237 1.00 62.22 323 ALA A CA 1
ATOM 2590 C C . ALA A 1 323 ? 40.613 7.939 -66.504 1.00 62.22 323 ALA A C 1
ATOM 2592 O O . ALA A 1 323 ? 40.489 8.965 -67.167 1.00 62.22 323 ALA A O 1
ATOM 2593 N N . GLY A 1 324 ? 41.744 7.624 -65.885 1.00 65.75 324 GLY A N 1
ATOM 2594 C CA . GLY A 1 324 ? 42.909 8.490 -65.881 1.00 65.75 324 GLY A CA 1
ATOM 2595 C C . GLY A 1 324 ? 44.156 7.754 -65.429 1.00 65.75 324 GLY A C 1
ATOM 2596 O O . GLY A 1 324 ? 44.828 8.193 -64.503 1.00 65.75 324 GLY A O 1
ATOM 2597 N N . THR A 1 325 ? 44.480 6.634 -66.072 1.00 61.94 325 THR A N 1
ATOM 2598 C CA . THR A 1 325 ? 45.858 6.131 -66.067 1.00 61.94 325 THR A CA 1
ATOM 2599 C C . THR A 1 325 ? 46.268 5.849 -67.513 1.00 61.94 325 THR A C 1
ATOM 2601 O O . THR A 1 325 ? 45.630 5.020 -68.165 1.00 61.94 325 THR A O 1
ATOM 2604 N N . PRO A 1 326 ? 47.257 6.582 -68.058 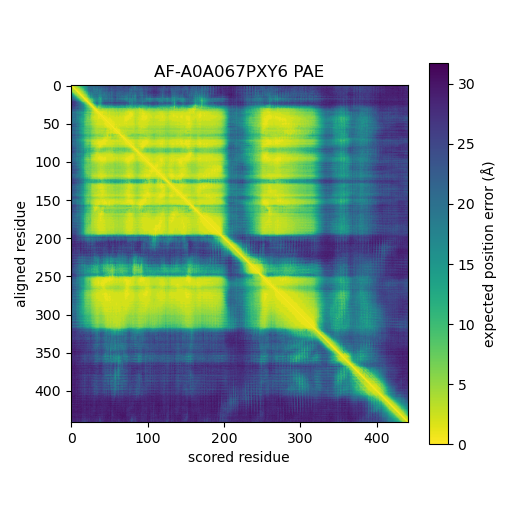1.00 64.19 326 PRO A N 1
ATOM 2605 C CA . PRO A 1 326 ? 47.764 6.362 -69.408 1.00 64.19 326 PRO A CA 1
ATOM 2606 C C . PRO A 1 326 ? 48.364 4.960 -69.549 1.00 64.19 326 PRO A C 1
ATOM 2608 O O . PRO A 1 326 ? 49.036 4.481 -68.638 1.00 64.19 326 PRO A O 1
ATOM 2611 N N . LEU A 1 327 ? 48.121 4.324 -70.699 1.00 57.50 327 LEU A N 1
ATOM 2612 C CA . LEU A 1 327 ? 48.754 3.068 -71.100 1.00 57.50 327 LEU A CA 1
ATOM 2613 C C . LEU A 1 327 ? 50.282 3.175 -70.988 1.00 57.50 327 LEU A C 1
ATOM 2615 O O . LEU A 1 327 ? 50.891 3.935 -71.737 1.00 57.50 327 LEU A O 1
ATOM 2619 N N . GLU A 1 328 ? 50.893 2.317 -70.174 1.00 58.44 328 GLU A N 1
ATOM 2620 C CA . GLU A 1 328 ? 52.215 1.785 -70.491 1.00 58.44 328 GLU A CA 1
ATOM 2621 C C . GLU A 1 328 ? 52.144 0.274 -70.700 1.00 58.44 328 GLU A C 1
ATOM 2623 O O . GLU A 1 328 ? 51.375 -0.464 -70.086 1.00 58.44 328 GLU A O 1
ATOM 2628 N N . HIS A 1 329 ? 52.918 -0.135 -71.690 1.00 57.41 329 HIS A N 1
ATOM 2629 C CA . HIS A 1 329 ? 52.742 -1.290 -72.539 1.00 57.41 329 HIS A CA 1
ATOM 2630 C C . HIS A 1 329 ? 53.808 -2.314 -72.156 1.00 57.41 329 HIS A C 1
ATOM 2632 O O . HIS A 1 329 ? 54.955 -2.152 -72.560 1.00 57.41 329 HIS A O 1
ATOM 2638 N N . VAL A 1 330 ? 53.477 -3.374 -71.413 1.00 54.84 330 VAL A N 1
ATOM 2639 C CA . VAL A 1 330 ? 54.395 -4.517 -71.268 1.00 54.84 330 VAL A CA 1
ATOM 2640 C C . VAL A 1 330 ? 53.634 -5.836 -71.321 1.00 54.84 330 VAL A C 1
ATOM 2642 O O . VAL A 1 330 ? 52.673 -6.083 -70.598 1.00 54.84 330 VAL A O 1
ATOM 2645 N N . SER A 1 331 ? 54.089 -6.652 -72.261 1.00 59.94 331 SER A N 1
ATOM 2646 C CA . SER A 1 331 ? 53.559 -7.934 -72.688 1.00 59.94 331 SER A CA 1
ATOM 2647 C C . SER A 1 331 ? 53.674 -9.053 -71.647 1.00 59.94 331 SER A C 1
ATOM 2649 O O . SER A 1 331 ? 54.633 -9.115 -70.885 1.00 59.94 331 SER A O 1
ATOM 2651 N N . SER A 1 332 ? 52.807 -10.055 -71.849 1.00 52.53 332 SER A N 1
ATOM 2652 C CA . SER A 1 332 ? 53.167 -11.483 -71.926 1.00 52.53 332 SER A CA 1
ATOM 2653 C C . SER A 1 332 ? 52.839 -12.396 -70.727 1.00 52.53 332 SER A C 1
ATOM 2655 O O . SER A 1 332 ? 53.573 -12.462 -69.750 1.00 52.53 332 SER A O 1
ATOM 2657 N N . VAL A 1 333 ? 51.833 -13.252 -70.984 1.00 48.41 333 VAL A N 1
ATOM 2658 C CA . VAL A 1 333 ? 51.783 -14.711 -70.712 1.00 48.41 333 VAL A CA 1
ATOM 2659 C C . VAL A 1 333 ? 51.081 -15.221 -69.432 1.00 48.41 333 VAL A C 1
ATOM 2661 O O . VAL A 1 333 ? 51.645 -15.320 -68.353 1.00 48.41 333 VAL A O 1
ATOM 2664 N N . SER A 1 334 ? 49.846 -15.680 -69.693 1.00 50.19 334 SER A N 1
ATOM 2665 C CA . SER A 1 334 ? 49.276 -17.021 -69.432 1.00 50.19 334 SER A CA 1
ATOM 2666 C C . SER A 1 334 ? 48.594 -17.399 -68.107 1.00 50.19 334 SER A C 1
ATOM 2668 O O . SER A 1 334 ? 49.217 -17.618 -67.080 1.00 50.19 334 SER A O 1
ATOM 2670 N N . HIS A 1 335 ? 47.290 -17.671 -68.291 1.00 47.16 335 HIS A N 1
ATOM 2671 C CA . HIS A 1 335 ? 46.446 -18.761 -67.772 1.00 47.16 335 HIS A CA 1
ATOM 2672 C C . HIS A 1 335 ? 46.348 -19.002 -66.253 1.00 47.16 335 HIS A C 1
ATOM 2674 O O . HIS A 1 335 ? 47.208 -19.637 -65.663 1.00 47.16 335 HIS A O 1
ATOM 2680 N N . GLN A 1 336 ? 45.163 -18.761 -65.679 1.00 47.34 336 GLN A N 1
ATOM 2681 C CA . GLN A 1 336 ? 44.139 -19.806 -65.501 1.00 47.34 336 GLN A CA 1
ATOM 2682 C C . GLN A 1 336 ? 42.817 -19.221 -64.974 1.00 47.34 336 GLN A C 1
ATOM 2684 O O . GLN A 1 336 ? 42.774 -18.262 -64.212 1.00 47.34 336 GLN A O 1
ATOM 2689 N N . ILE A 1 337 ? 41.734 -19.817 -65.463 1.00 54.72 337 ILE A N 1
ATOM 2690 C CA . ILE A 1 337 ? 40.329 -19.451 -65.298 1.00 54.72 337 ILE A CA 1
ATOM 2691 C C . ILE A 1 337 ? 39.798 -20.063 -63.999 1.00 54.72 337 ILE A C 1
ATOM 2693 O O . ILE A 1 337 ? 39.832 -21.281 -63.872 1.00 54.72 337 ILE A O 1
ATOM 2697 N N . LEU A 1 338 ? 39.209 -19.260 -63.106 1.00 41.25 338 LEU A N 1
ATOM 2698 C CA . LEU A 1 338 ? 38.208 -19.720 -62.134 1.00 41.25 338 LEU A CA 1
ATOM 2699 C C . LEU A 1 338 ? 37.156 -18.621 -61.922 1.00 41.25 338 LEU A C 1
ATOM 2701 O O . LEU A 1 338 ? 37.375 -17.624 -61.241 1.00 41.25 338 LEU A O 1
ATOM 2705 N N . THR A 1 339 ? 35.996 -18.813 -62.544 1.00 52.41 339 THR A N 1
ATOM 2706 C CA . THR A 1 339 ? 34.799 -17.984 -62.390 1.00 52.41 339 THR A CA 1
ATOM 2707 C C . THR A 1 339 ? 34.108 -18.309 -61.062 1.00 52.41 339 THR A C 1
ATOM 2709 O O . THR A 1 339 ? 33.364 -19.290 -60.977 1.00 52.41 339 THR A O 1
ATOM 2712 N N . SER A 1 340 ? 34.323 -17.504 -60.020 1.00 40.59 340 SER A N 1
ATOM 2713 C CA . SER A 1 340 ? 33.523 -17.554 -58.792 1.00 40.59 340 SER A CA 1
ATOM 2714 C C . SER A 1 340 ? 32.309 -16.627 -58.926 1.00 40.59 340 SER A C 1
ATOM 2716 O O . SER A 1 340 ? 32.420 -15.425 -59.159 1.00 40.59 340 SER A O 1
ATOM 2718 N N . LYS A 1 341 ? 31.108 -17.207 -58.830 1.00 51.56 341 LYS A N 1
ATOM 2719 C CA . LYS A 1 341 ? 29.845 -16.458 -58.773 1.00 51.56 341 LYS A CA 1
ATOM 2720 C C . LYS A 1 341 ? 29.805 -15.616 -57.489 1.00 51.56 341 LYS A C 1
ATOM 2722 O O . LYS A 1 341 ? 30.182 -16.142 -56.440 1.00 51.56 341 LYS A O 1
ATOM 2727 N N . PRO A 1 342 ? 29.277 -14.378 -57.518 1.00 48.12 342 PRO A N 1
ATOM 2728 C CA . PRO A 1 342 ? 29.000 -13.629 -56.301 1.00 48.12 342 PRO A CA 1
ATOM 2729 C C . PRO A 1 342 ? 27.858 -14.335 -55.564 1.00 48.12 342 PRO A C 1
ATOM 2731 O O . PRO A 1 342 ? 26.692 -14.269 -55.953 1.00 48.12 342 PRO A O 1
ATOM 2734 N N . GLY A 1 343 ? 28.213 -15.108 -54.539 1.00 40.84 343 GLY A N 1
ATOM 2735 C CA . GLY A 1 343 ? 27.246 -15.723 -53.646 1.00 40.84 343 GLY A CA 1
ATOM 2736 C C . GLY A 1 343 ? 26.468 -14.635 -52.915 1.00 40.84 343 GLY A C 1
ATOM 2737 O O . GLY A 1 343 ? 27.063 -13.714 -52.360 1.00 40.84 343 GLY A O 1
ATOM 2738 N N . ASN A 1 344 ? 25.140 -14.763 -52.906 1.00 45.97 344 ASN A N 1
ATOM 2739 C CA . ASN A 1 344 ? 24.226 -14.018 -52.043 1.00 45.97 344 ASN A CA 1
ATOM 2740 C C . ASN A 1 344 ? 24.556 -14.307 -50.567 1.00 45.97 344 ASN A C 1
ATOM 2742 O O . ASN A 1 344 ? 23.876 -15.093 -49.907 1.00 45.97 344 ASN A O 1
ATOM 2746 N N . ALA A 1 345 ? 25.613 -13.694 -50.043 1.00 43.44 345 ALA A N 1
ATOM 2747 C CA . ALA A 1 345 ? 25.894 -13.663 -48.622 1.00 43.44 345 ALA A CA 1
ATOM 2748 C C . ALA A 1 345 ? 24.887 -12.702 -47.982 1.00 43.44 345 ALA A C 1
ATOM 2750 O O . ALA A 1 345 ? 25.109 -11.498 -47.885 1.00 43.44 345 ALA A O 1
ATOM 2751 N N . ARG A 1 346 ? 23.728 -13.234 -47.582 1.00 48.75 346 ARG A N 1
ATOM 2752 C CA . ARG A 1 346 ? 22.878 -12.541 -46.611 1.00 48.75 346 ARG A CA 1
ATOM 2753 C C . ARG A 1 346 ? 23.725 -12.292 -45.355 1.00 48.75 346 ARG A C 1
ATOM 2755 O O . ARG A 1 346 ? 24.356 -13.245 -44.895 1.00 48.75 346 ARG A O 1
ATOM 2762 N N . PRO A 1 347 ? 23.744 -11.078 -44.780 1.00 46.75 347 PRO A N 1
ATOM 2763 C CA . PRO A 1 347 ? 24.529 -10.814 -43.582 1.00 46.75 347 PRO A CA 1
ATOM 2764 C C . PRO A 1 347 ? 24.026 -11.702 -42.440 1.00 46.75 347 PRO A C 1
ATOM 2766 O O . PRO A 1 347 ? 22.887 -11.575 -41.991 1.00 46.75 347 PRO A O 1
ATOM 2769 N N . SER A 1 348 ? 24.867 -12.617 -41.961 1.00 49.78 348 SER A N 1
ATOM 2770 C CA . SER A 1 348 ? 24.575 -13.518 -40.839 1.00 49.78 348 SER A CA 1
ATOM 2771 C C . SER A 1 348 ? 24.698 -12.827 -39.470 1.00 49.78 348 SER A C 1
ATOM 2773 O O . SER A 1 348 ? 24.996 -13.479 -38.474 1.00 49.78 348 SER A O 1
ATOM 2775 N N . VAL A 1 349 ? 24.536 -11.503 -39.403 1.00 51.41 349 VAL A N 1
ATOM 2776 C CA . VAL A 1 349 ? 25.018 -10.680 -38.274 1.00 51.41 349 VAL A CA 1
ATOM 2777 C C . VAL A 1 349 ? 23.985 -10.537 -37.140 1.00 51.41 349 VAL A C 1
ATOM 2779 O O . VAL A 1 349 ? 24.315 -10.120 -36.035 1.00 51.41 349 VAL A O 1
ATOM 2782 N N . PHE A 1 350 ? 22.751 -11.010 -37.329 1.00 49.28 350 PHE A N 1
ATOM 2783 C CA . PHE A 1 350 ? 21.644 -10.803 -36.381 1.00 49.28 350 PHE A CA 1
ATOM 2784 C C . PHE A 1 350 ? 21.655 -11.657 -35.092 1.00 49.28 350 PHE A C 1
ATOM 2786 O O . PHE A 1 350 ? 20.707 -11.595 -34.312 1.00 49.28 350 PHE A O 1
ATOM 2793 N N . THR A 1 351 ? 22.683 -12.467 -34.824 1.00 52.41 351 THR A N 1
ATOM 2794 C CA . THR A 1 351 ? 22.676 -13.411 -33.682 1.00 52.41 351 THR A CA 1
ATOM 2795 C C . THR A 1 351 ? 23.553 -13.016 -32.493 1.00 52.41 351 THR A C 1
ATOM 2797 O O . THR A 1 351 ? 23.416 -13.619 -31.430 1.00 52.41 351 THR A O 1
ATOM 2800 N N . ARG A 1 352 ? 24.426 -12.005 -32.611 1.00 51.59 352 ARG A N 1
ATOM 2801 C CA . ARG A 1 352 ? 25.514 -11.813 -31.631 1.00 51.59 352 ARG A CA 1
ATOM 2802 C C . ARG A 1 352 ? 25.075 -11.210 -30.289 1.00 51.59 352 ARG A C 1
ATOM 2804 O O . ARG A 1 352 ? 25.524 -11.679 -29.250 1.00 51.59 352 ARG A O 1
ATOM 2811 N N . VAL A 1 353 ? 24.167 -10.232 -30.293 1.00 48.66 353 VAL A N 1
ATOM 2812 C CA . VAL A 1 353 ? 23.689 -9.572 -29.056 1.00 48.66 353 VAL A CA 1
ATOM 2813 C C . VAL A 1 353 ? 22.635 -10.426 -28.340 1.00 48.66 353 VAL A C 1
ATOM 2815 O O . VAL A 1 353 ? 22.681 -10.589 -27.121 1.00 48.66 353 VAL A O 1
ATOM 2818 N N . ARG A 1 354 ? 21.772 -11.109 -29.108 1.00 49.69 354 ARG A N 1
ATOM 2819 C CA . ARG A 1 354 ? 20.787 -12.081 -28.600 1.00 49.69 354 ARG A CA 1
ATOM 2820 C C . ARG A 1 354 ? 21.433 -13.238 -27.829 1.00 49.69 354 ARG A C 1
ATOM 2822 O O . ARG A 1 354 ? 20.847 -13.740 -26.874 1.00 49.69 354 ARG A O 1
ATOM 2829 N N . GLU A 1 355 ? 22.631 -13.672 -28.226 1.00 55.59 355 GLU A N 1
ATOM 2830 C CA . GLU A 1 355 ? 23.394 -14.666 -27.461 1.00 55.59 355 GLU A CA 1
ATOM 2831 C C . GLU A 1 355 ? 24.023 -14.101 -26.184 1.00 55.59 355 GLU A C 1
ATOM 2833 O O . GLU A 1 355 ? 24.171 -14.848 -25.220 1.00 55.59 355 GLU A O 1
ATOM 2838 N N . HIS A 1 356 ? 24.365 -12.812 -26.134 1.00 53.78 356 HIS A N 1
ATOM 2839 C CA . HIS A 1 356 ? 25.054 -12.230 -24.981 1.00 53.78 356 HIS A CA 1
ATOM 2840 C C . HIS A 1 356 ? 24.139 -12.131 -23.750 1.00 53.78 356 HIS A C 1
ATOM 2842 O O . HIS A 1 356 ? 24.549 -12.496 -22.647 1.00 53.78 356 HIS A O 1
ATOM 2848 N N . PHE A 1 357 ? 22.875 -11.736 -23.941 1.00 52.22 357 PHE A N 1
ATOM 2849 C CA . PHE A 1 357 ? 21.873 -11.757 -22.867 1.00 52.22 357 PHE A CA 1
ATOM 2850 C C . PHE A 1 357 ? 21.550 -13.201 -22.448 1.00 52.22 357 PHE A C 1
ATOM 2852 O O . PHE A 1 357 ? 21.556 -13.539 -21.268 1.00 52.22 357 PHE A O 1
ATOM 2859 N N . ARG A 1 358 ? 21.408 -14.106 -23.429 1.00 54.38 358 ARG A N 1
ATOM 2860 C CA . ARG A 1 358 ? 21.128 -15.531 -23.193 1.00 54.38 358 ARG A CA 1
ATOM 2861 C C . ARG A 1 358 ? 22.240 -16.256 -22.426 1.00 54.38 358 ARG A C 1
ATOM 2863 O O . ARG A 1 358 ? 21.930 -17.155 -21.652 1.00 54.38 358 ARG A O 1
ATOM 2870 N N . ARG A 1 359 ? 23.513 -15.897 -22.632 1.00 58.41 359 ARG A N 1
ATOM 2871 C CA . ARG A 1 359 ? 24.650 -16.504 -21.918 1.00 58.41 359 ARG A CA 1
ATOM 2872 C C . ARG A 1 359 ? 24.764 -16.012 -20.476 1.00 58.41 359 ARG A C 1
ATOM 2874 O O . ARG A 1 359 ? 25.039 -16.830 -19.610 1.00 58.41 359 ARG A O 1
ATOM 2881 N N . ARG A 1 360 ? 24.483 -14.732 -20.193 1.00 53.78 360 ARG A N 1
ATOM 2882 C CA . ARG A 1 360 ? 24.538 -14.202 -18.815 1.00 53.78 360 ARG A CA 1
ATOM 2883 C C . ARG A 1 360 ? 23.356 -14.629 -17.942 1.00 53.78 360 ARG A C 1
ATOM 2885 O O . ARG A 1 360 ? 23.550 -14.860 -16.756 1.00 53.78 360 ARG A O 1
ATOM 2892 N N . SER A 1 361 ? 22.165 -14.812 -18.512 1.00 46.88 361 SER A N 1
ATOM 2893 C CA . SER A 1 361 ? 21.002 -15.319 -17.763 1.00 46.88 361 SER A CA 1
ATOM 2894 C C . SER A 1 361 ? 21.044 -16.836 -17.510 1.00 46.88 361 SER A C 1
ATOM 2896 O O . SER A 1 361 ? 20.245 -17.349 -16.739 1.00 46.88 361 SER A O 1
ATOM 2898 N N . SER A 1 362 ? 21.961 -17.567 -18.156 1.00 45.00 362 SER A N 1
ATOM 2899 C CA . SER A 1 362 ? 22.056 -19.035 -18.107 1.00 45.00 362 SER A CA 1
ATOM 2900 C C . SER A 1 362 ? 23.109 -19.569 -17.122 1.00 45.00 362 SER A C 1
ATOM 2902 O O . SER A 1 362 ? 23.268 -20.784 -17.023 1.00 45.00 362 SER A O 1
ATOM 2904 N N . GLU A 1 363 ? 23.838 -18.714 -16.402 1.00 46.00 363 GLU A N 1
ATOM 2905 C CA . GLU A 1 363 ? 24.922 -19.140 -15.494 1.00 46.00 363 GLU A CA 1
ATOM 2906 C C . GLU A 1 363 ? 24.465 -19.485 -14.061 1.00 46.00 363 GLU A C 1
ATOM 2908 O O . GLU A 1 363 ? 25.299 -19.701 -13.184 1.00 46.00 363 GLU A O 1
ATOM 2913 N N . LYS A 1 364 ? 23.156 -19.615 -13.797 1.00 47.69 364 LYS A N 1
ATOM 2914 C CA . LYS A 1 364 ? 22.642 -20.089 -12.499 1.00 47.69 364 LYS A CA 1
ATOM 2915 C C . LYS A 1 364 ? 21.889 -21.421 -12.627 1.00 47.69 364 LYS A C 1
ATOM 2917 O O . LYS A 1 364 ? 20.806 -21.462 -13.188 1.00 47.69 364 LYS A O 1
ATOM 2922 N N . SER A 1 365 ? 22.520 -22.454 -12.056 1.00 44.91 365 SER A N 1
ATOM 2923 C CA . SER A 1 365 ? 22.060 -23.788 -11.609 1.00 44.91 365 SER A CA 1
ATOM 2924 C C . SER A 1 365 ? 21.202 -24.674 -12.545 1.00 44.91 365 SER A C 1
ATOM 2926 O O . SER A 1 365 ? 20.134 -24.258 -12.987 1.00 44.91 365 SER A O 1
ATOM 2928 N N . PRO A 1 366 ? 21.591 -25.944 -12.793 1.00 47.09 366 PRO A N 1
ATOM 2929 C CA . PRO A 1 366 ? 20.825 -26.871 -13.615 1.00 47.09 366 PRO A CA 1
ATOM 2930 C C . PRO A 1 366 ? 19.869 -27.725 -12.767 1.00 47.09 366 PRO A C 1
ATOM 2932 O O . PRO A 1 366 ? 20.173 -28.881 -12.501 1.00 47.09 366 PRO A O 1
ATOM 2935 N N . GLU A 1 367 ? 18.689 -27.220 -12.401 1.00 47.47 367 GLU A N 1
ATOM 2936 C CA . GLU A 1 367 ? 17.592 -28.089 -11.944 1.00 47.47 367 GLU A CA 1
ATOM 2937 C C . GLU A 1 367 ? 16.238 -27.655 -12.534 1.00 47.47 367 GLU A C 1
ATOM 2939 O O . GLU A 1 367 ? 15.866 -26.487 -12.509 1.00 47.47 367 GLU A O 1
ATOM 2944 N N . SER A 1 368 ? 15.502 -28.643 -13.064 1.00 40.22 368 SER A N 1
ATOM 2945 C CA . SER A 1 368 ? 14.139 -28.613 -13.638 1.00 40.22 368 SER A CA 1
ATOM 2946 C C . SER A 1 368 ? 13.964 -28.189 -15.119 1.00 40.22 368 SER A C 1
ATOM 2948 O O . SER A 1 368 ? 13.559 -27.089 -15.493 1.00 40.22 368 SER A O 1
ATOM 2950 N N . HIS A 1 369 ? 14.178 -29.152 -16.024 1.00 41.69 369 HIS A N 1
ATOM 2951 C CA . HIS A 1 369 ? 13.834 -29.050 -17.446 1.00 41.69 369 HIS A CA 1
ATOM 2952 C C . HIS A 1 369 ? 12.402 -29.543 -17.735 1.00 41.69 369 HIS A C 1
ATOM 2954 O O . HIS A 1 369 ? 12.217 -30.676 -18.173 1.00 41.69 369 HIS A O 1
ATOM 2960 N N . SER A 1 370 ? 11.384 -28.693 -17.580 1.00 38.69 370 SER A N 1
ATOM 2961 C CA . SER A 1 370 ? 10.084 -28.930 -18.250 1.00 38.69 370 SER A CA 1
ATOM 2962 C C . SER A 1 370 ? 9.278 -27.666 -18.590 1.00 38.69 370 SER A C 1
ATOM 2964 O O . SER A 1 370 ? 8.556 -27.688 -19.582 1.00 38.69 370 SER A O 1
ATOM 2966 N N . SER A 1 371 ? 9.479 -26.535 -17.902 1.00 42.56 371 SER A N 1
ATOM 2967 C CA . SER A 1 371 ? 8.713 -25.287 -18.137 1.00 42.56 371 SER A CA 1
ATOM 2968 C C . SER A 1 371 ? 9.324 -24.333 -19.198 1.00 42.56 371 SER A C 1
ATOM 2970 O O . SER A 1 371 ? 8.649 -23.534 -19.846 1.00 42.56 371 SER A O 1
ATOM 2972 N N . LEU A 1 372 ? 10.616 -24.478 -19.509 1.00 43.72 372 LEU A N 1
ATOM 2973 C CA . LEU A 1 372 ? 11.407 -23.494 -20.276 1.00 43.72 372 LEU A CA 1
ATOM 2974 C C . LEU A 1 372 ? 11.174 -23.458 -21.805 1.00 43.72 372 LEU A C 1
ATOM 2976 O O . LEU A 1 372 ? 11.865 -22.732 -22.526 1.00 43.72 372 LEU A O 1
ATOM 2980 N N . LYS A 1 373 ? 10.251 -24.261 -22.347 1.00 41.03 373 LYS A N 1
ATOM 2981 C CA . LYS A 1 373 ? 9.982 -24.299 -23.800 1.00 41.03 373 LYS A CA 1
ATOM 2982 C C . LYS A 1 373 ? 8.920 -23.289 -24.247 1.00 41.03 373 LYS A C 1
ATOM 2984 O O . LYS A 1 373 ? 8.952 -22.898 -25.412 1.00 41.03 373 LYS A O 1
ATOM 2989 N N . GLN A 1 374 ? 8.058 -22.822 -23.342 1.00 36.47 374 GLN A N 1
ATOM 2990 C CA . GLN A 1 374 ? 6.944 -21.926 -23.675 1.00 36.47 374 GLN A CA 1
ATOM 2991 C C . GLN A 1 374 ? 7.363 -20.442 -23.653 1.00 36.47 374 GLN A C 1
ATOM 2993 O O . GLN A 1 374 ? 7.108 -19.728 -24.620 1.00 36.47 374 GLN A O 1
ATOM 2998 N N . SER A 1 375 ? 8.177 -20.024 -22.673 1.00 40.31 375 SER A N 1
ATOM 2999 C CA . SER A 1 375 ? 8.785 -18.673 -22.606 1.00 40.31 375 SER A CA 1
ATOM 3000 C C . SER A 1 375 ? 9.677 -18.346 -23.826 1.00 40.31 375 SER A C 1
ATOM 3002 O O . SER A 1 375 ? 9.682 -17.234 -24.358 1.00 40.31 375 SER A O 1
ATOM 3004 N N . ARG A 1 376 ? 10.351 -19.353 -24.406 1.00 39.38 376 ARG A N 1
ATOM 3005 C CA . ARG A 1 376 ? 11.217 -19.179 -25.593 1.00 39.38 376 ARG A CA 1
ATOM 3006 C C . ARG A 1 376 ? 10.475 -18.744 -26.863 1.00 39.38 376 ARG A C 1
ATOM 3008 O O . ARG A 1 376 ? 11.127 -18.233 -27.778 1.00 39.38 376 ARG A O 1
ATOM 3015 N N . TYR A 1 377 ? 9.162 -18.960 -26.941 1.00 38.25 377 TYR A N 1
ATOM 3016 C CA . TYR A 1 377 ? 8.348 -18.598 -28.104 1.00 38.25 377 TYR A CA 1
ATOM 3017 C C . TYR A 1 377 ? 7.811 -17.156 -28.040 1.00 38.25 377 TYR A C 1
ATOM 3019 O O . TYR A 1 377 ? 7.587 -16.561 -29.097 1.00 38.25 377 TYR A O 1
ATOM 3027 N N . ASN A 1 378 ? 7.686 -16.564 -26.845 1.00 36.50 378 ASN A N 1
ATOM 3028 C CA . ASN A 1 378 ? 7.095 -15.232 -26.657 1.00 36.50 378 ASN A CA 1
ATOM 3029 C C . ASN A 1 378 ? 8.114 -14.097 -26.861 1.00 36.50 378 ASN A C 1
ATOM 3031 O O . ASN A 1 378 ? 7.849 -13.186 -27.649 1.00 36.50 378 ASN A O 1
ATOM 3035 N N . LEU A 1 379 ? 9.347 -14.231 -26.347 1.00 41.69 379 LEU A N 1
ATOM 3036 C CA . LEU A 1 379 ? 10.428 -13.264 -26.621 1.00 41.69 379 LEU A CA 1
ATOM 3037 C C . LEU A 1 379 ? 10.768 -13.157 -28.118 1.00 41.69 379 LEU A C 1
ATOM 3039 O O . LEU A 1 379 ? 11.177 -12.114 -28.608 1.00 41.69 379 LEU A O 1
ATOM 3043 N N . GLY A 1 380 ? 10.609 -14.232 -28.894 1.00 39.78 380 GLY A N 1
ATOM 3044 C CA . GLY A 1 380 ? 10.852 -14.184 -30.340 1.00 39.78 380 GLY A CA 1
ATOM 3045 C C . GLY A 1 380 ? 9.834 -13.333 -31.110 1.00 39.78 380 GLY A C 1
ATOM 3046 O O . GLY A 1 380 ? 10.194 -12.753 -32.134 1.00 39.78 380 GLY A O 1
ATOM 3047 N N . LYS A 1 381 ? 8.586 -13.257 -30.627 1.00 40.28 381 LYS A N 1
ATOM 3048 C CA . LYS A 1 381 ? 7.486 -12.531 -31.280 1.00 40.28 381 LYS A CA 1
ATOM 3049 C C . LYS A 1 381 ? 7.461 -11.046 -30.906 1.00 40.28 381 LYS A C 1
ATOM 3051 O O . LYS A 1 381 ? 7.219 -10.224 -31.793 1.00 40.28 381 LYS A O 1
ATOM 3056 N N . LEU A 1 382 ? 7.797 -10.697 -29.661 1.00 42.31 382 LEU A N 1
ATOM 3057 C CA . LEU A 1 382 ? 7.796 -9.309 -29.178 1.00 42.31 382 LEU A CA 1
ATOM 3058 C C . LEU A 1 382 ? 8.759 -8.414 -29.990 1.00 42.31 382 LEU A C 1
ATOM 3060 O O . LEU A 1 382 ? 8.360 -7.367 -30.495 1.00 42.31 382 LEU A O 1
ATOM 3064 N N . PHE A 1 383 ? 9.973 -8.900 -30.279 1.00 44.66 383 PHE A N 1
ATOM 3065 C CA . PHE A 1 383 ? 10.980 -8.160 -31.061 1.00 44.66 383 PHE A CA 1
ATOM 3066 C C . PHE A 1 383 ? 10.667 -8.047 -32.563 1.00 44.66 383 PHE A C 1
ATOM 3068 O O . PHE A 1 383 ? 11.126 -7.123 -33.241 1.00 44.66 383 PHE A O 1
ATOM 3075 N N . THR A 1 384 ? 9.866 -8.961 -33.122 1.00 43.47 384 THR A N 1
ATOM 3076 C CA . THR A 1 384 ? 9.404 -8.815 -34.514 1.00 43.47 384 THR A CA 1
ATOM 3077 C C . THR A 1 384 ? 8.338 -7.730 -34.664 1.00 43.47 384 THR A C 1
ATOM 3079 O O . THR A 1 384 ? 8.230 -7.138 -35.739 1.00 43.47 384 THR A O 1
ATOM 3082 N N . HIS A 1 385 ? 7.602 -7.418 -33.592 1.00 35.03 385 HIS A N 1
ATOM 3083 C CA . HIS A 1 385 ? 6.529 -6.425 -33.607 1.00 35.03 385 HIS A CA 1
ATOM 3084 C C . HIS A 1 385 ? 7.061 -4.985 -33.477 1.00 35.03 385 HIS A C 1
ATOM 3086 O O . HIS A 1 385 ? 6.613 -4.096 -34.205 1.00 35.03 385 HIS A O 1
ATOM 3092 N N . THR A 1 386 ? 8.095 -4.756 -32.659 1.00 38.50 386 THR A N 1
ATOM 3093 C CA . THR A 1 386 ? 8.821 -3.469 -32.587 1.00 38.50 386 THR A CA 1
ATOM 3094 C C . THR A 1 386 ? 9.484 -3.132 -33.925 1.00 38.50 386 THR A C 1
ATOM 3096 O O . THR A 1 386 ? 9.373 -2.011 -34.420 1.00 38.50 386 THR A O 1
ATOM 3099 N N . ARG A 1 387 ? 10.054 -4.134 -34.607 1.00 44.00 387 ARG A N 1
ATOM 3100 C CA . ARG A 1 387 ? 10.646 -3.987 -35.949 1.00 44.00 387 ARG A CA 1
ATOM 3101 C C . ARG A 1 387 ? 9.649 -3.506 -37.016 1.00 44.00 387 ARG A C 1
ATOM 3103 O O . ARG A 1 387 ? 10.038 -2.767 -37.923 1.00 44.00 387 ARG A O 1
ATOM 3110 N N . ALA A 1 388 ? 8.379 -3.910 -36.931 1.00 42.25 388 ALA A N 1
ATOM 3111 C CA . ALA A 1 388 ? 7.339 -3.452 -37.853 1.00 42.25 388 ALA A CA 1
ATOM 3112 C C . ALA A 1 388 ? 6.946 -1.986 -37.590 1.00 42.25 388 ALA A C 1
ATOM 3114 O O . ALA A 1 388 ? 6.818 -1.218 -38.546 1.00 42.25 388 ALA A O 1
ATOM 3115 N N . ARG A 1 389 ? 6.857 -1.576 -36.313 1.00 40.00 389 ARG A N 1
ATOM 3116 C CA . ARG A 1 389 ? 6.557 -0.190 -35.901 1.00 40.00 389 ARG A CA 1
ATOM 3117 C C . ARG A 1 389 ? 7.627 0.811 -36.360 1.00 40.00 389 ARG A C 1
ATOM 3119 O O . ARG A 1 389 ? 7.284 1.831 -36.960 1.00 40.00 389 ARG A O 1
ATOM 3126 N N . PHE A 1 390 ? 8.913 0.484 -36.217 1.00 48.38 390 PHE A N 1
ATOM 3127 C CA . PHE A 1 390 ? 10.001 1.392 -36.619 1.00 48.38 390 PHE A CA 1
ATOM 3128 C C . PHE A 1 390 ? 10.138 1.557 -38.142 1.00 48.38 390 PHE A C 1
ATOM 3130 O O . PHE A 1 390 ? 10.504 2.629 -38.630 1.00 48.38 390 PHE A O 1
ATOM 3137 N N . SER A 1 391 ? 9.773 0.536 -38.929 1.00 46.62 391 SER A N 1
ATOM 3138 C CA . SER A 1 391 ? 9.748 0.650 -40.396 1.00 46.62 391 SER A CA 1
ATOM 3139 C C . SER A 1 391 ? 8.676 1.634 -40.886 1.00 46.62 391 SER A C 1
ATOM 3141 O O . SER A 1 391 ? 8.889 2.353 -41.868 1.00 46.62 391 SER A O 1
ATOM 3143 N N . THR A 1 392 ? 7.536 1.701 -40.193 1.00 42.97 392 THR A N 1
ATOM 3144 C CA . THR A 1 392 ? 6.457 2.649 -40.500 1.00 42.97 392 THR A CA 1
ATOM 3145 C C . THR A 1 392 ? 6.768 4.073 -40.033 1.00 42.97 392 THR A C 1
ATOM 3147 O O . THR A 1 392 ? 6.495 5.023 -40.769 1.00 42.97 392 THR A O 1
ATOM 3150 N N . GLU A 1 393 ? 7.432 4.241 -38.889 1.00 41.69 393 GLU A N 1
ATOM 3151 C CA . GLU A 1 393 ? 7.792 5.555 -38.336 1.00 41.69 393 GLU A CA 1
ATOM 3152 C C . GLU A 1 393 ? 8.915 6.248 -39.119 1.00 41.69 393 GLU A C 1
ATOM 3154 O O . GLU A 1 393 ? 8.807 7.428 -39.465 1.00 41.69 393 GLU A O 1
ATOM 3159 N N . ALA A 1 394 ? 9.935 5.495 -39.545 1.00 43.69 394 ALA A N 1
ATOM 3160 C CA . ALA A 1 394 ? 11.006 6.015 -40.397 1.00 43.69 394 ALA A CA 1
ATOM 3161 C C . ALA A 1 394 ? 10.493 6.500 -41.771 1.00 43.69 394 ALA A C 1
ATOM 3163 O O . ALA A 1 394 ? 11.070 7.408 -42.376 1.00 43.69 394 ALA A O 1
ATOM 3164 N N . ARG A 1 395 ? 9.381 5.936 -42.273 1.00 49.97 395 ARG A N 1
ATOM 3165 C CA . ARG A 1 395 ? 8.700 6.423 -43.489 1.00 49.97 395 ARG A CA 1
ATOM 3166 C C . ARG A 1 395 ? 7.877 7.692 -43.237 1.00 49.97 395 ARG A C 1
ATOM 3168 O O . ARG A 1 395 ? 7.739 8.495 -44.160 1.00 49.97 395 ARG A O 1
ATOM 3175 N N . SER A 1 396 ? 7.369 7.886 -42.020 1.00 40.59 396 SER A N 1
ATOM 3176 C CA . SER A 1 396 ? 6.607 9.076 -41.618 1.00 40.59 396 SER A CA 1
ATOM 3177 C C . SER A 1 396 ? 7.517 10.299 -41.422 1.00 40.59 396 SER A C 1
ATOM 3179 O O . SER A 1 396 ? 7.291 11.352 -42.022 1.00 40.59 396 SER A O 1
ATOM 3181 N N . LEU A 1 397 ? 8.640 10.135 -40.714 1.00 42.25 397 LEU A N 1
ATOM 3182 C CA . LEU A 1 397 ? 9.605 11.217 -40.457 1.00 42.25 397 LEU A CA 1
ATOM 3183 C C . LEU A 1 397 ? 10.291 11.729 -4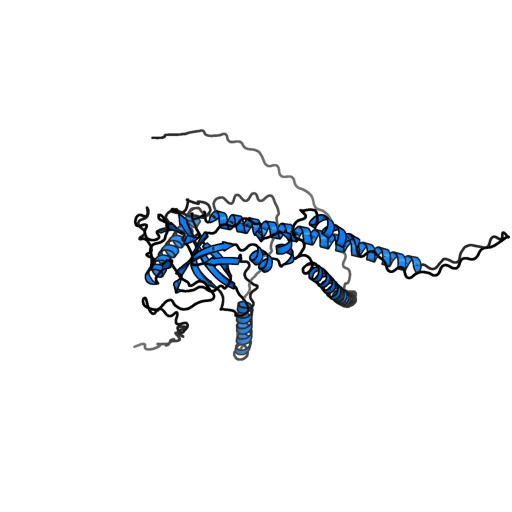1.738 1.00 42.25 397 LEU A C 1
ATOM 3185 O O . LEU A 1 397 ? 10.578 12.921 -41.873 1.00 42.25 397 LEU A O 1
ATOM 3189 N N . LYS A 1 398 ? 10.464 10.864 -42.749 1.00 53.41 398 LYS A N 1
ATOM 3190 C CA . LYS A 1 398 ? 10.988 11.263 -44.070 1.00 53.41 398 LYS A CA 1
ATOM 3191 C C . LYS A 1 398 ? 10.039 12.194 -44.840 1.00 53.41 398 LYS A C 1
ATOM 3193 O O . LYS A 1 398 ? 10.512 13.019 -45.624 1.00 53.41 398 LYS A O 1
ATOM 3198 N N . LYS A 1 399 ? 8.722 12.100 -44.601 1.00 52.81 399 LYS A N 1
ATOM 3199 C CA . LYS A 1 399 ? 7.712 13.007 -45.180 1.00 52.81 399 LYS A CA 1
ATOM 3200 C C . LYS A 1 399 ? 7.649 14.356 -44.455 1.00 52.81 399 LYS A C 1
ATOM 3202 O O . LYS A 1 399 ? 7.410 15.366 -45.101 1.00 52.81 399 LYS A O 1
ATOM 3207 N N . GLN A 1 400 ? 7.915 14.403 -43.148 1.00 44.00 400 GLN A N 1
ATOM 3208 C CA . GLN A 1 400 ? 7.918 15.662 -42.385 1.00 44.00 400 GLN A CA 1
ATOM 3209 C C . GLN A 1 400 ? 9.205 16.482 -42.598 1.00 44.00 400 GLN A C 1
ATOM 3211 O O . GLN A 1 400 ? 9.157 17.704 -42.739 1.00 44.00 400 GLN A O 1
ATOM 3216 N N . SER A 1 401 ? 10.354 15.815 -42.746 1.00 41.50 401 SER A N 1
ATOM 3217 C CA . SER A 1 401 ? 11.644 16.459 -43.047 1.00 41.50 401 SER A CA 1
ATOM 3218 C C . SER A 1 401 ? 11.663 17.204 -44.395 1.00 41.50 401 SER A C 1
ATOM 3220 O O . SER A 1 401 ? 12.368 18.204 -44.548 1.00 41.50 401 SER A O 1
ATOM 3222 N N . THR A 1 402 ? 10.860 16.768 -45.372 1.00 48.44 402 THR A N 1
ATOM 3223 C CA . THR A 1 402 ? 10.752 17.434 -46.682 1.00 48.44 402 THR A CA 1
ATOM 3224 C C . THR A 1 402 ? 9.917 18.718 -46.642 1.00 48.44 402 THR A C 1
ATOM 3226 O O . THR A 1 402 ? 10.082 19.566 -47.517 1.00 48.44 402 THR A O 1
ATOM 3229 N N . VAL A 1 403 ? 9.079 18.907 -45.616 1.00 46.12 403 VAL A N 1
ATOM 3230 C CA . VAL A 1 403 ? 8.225 20.097 -45.456 1.00 46.12 403 VAL A CA 1
ATOM 3231 C C . VAL A 1 403 ? 8.964 21.230 -44.729 1.00 46.12 403 VAL A C 1
ATOM 3233 O O . VAL A 1 403 ? 8.825 22.392 -45.101 1.00 46.12 403 VAL A O 1
ATOM 3236 N N . LEU A 1 404 ? 9.832 20.908 -43.766 1.00 40.34 404 LEU A N 1
ATOM 3237 C CA . LEU A 1 404 ? 10.504 21.902 -42.912 1.00 40.34 404 LEU A CA 1
ATOM 3238 C C . LEU A 1 404 ? 11.720 22.605 -43.542 1.00 40.34 404 LEU A C 1
ATOM 3240 O O . LEU A 1 404 ? 12.177 23.620 -43.026 1.00 40.34 404 LEU A O 1
ATOM 3244 N N . LYS A 1 405 ? 12.233 22.140 -44.689 1.00 42.34 405 LYS A N 1
ATOM 3245 C CA . LYS A 1 405 ? 13.366 22.793 -45.380 1.00 42.34 405 LYS A CA 1
ATOM 3246 C C . LYS A 1 405 ? 12.999 24.043 -46.198 1.00 42.34 405 LYS A C 1
ATOM 3248 O O . LYS A 1 405 ? 13.882 24.612 -46.833 1.00 42.34 405 LYS A O 1
ATOM 3253 N N . LYS A 1 406 ? 11.733 24.481 -46.209 1.00 43.84 406 LYS A N 1
ATOM 3254 C CA . LYS A 1 406 ? 11.267 25.596 -47.060 1.00 43.84 406 LYS A CA 1
ATOM 3255 C C . LYS A 1 406 ? 11.146 26.964 -46.385 1.00 43.84 406 LYS A C 1
ATOM 3257 O O . LYS A 1 406 ? 10.869 27.931 -47.086 1.00 43.84 406 LYS A O 1
ATOM 3262 N N . THR A 1 407 ? 11.379 27.096 -45.082 1.00 41.53 407 THR A N 1
ATOM 3263 C CA . THR A 1 407 ? 11.138 28.375 -44.390 1.00 41.53 407 THR A CA 1
ATOM 3264 C C . THR A 1 407 ? 12.131 28.614 -43.260 1.00 41.53 407 THR A C 1
ATOM 3266 O O . THR A 1 407 ? 11.927 28.100 -42.167 1.00 41.53 407 THR A O 1
ATOM 3269 N N . SER A 1 408 ? 13.187 29.400 -43.507 1.00 31.09 408 SER A N 1
ATOM 3270 C CA . SER A 1 408 ? 13.911 30.197 -42.492 1.00 31.09 408 SER A CA 1
ATOM 3271 C C . SER A 1 408 ? 14.923 31.150 -43.157 1.00 31.09 408 SER A C 1
ATOM 3273 O O . SER A 1 408 ? 15.838 30.661 -43.823 1.00 31.09 408 SER A O 1
ATOM 3275 N N . PRO A 1 409 ? 14.807 32.483 -42.988 1.00 36.06 409 PRO A N 1
ATOM 3276 C CA . PRO A 1 409 ? 15.845 33.439 -43.366 1.00 36.06 409 PRO A CA 1
ATOM 3277 C C . PRO A 1 409 ? 16.787 33.770 -42.192 1.00 36.06 409 PRO A C 1
ATOM 3279 O O . PRO A 1 409 ? 16.398 33.741 -41.026 1.00 36.06 409 PRO A O 1
ATOM 3282 N N . SER A 1 410 ? 18.040 34.091 -42.524 1.00 35.38 410 SER A N 1
ATOM 3283 C CA . SER A 1 410 ? 19.130 34.408 -41.593 1.00 35.38 410 SER A CA 1
ATOM 3284 C C . SER A 1 410 ? 19.047 35.831 -41.034 1.00 35.38 410 SER A C 1
ATOM 3286 O O . SER A 1 410 ? 18.877 36.772 -41.809 1.00 35.38 410 SER A O 1
ATOM 3288 N N . VAL A 1 411 ? 19.313 36.011 -39.737 1.00 33.31 411 VAL A N 1
ATOM 3289 C CA . VAL A 1 411 ? 19.638 37.322 -39.150 1.00 33.31 411 VAL A CA 1
ATOM 3290 C C . VAL A 1 411 ? 20.884 37.193 -38.275 1.00 33.31 411 VAL A C 1
ATOM 3292 O O . VAL A 1 411 ? 20.933 36.399 -37.341 1.00 33.31 411 VAL A O 1
ATOM 3295 N N . SER A 1 412 ? 21.899 37.980 -38.620 1.00 37.53 412 SER A N 1
ATOM 3296 C CA . SER A 1 412 ? 23.163 38.166 -37.907 1.00 37.53 412 SER A CA 1
ATOM 3297 C C . SER A 1 412 ? 23.068 39.348 -36.939 1.00 37.53 412 SER A C 1
ATOM 3299 O O . SER A 1 412 ? 22.610 40.418 -37.341 1.00 37.53 412 SER A O 1
ATOM 3301 N N . GLY A 1 413 ? 23.572 39.203 -35.711 1.00 31.83 413 GLY A N 1
ATOM 3302 C CA . GLY A 1 413 ? 23.686 40.298 -34.744 1.00 31.83 413 GLY A CA 1
ATOM 3303 C C . GLY A 1 413 ? 24.842 40.079 -33.767 1.00 31.83 413 GLY A C 1
ATOM 3304 O O . GLY A 1 413 ? 24.876 39.081 -33.058 1.00 31.83 413 GLY A O 1
ATOM 3305 N N . SER A 1 414 ? 25.788 41.016 -33.783 1.00 35.84 414 SER A N 1
ATOM 3306 C CA . SER A 1 414 ? 27.027 41.097 -32.996 1.00 35.84 414 SER A CA 1
ATOM 3307 C C . SER A 1 414 ? 26.794 41.824 -31.666 1.00 35.84 414 SER A C 1
ATOM 3309 O O . SER A 1 414 ? 26.087 42.829 -31.673 1.00 35.84 414 SER A O 1
ATOM 3311 N N . LEU A 1 415 ? 27.418 41.386 -30.561 1.00 32.06 415 LEU A N 1
ATOM 3312 C CA . LEU A 1 415 ? 27.524 42.153 -29.307 1.00 32.06 415 LEU A CA 1
ATOM 3313 C C . LEU A 1 415 ? 28.849 41.867 -28.565 1.00 32.06 415 LEU A C 1
ATOM 3315 O O . LEU A 1 415 ? 29.319 40.732 -28.509 1.00 32.06 415 LEU A O 1
ATOM 3319 N N . ALA A 1 416 ? 29.433 42.944 -28.029 1.00 34.59 416 ALA A N 1
ATOM 3320 C CA . ALA A 1 416 ? 30.740 43.064 -27.371 1.00 34.59 416 ALA A CA 1
ATOM 3321 C C . ALA A 1 416 ? 30.691 42.777 -25.842 1.00 34.59 416 ALA A C 1
ATOM 3323 O O . ALA A 1 416 ? 29.593 42.691 -25.289 1.00 34.59 416 ALA A O 1
ATOM 3324 N N . PRO A 1 417 ? 31.843 42.646 -25.139 1.00 40.41 417 PRO A N 1
ATOM 3325 C CA . PRO A 1 417 ? 31.904 42.180 -23.751 1.00 40.41 417 PRO A CA 1
ATOM 3326 C C . PRO A 1 417 ? 32.035 43.324 -22.729 1.00 40.41 417 PRO A C 1
ATOM 3328 O O . PRO A 1 417 ? 32.720 44.311 -22.990 1.00 40.41 417 PRO A O 1
ATOM 3331 N N . LEU A 1 418 ? 31.447 43.159 -21.536 1.00 31.77 418 LEU A N 1
ATOM 3332 C CA . LEU A 1 418 ? 31.664 44.047 -20.388 1.00 31.77 418 LEU A CA 1
ATOM 3333 C C . LEU A 1 418 ? 32.047 43.275 -19.115 1.00 31.77 418 LEU A C 1
ATOM 3335 O O . LEU A 1 418 ? 31.335 42.393 -18.644 1.00 31.77 418 LEU A O 1
ATOM 3339 N N . GLU A 1 419 ? 33.242 43.655 -18.672 1.00 30.52 419 GLU A N 1
ATOM 3340 C CA . GLU A 1 419 ? 33.913 43.725 -17.371 1.00 30.52 419 GLU A CA 1
ATOM 3341 C C . GLU A 1 419 ? 33.349 43.063 -16.099 1.00 30.52 419 GLU A C 1
ATOM 3343 O O . GLU A 1 419 ? 32.188 43.157 -15.712 1.00 30.52 419 GLU A O 1
ATOM 3348 N N . THR A 1 420 ? 34.309 42.463 -15.395 1.00 37.44 420 THR A N 1
ATOM 3349 C CA . THR A 1 420 ? 34.281 41.868 -14.060 1.00 37.44 420 THR A CA 1
ATOM 3350 C C . THR A 1 420 ? 34.475 42.907 -12.951 1.00 37.44 420 THR A C 1
ATOM 3352 O O . THR A 1 420 ? 35.466 43.636 -12.983 1.00 37.44 420 THR A O 1
ATOM 3355 N N . GLU A 1 421 ? 33.669 42.853 -11.885 1.00 32.81 421 GLU A N 1
ATOM 3356 C CA . GLU A 1 421 ? 33.991 43.492 -10.600 1.00 32.81 421 GLU A CA 1
ATOM 3357 C C . GLU A 1 421 ? 34.113 42.477 -9.451 1.00 32.81 421 GLU A C 1
ATOM 3359 O O . GLU A 1 421 ? 33.273 41.604 -9.235 1.00 32.81 421 GLU A O 1
ATOM 3364 N N . LYS A 1 422 ? 35.217 42.624 -8.708 1.00 38.78 422 LYS A N 1
ATOM 3365 C CA . LYS A 1 422 ? 35.560 41.956 -7.446 1.00 38.78 422 LYS A CA 1
ATOM 3366 C C . LYS A 1 422 ? 34.812 42.620 -6.292 1.00 38.78 422 LYS A C 1
ATOM 3368 O O . LYS A 1 422 ? 34.949 43.826 -6.113 1.00 38.78 422 LYS A O 1
ATOM 3373 N N . ILE A 1 423 ? 34.203 41.833 -5.403 1.00 35.75 423 ILE A N 1
ATOM 3374 C CA . ILE A 1 423 ? 33.844 42.307 -4.059 1.00 35.75 423 ILE A CA 1
ATOM 3375 C C . ILE A 1 423 ? 34.445 41.392 -2.989 1.00 35.75 423 ILE A C 1
ATOM 3377 O O . ILE A 1 423 ? 34.247 40.182 -2.957 1.00 35.75 423 ILE A O 1
ATOM 3381 N N . ILE A 1 424 ? 35.218 42.043 -2.123 1.00 37.62 424 ILE A N 1
ATOM 3382 C CA . ILE A 1 424 ? 35.885 41.561 -0.916 1.00 37.62 424 ILE A CA 1
ATOM 3383 C C . ILE A 1 424 ? 34.858 41.523 0.224 1.00 37.62 424 ILE A C 1
ATOM 3385 O O . ILE A 1 424 ? 34.302 42.565 0.566 1.00 37.62 424 ILE A O 1
ATOM 3389 N N . SER A 1 425 ? 34.661 40.376 0.884 1.00 34.81 425 SER A N 1
ATOM 3390 C CA . SER A 1 425 ? 33.912 40.308 2.148 1.00 34.81 425 SER A CA 1
ATOM 3391 C C . SER A 1 425 ? 34.820 39.933 3.319 1.00 34.81 425 SER A C 1
ATOM 3393 O O . SER A 1 425 ? 35.493 38.902 3.319 1.00 34.81 425 SER A O 1
ATOM 3395 N N 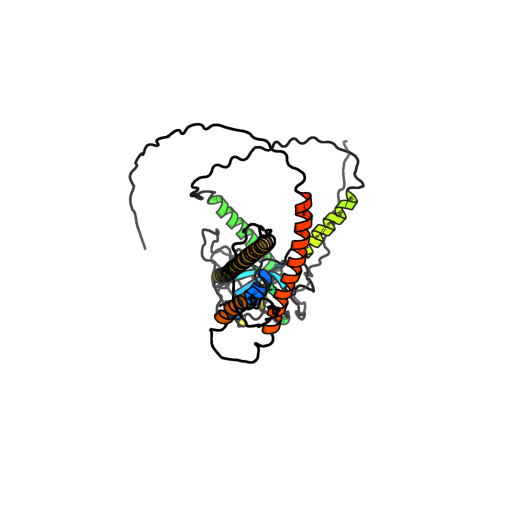. LYS A 1 426 ? 34.828 40.814 4.322 1.00 34.25 426 LYS A N 1
ATOM 3396 C CA . LYS A 1 426 ? 35.626 40.760 5.548 1.00 34.25 426 LYS A CA 1
ATOM 3397 C C . LYS A 1 426 ? 35.091 39.716 6.534 1.00 34.25 426 LYS A C 1
ATOM 3399 O O . LYS A 1 426 ? 33.910 39.690 6.857 1.00 34.25 426 LYS A O 1
ATOM 3404 N N . SER A 1 427 ? 36.025 38.937 7.070 1.00 32.25 427 SER A N 1
ATOM 3405 C CA . SER A 1 427 ? 35.892 38.053 8.230 1.00 32.25 427 SER A CA 1
ATOM 3406 C C . SER A 1 427 ? 35.632 38.843 9.521 1.00 32.25 427 SER A C 1
ATOM 3408 O O . SER A 1 427 ? 36.327 39.825 9.801 1.00 32.25 427 SER A O 1
ATOM 3410 N N . LYS A 1 428 ? 34.675 38.391 10.344 1.00 40.97 428 LYS A N 1
ATOM 3411 C CA . LYS A 1 428 ? 34.560 38.797 11.752 1.00 40.97 428 LYS A CA 1
ATOM 3412 C C . LYS A 1 428 ? 34.202 37.593 12.626 1.00 40.97 428 LYS A C 1
ATOM 3414 O O . LYS A 1 428 ? 33.231 36.887 12.384 1.00 40.97 428 LYS A O 1
ATOM 3419 N N . ARG A 1 429 ? 35.064 37.366 13.617 1.00 36.84 429 ARG A N 1
ATOM 3420 C CA . ARG A 1 429 ? 35.026 36.315 14.643 1.00 36.84 429 ARG A CA 1
ATOM 3421 C C . ARG A 1 429 ? 33.927 36.594 15.672 1.00 36.84 429 ARG A C 1
ATOM 3423 O O . ARG A 1 429 ? 33.793 37.743 16.076 1.00 36.84 429 ARG A O 1
ATOM 3430 N N . HIS A 1 430 ? 33.318 35.546 16.227 1.00 35.53 430 HIS A N 1
ATOM 3431 C CA . HIS A 1 430 ? 33.002 35.481 17.658 1.00 35.53 430 HIS A CA 1
ATOM 3432 C C . HIS A 1 430 ? 33.119 34.040 18.184 1.00 35.53 430 HIS A C 1
ATOM 3434 O O . HIS A 1 430 ? 32.926 33.071 17.459 1.00 35.53 430 HIS A O 1
ATOM 3440 N N . ARG A 1 431 ? 33.576 33.954 19.435 1.00 37.88 431 ARG A N 1
ATOM 3441 C CA . ARG A 1 431 ? 34.011 32.776 20.204 1.00 37.88 431 ARG A CA 1
ATOM 3442 C C . ARG A 1 431 ? 32.872 32.215 21.091 1.00 37.88 431 ARG A C 1
ATOM 3444 O O . ARG A 1 431 ? 31.836 32.864 21.186 1.00 37.88 431 ARG A O 1
ATOM 3451 N N . PRO A 1 432 ? 33.068 31.041 21.730 1.00 48.44 432 PRO A N 1
ATOM 3452 C CA . PRO A 1 432 ? 32.006 30.107 22.106 1.00 48.44 432 PRO A CA 1
ATOM 3453 C C . PRO A 1 432 ? 31.565 30.235 23.569 1.00 48.44 432 PRO A C 1
ATOM 3455 O O . PRO A 1 432 ? 32.348 30.674 24.410 1.00 48.44 432 PRO A O 1
ATOM 3458 N N . TRP A 1 433 ? 30.354 29.761 23.872 1.00 36.78 433 TRP A N 1
ATOM 3459 C CA . TRP A 1 433 ? 29.875 29.493 25.233 1.00 36.78 433 TRP A CA 1
ATOM 3460 C C . TRP A 1 433 ? 29.545 28.008 25.428 1.00 36.78 433 TRP A C 1
ATOM 3462 O O . TRP A 1 433 ? 29.362 27.260 24.471 1.00 36.78 433 TRP A O 1
ATOM 3472 N N . ALA A 1 434 ? 29.617 27.588 26.688 1.00 36.28 434 ALA A N 1
ATOM 3473 C CA . ALA A 1 434 ? 30.045 26.273 27.132 1.00 36.28 434 ALA A CA 1
ATOM 3474 C C . ALA A 1 434 ? 28.914 25.325 27.578 1.00 36.28 434 ALA A C 1
ATOM 3476 O O . ALA A 1 434 ? 27.799 25.738 27.871 1.00 36.28 434 ALA A O 1
ATOM 3477 N N . ARG A 1 435 ? 29.315 24.046 27.647 1.00 40.09 435 ARG A N 1
ATOM 3478 C CA . ARG A 1 435 ? 28.792 22.873 28.376 1.00 40.09 435 ARG A CA 1
ATOM 3479 C C . ARG A 1 435 ? 27.775 23.137 29.495 1.00 40.09 435 ARG A C 1
ATOM 3481 O O . ARG A 1 435 ? 28.084 23.912 30.386 1.00 40.09 435 ARG A O 1
ATOM 3488 N N . PHE A 1 436 ? 26.744 22.288 29.564 1.00 35.94 436 PHE A N 1
ATOM 3489 C CA . PHE A 1 436 ? 26.348 21.563 30.784 1.00 35.94 436 PHE A CA 1
ATOM 3490 C C . PHE A 1 436 ? 25.597 20.260 30.428 1.00 35.94 436 PHE A C 1
ATOM 3492 O O . PHE A 1 436 ? 24.772 20.221 29.522 1.00 35.94 436 PHE A O 1
ATOM 3499 N N . SER A 1 437 ? 25.911 19.199 31.166 1.00 35.94 437 SER A N 1
ATOM 3500 C CA . SER A 1 437 ? 25.180 17.930 31.336 1.00 35.94 437 SER A CA 1
ATOM 3501 C C . SER A 1 437 ? 25.341 17.543 32.819 1.00 35.94 437 SER A C 1
ATOM 3503 O O . SER A 1 437 ? 26.196 18.133 33.484 1.00 35.94 437 SER A O 1
ATOM 3505 N N . PRO A 1 438 ? 24.724 16.457 33.309 1.00 61.06 438 PRO A N 1
ATOM 3506 C CA . PRO A 1 438 ? 23.293 16.157 33.373 1.00 61.06 438 PRO A CA 1
ATOM 3507 C C . PRO A 1 438 ? 22.855 15.929 34.843 1.00 61.06 438 PRO A C 1
ATOM 3509 O O . PRO A 1 438 ? 23.694 15.887 35.741 1.00 61.06 438 PRO A O 1
ATOM 3512 N N . PHE A 1 439 ? 21.559 15.718 35.093 1.00 43.81 439 PHE A N 1
ATOM 3513 C CA . PHE A 1 439 ? 21.096 15.070 36.325 1.00 43.81 439 PHE A CA 1
ATOM 3514 C C . PHE A 1 439 ? 20.063 13.988 36.013 1.00 43.81 439 PHE A C 1
ATOM 3516 O O . PHE A 1 439 ? 19.087 14.224 35.305 1.00 43.81 439 PHE A O 1
ATOM 3523 N N . THR A 1 440 ? 20.342 12.815 36.571 1.00 42.72 440 THR A N 1
ATOM 3524 C CA . THR A 1 440 ? 19.500 11.626 36.694 1.00 42.72 440 THR A CA 1
ATOM 3525 C C . THR A 1 440 ? 18.993 11.576 38.133 1.00 42.72 440 THR A C 1
ATOM 3527 O O . THR A 1 440 ? 19.787 11.844 39.039 1.00 42.72 440 THR A O 1
ATOM 3530 N N . ILE A 1 441 ? 17.736 11.177 38.341 1.00 51.66 441 ILE A N 1
ATOM 3531 C CA . ILE A 1 441 ? 17.293 10.357 39.483 1.00 51.66 441 ILE A CA 1
ATOM 3532 C C . ILE A 1 441 ? 16.375 9.283 38.917 1.00 51.66 441 ILE A C 1
ATOM 3534 O O . ILE A 1 441 ? 15.508 9.661 38.098 1.00 51.66 441 ILE A O 1
#

Organism: NCBI:txid933084

Mean predicted aligned error: 15.87 Å

Solvent-accessible surface area (backbone atoms only — not comparable to full-atom values): 28014 Å² total; per-residue (Å²): 144,84,82,86,81,88,80,86,81,83,78,82,78,72,88,65,82,75,70,72,75,85,72,56,104,77,63,78,52,71,57,69,35,59,50,83,59,71,41,25,43,33,28,33,28,67,36,54,41,63,28,34,29,76,76,69,30,61,75,51,23,68,72,65,48,29,89,74,58,86,72,63,64,39,42,28,38,30,70,42,74,51,82,74,95,46,96,87,48,64,54,40,38,29,37,33,26,37,39,32,72,44,63,54,75,74,33,82,92,76,43,40,50,43,70,47,42,41,38,32,26,77,34,73,85,47,101,69,82,52,74,38,44,56,44,79,36,71,49,94,57,79,52,29,19,40,38,60,81,47,62,47,66,30,25,34,55,47,45,87,35,47,46,71,55,54,58,39,36,42,48,69,76,39,51,52,51,52,50,50,55,35,51,51,40,54,51,52,31,51,51,53,56,54,74,58,48,91,71,76,78,78,67,85,74,81,81,81,94,81,89,80,83,87,82,88,85,83,88,79,91,78,89,76,96,61,82,76,65,59,67,60,58,51,55,55,51,52,49,48,50,52,47,47,65,75,60,48,72,79,72,93,44,54,28,26,49,69,40,44,64,57,82,82,57,95,65,70,52,65,72,68,56,54,58,50,48,52,50,50,52,53,49,55,51,48,59,47,51,53,53,51,51,51,51,53,50,52,49,50,55,49,53,54,49,51,54,49,52,52,52,48,50,56,50,60,73,63,50,75,78,76,89,76,74,83,91,79,90,80,84,88,87,83,88,83,90,78,91,76,75,88,71,88,73,69,82,84,70,86,54,65,67,67,47,54,58,56,54,66,73,61,76,68,80,97,78,82,94,78,71,74,70,62,64,63,57,52,66,62,51,57,60,54,52,54,56,55,54,53,60,55,48,60,59,49,53,59,60,53,60,70,62,64,78,78,74,84,85,90,83,88,84,88,85,87,89,82,86,90,82,89,84,88,82,84,89,80,89,86,85,88,87,81,89,86,83,87,88,86,132

Radius of gyration: 35.62 Å; Cα contacts (8 Å, |Δi|>4): 405; chains: 1; bounding box: 99×78×112 Å